Protein AF-A0A7S1PCG7-F1 (afdb_monomer_lite)

Radius of gyration: 25.97 Å; chains: 1; bounding box: 59×87×77 Å

Structure (mmCIF, N/CA/C/O backbone):
data_AF-A0A7S1PCG7-F1
#
_entry.id   AF-A0A7S1PCG7-F1
#
loop_
_atom_site.group_PDB
_atom_site.id
_atom_site.type_symbol
_atom_site.label_atom_id
_atom_site.label_alt_id
_atom_site.label_comp_id
_atom_site.label_asym_id
_atom_site.label_entity_id
_atom_site.label_seq_id
_atom_site.pdbx_PDB_ins_code
_atom_site.Cartn_x
_atom_site.Cartn_y
_atom_site.Cartn_z
_atom_site.occupancy
_atom_site.B_iso_or_equiv
_atom_site.auth_seq_id
_atom_site.auth_comp_id
_atom_site.auth_asym_id
_atom_site.auth_atom_id
_atom_site.pdbx_PDB_model_num
ATOM 1 N N . GLY A 1 1 ? 20.367 69.954 9.798 1.00 48.38 1 GLY A N 1
ATOM 2 C CA . GLY A 1 1 ? 19.515 68.833 10.227 1.00 48.38 1 GLY A CA 1
ATOM 3 C C . GLY A 1 1 ? 20.345 67.577 10.184 1.00 48.38 1 GLY A C 1
ATOM 4 O O . GLY A 1 1 ? 20.705 67.157 9.095 1.00 48.38 1 GLY A O 1
ATOM 5 N N . ALA A 1 2 ? 20.741 67.072 11.348 1.00 42.16 2 ALA A N 1
ATOM 6 C CA . ALA A 1 2 ? 21.507 65.837 11.485 1.00 42.16 2 ALA A CA 1
ATOM 7 C C . ALA A 1 2 ? 20.560 64.622 11.433 1.00 42.16 2 ALA A C 1
ATOM 9 O O . ALA A 1 2 ? 19.442 64.736 11.939 1.00 42.16 2 ALA A O 1
ATOM 10 N N . PRO A 1 3 ? 20.962 63.481 10.846 1.00 55.56 3 PRO A N 1
ATOM 11 C CA . PRO A 1 3 ? 20.170 62.263 10.904 1.00 55.56 3 PRO A CA 1
ATOM 12 C C . PRO A 1 3 ? 20.424 61.507 12.215 1.00 55.56 3 PRO A C 1
ATOM 14 O O . PRO A 1 3 ? 21.559 61.263 12.621 1.00 55.56 3 PRO A O 1
ATOM 17 N N . ASP A 1 4 ? 19.315 61.159 12.854 1.00 51.41 4 ASP A N 1
ATOM 18 C CA . ASP A 1 4 ? 19.187 60.493 14.145 1.00 51.41 4 ASP A CA 1
ATOM 19 C C . ASP A 1 4 ? 19.644 59.023 14.052 1.00 51.41 4 ASP A C 1
ATOM 21 O O . ASP A 1 4 ? 19.026 58.198 13.370 1.00 51.41 4 ASP A O 1
ATOM 25 N N . ALA A 1 5 ? 20.742 58.684 14.728 1.00 50.84 5 ALA A N 1
ATOM 26 C CA . ALA A 1 5 ? 21.257 57.323 14.822 1.00 50.84 5 ALA A CA 1
ATOM 27 C C . ALA A 1 5 ? 20.592 56.596 16.002 1.00 50.84 5 ALA A C 1
ATOM 29 O O . ALA A 1 5 ? 20.937 56.816 17.163 1.00 50.84 5 ALA A O 1
ATOM 30 N N . ARG A 1 6 ? 19.638 55.701 15.715 1.00 55.50 6 ARG A N 1
ATOM 31 C CA . ARG A 1 6 ? 19.080 54.787 16.725 1.00 55.50 6 ARG A CA 1
ATOM 32 C C . ARG A 1 6 ? 20.023 53.598 16.958 1.00 55.50 6 ARG A C 1
ATOM 34 O O . ARG A 1 6 ? 20.453 52.983 15.982 1.00 55.50 6 ARG A O 1
ATOM 41 N N . PRO A 1 7 ? 20.299 53.211 18.216 1.00 52.28 7 PRO A N 1
ATOM 42 C CA . PRO A 1 7 ? 21.139 52.059 18.513 1.00 52.28 7 PRO A CA 1
ATOM 43 C C . PRO A 1 7 ? 20.403 50.737 18.250 1.00 52.28 7 PRO A C 1
ATOM 45 O O . PRO A 1 7 ? 19.220 50.573 18.560 1.00 52.28 7 PRO A O 1
ATOM 48 N N . ALA A 1 8 ? 21.140 49.784 17.679 1.00 45.31 8 ALA A N 1
ATOM 49 C CA . ALA A 1 8 ? 20.694 48.426 17.404 1.00 45.31 8 ALA A CA 1
ATOM 50 C C . ALA A 1 8 ? 20.343 47.675 18.702 1.00 45.31 8 ALA A C 1
ATOM 52 O O . ALA A 1 8 ? 21.137 47.616 19.641 1.00 45.31 8 ALA A O 1
ATOM 53 N N . ARG A 1 9 ? 19.147 47.073 18.744 1.00 45.97 9 ARG A N 1
ATOM 54 C CA . ARG A 1 9 ? 18.745 46.135 19.801 1.00 45.97 9 ARG A CA 1
ATOM 55 C C . ARG A 1 9 ? 19.480 44.799 19.623 1.00 45.97 9 ARG A C 1
ATOM 57 O O . ARG A 1 9 ? 19.492 44.281 18.505 1.00 45.97 9 ARG A O 1
ATOM 64 N N . PRO A 1 10 ? 20.018 44.193 20.694 1.00 40.94 10 PRO A N 1
ATOM 65 C CA . PRO A 1 10 ? 20.586 42.856 20.619 1.00 40.94 10 PRO A CA 1
ATOM 66 C C . PRO A 1 10 ? 19.482 41.813 20.397 1.00 40.94 10 PRO A C 1
ATOM 68 O O . PRO A 1 10 ? 18.490 41.748 21.125 1.00 40.94 10 PRO A O 1
ATOM 71 N N . SER A 1 11 ? 19.676 41.000 19.359 1.00 41.16 11 SER A N 1
ATOM 72 C CA . SER A 1 11 ? 18.870 39.830 19.018 1.00 41.16 11 SER A CA 1
ATOM 73 C C . SER A 1 11 ? 19.100 38.729 20.055 1.00 41.16 11 SER A C 1
ATOM 75 O O . SER A 1 11 ? 20.072 37.980 19.970 1.00 41.16 11 SER A O 1
ATOM 77 N N . ALA A 1 12 ? 18.208 38.628 21.038 1.00 40.41 12 ALA A N 1
ATOM 78 C CA . ALA A 1 12 ? 18.164 37.494 21.951 1.00 40.41 12 ALA A CA 1
ATOM 79 C C . ALA A 1 12 ? 17.618 36.262 21.209 1.00 40.41 12 ALA A C 1
ATOM 81 O O . ALA A 1 12 ? 16.437 36.197 20.864 1.00 40.41 12 ALA A O 1
ATOM 82 N N . ALA A 1 13 ? 18.497 35.296 20.945 1.00 40.28 13 ALA A N 1
ATOM 83 C CA . ALA A 1 13 ? 18.116 33.962 20.500 1.00 40.28 13 ALA A CA 1
ATOM 84 C C . ALA A 1 13 ? 17.269 33.266 21.587 1.00 40.28 13 ALA A C 1
ATOM 86 O O . ALA A 1 13 ? 17.596 33.382 22.772 1.00 40.28 13 ALA A O 1
ATOM 87 N N . PRO A 1 14 ? 16.196 32.540 21.230 1.00 41.72 14 PRO A N 1
ATOM 88 C CA . PRO A 1 14 ? 15.429 31.785 22.209 1.00 41.72 14 PRO A CA 1
ATOM 89 C C . PRO A 1 14 ? 16.225 30.552 22.672 1.00 41.72 14 PRO A C 1
ATOM 91 O O . PRO A 1 14 ? 16.914 29.926 21.859 1.00 41.72 14 PRO A O 1
ATOM 94 N N . PRO A 1 15 ? 16.131 30.163 23.954 1.00 35.88 15 PRO A N 1
ATOM 95 C CA . PRO A 1 15 ? 16.774 28.957 24.444 1.00 35.88 15 PRO A CA 1
ATOM 96 C C . PRO A 1 15 ? 16.100 27.722 23.838 1.00 35.88 15 PRO A C 1
ATOM 98 O O . PRO A 1 15 ? 14.922 27.438 24.063 1.00 35.88 15 PRO A O 1
ATOM 101 N N . SER A 1 16 ? 16.890 26.986 23.062 1.00 37.69 16 SER A N 1
ATOM 102 C CA . SER A 1 16 ? 16.600 25.631 22.617 1.00 37.69 16 SER A CA 1
ATOM 103 C C . SER A 1 16 ? 16.406 24.682 23.805 1.00 37.69 16 SER A C 1
ATOM 105 O O . SER A 1 16 ? 17.204 24.645 24.738 1.00 37.69 16 SER A O 1
ATOM 107 N N . SER A 1 17 ? 15.377 23.841 23.678 1.00 38.31 17 SER A N 1
ATOM 108 C CA . SER A 1 17 ? 15.299 22.471 24.208 1.00 38.31 17 SER A CA 1
ATOM 109 C C . SER A 1 17 ? 15.430 22.260 25.726 1.00 38.31 17 SER A C 1
ATOM 111 O O . SER A 1 17 ? 16.445 21.763 26.202 1.00 38.31 17 SER A O 1
ATOM 113 N N . GLN A 1 18 ? 14.333 22.468 26.463 1.00 35.72 18 GLN A N 1
ATOM 114 C CA . GLN A 1 18 ? 14.058 21.770 27.732 1.00 35.72 18 GLN A CA 1
ATOM 115 C C . GLN A 1 18 ? 12.560 21.451 27.907 1.00 35.72 18 GLN A C 1
ATOM 117 O O . GLN A 1 18 ? 11.958 21.774 28.917 1.00 35.72 18 GLN A O 1
ATOM 122 N N . ILE A 1 19 ? 11.929 20.789 26.933 1.00 38.00 19 ILE A N 1
ATOM 123 C CA . ILE A 1 19 ? 10.675 20.048 27.164 1.00 38.00 19 ILE A CA 1
ATOM 124 C C . ILE A 1 19 ? 10.686 18.829 26.241 1.00 38.00 19 ILE A C 1
ATOM 126 O O . ILE A 1 19 ? 10.180 18.910 25.135 1.00 38.00 19 ILE A O 1
ATOM 130 N N . MET A 1 20 ? 11.332 17.737 26.661 1.00 34.25 20 MET A N 1
ATOM 131 C CA . MET A 1 20 ? 11.065 16.341 26.252 1.00 34.25 20 MET A CA 1
ATOM 132 C C . MET A 1 20 ? 11.958 15.416 27.091 1.00 34.25 20 MET A C 1
ATOM 134 O O . MET A 1 20 ? 12.886 14.776 26.610 1.00 34.25 20 MET A O 1
ATOM 138 N N . ALA A 1 21 ? 11.684 15.372 28.392 1.00 37.38 21 ALA A N 1
ATOM 139 C CA . ALA A 1 21 ? 12.199 14.341 29.282 1.00 37.38 21 ALA A CA 1
ATOM 140 C C . ALA A 1 21 ? 11.010 13.732 30.023 1.00 37.38 21 ALA A C 1
ATOM 142 O O . ALA A 1 21 ? 10.711 14.112 31.148 1.00 37.38 21 ALA A O 1
ATOM 143 N N . LYS A 1 22 ? 10.287 12.825 29.360 1.00 38.66 22 LYS A N 1
ATOM 144 C CA . LYS A 1 22 ? 9.466 11.794 30.010 1.00 38.66 22 LYS A CA 1
ATOM 145 C C . LYS A 1 22 ? 9.220 10.660 29.010 1.00 38.66 22 LYS A C 1
ATOM 147 O O . LYS A 1 22 ? 8.821 10.903 27.880 1.00 38.66 22 LYS A O 1
ATOM 152 N N . ARG A 1 23 ? 9.490 9.435 29.473 1.00 45.22 23 ARG A N 1
ATOM 153 C CA . ARG A 1 23 ? 9.452 8.136 28.769 1.00 45.22 23 ARG A CA 1
ATOM 154 C C . ARG A 1 23 ? 10.573 7.868 27.753 1.00 45.22 23 ARG A C 1
ATOM 156 O O . ARG A 1 23 ? 10.339 7.557 26.594 1.00 45.22 23 ARG A O 1
ATOM 163 N N . LYS A 1 24 ? 11.804 7.819 28.268 1.00 38.25 24 LYS A N 1
ATOM 164 C CA . LYS A 1 24 ? 12.821 6.861 27.809 1.00 38.25 24 LYS A CA 1
ATOM 165 C C . LYS A 1 24 ? 12.708 5.630 28.729 1.00 38.25 24 LYS A C 1
ATOM 167 O O . LYS A 1 24 ? 13.344 5.597 29.776 1.00 38.25 24 LYS A O 1
ATOM 172 N N . LYS A 1 25 ? 11.816 4.673 28.426 1.00 43.28 25 LYS A N 1
ATOM 173 C CA . LYS A 1 25 ? 11.885 3.335 29.049 1.00 43.28 25 LYS A CA 1
ATOM 174 C C . LYS A 1 25 ? 13.044 2.627 28.353 1.00 43.28 25 LYS A C 1
ATOM 176 O O . LYS A 1 25 ? 12.948 2.298 27.176 1.00 43.28 25 LYS A O 1
ATOM 181 N N . GLY A 1 26 ? 14.175 2.542 29.046 1.00 33.16 26 GLY A N 1
ATOM 182 C CA . GLY A 1 26 ? 15.359 1.855 28.554 1.00 33.16 26 GLY A CA 1
ATOM 183 C C . GLY A 1 26 ? 15.097 0.360 28.403 1.00 33.16 26 GLY A C 1
ATOM 184 O O . GLY A 1 26 ? 14.521 -0.260 29.294 1.00 33.16 26 GLY A O 1
ATOM 185 N N . LEU A 1 27 ? 15.577 -0.209 27.295 1.00 39.69 27 LEU A N 1
ATOM 186 C CA . LEU A 1 27 ? 16.037 -1.592 27.277 1.00 39.69 27 LEU A CA 1
ATOM 187 C C . LEU A 1 27 ? 17.287 -1.652 28.166 1.00 39.69 27 LEU A C 1
ATOM 189 O O . LEU A 1 27 ? 18.401 -1.403 27.715 1.00 39.69 27 LEU A O 1
ATOM 193 N N . ALA A 1 28 ? 17.089 -1.910 29.450 1.00 38.34 28 ALA A N 1
ATOM 194 C CA . ALA A 1 28 ? 18.132 -2.360 30.356 1.00 38.34 28 ALA A CA 1
ATOM 195 C C . ALA A 1 28 ? 17.591 -3.603 31.058 1.00 38.34 28 ALA A C 1
ATOM 197 O O . ALA A 1 28 ? 16.434 -3.609 31.483 1.00 38.34 28 ALA A O 1
ATOM 198 N N . ALA A 1 29 ? 18.415 -4.651 31.111 1.00 45.84 29 ALA A N 1
ATOM 199 C CA . ALA A 1 29 ? 18.109 -5.943 31.711 1.00 45.84 29 ALA A CA 1
ATOM 200 C C . ALA A 1 29 ? 17.430 -5.759 33.078 1.00 45.84 29 ALA A C 1
ATOM 202 O O . ALA A 1 29 ? 18.039 -5.281 34.036 1.00 45.84 29 ALA A O 1
ATOM 203 N N . SER A 1 30 ? 16.137 -6.079 33.128 1.00 39.25 30 SER A N 1
ATOM 204 C CA . SER A 1 30 ? 15.308 -5.911 34.311 1.00 39.25 30 SER A CA 1
ATOM 205 C C . SER A 1 30 ? 15.349 -7.198 35.123 1.00 39.25 30 SER A C 1
ATOM 207 O O . SER A 1 30 ? 14.946 -8.262 34.661 1.00 39.25 30 SER A O 1
ATOM 209 N N . SER A 1 31 ? 15.881 -7.070 36.335 1.00 41.12 31 SER A N 1
ATOM 210 C CA . SER A 1 31 ? 15.629 -7.964 37.459 1.00 41.12 31 SER A CA 1
ATOM 211 C C . SER A 1 31 ? 14.134 -8.308 37.543 1.00 41.12 31 SER A C 1
ATOM 213 O O . SER A 1 31 ? 13.293 -7.413 37.452 1.00 41.12 31 SER A O 1
ATOM 215 N N . LEU A 1 32 ? 13.832 -9.602 37.705 1.00 41.66 32 LEU A N 1
ATOM 216 C CA . LEU A 1 32 ? 12.510 -10.226 37.846 1.00 41.66 32 LEU A CA 1
ATOM 217 C C . LEU A 1 32 ? 11.731 -9.687 39.064 1.00 41.66 32 LEU A C 1
ATOM 219 O O . LEU A 1 32 ? 11.498 -10.389 40.043 1.00 41.66 32 LEU A O 1
ATOM 223 N N . ALA A 1 33 ? 11.287 -8.437 39.009 1.00 42.44 33 ALA A N 1
ATOM 224 C CA . ALA A 1 33 ? 10.111 -8.007 39.743 1.00 42.44 33 ALA A CA 1
ATOM 225 C C . ALA A 1 33 ? 8.913 -8.357 38.862 1.00 42.44 33 ALA A C 1
ATOM 227 O O . ALA A 1 33 ? 8.673 -7.695 37.854 1.00 42.44 33 ALA A O 1
ATOM 228 N N . ALA A 1 34 ? 8.206 -9.435 39.205 1.00 48.62 34 ALA A N 1
ATOM 229 C CA . ALA A 1 34 ? 6.959 -9.811 38.554 1.00 48.62 34 ALA A CA 1
ATOM 230 C C . ALA A 1 34 ? 5.979 -8.634 38.664 1.00 48.62 34 ALA A C 1
ATOM 232 O O . ALA A 1 34 ? 5.367 -8.409 39.707 1.00 48.62 34 ALA A O 1
ATOM 233 N N . THR A 1 35 ? 5.885 -7.831 37.607 1.00 51.31 35 THR A N 1
ATOM 234 C CA . THR A 1 35 ? 4.876 -6.786 37.473 1.00 51.31 35 THR A CA 1
ATOM 235 C C . THR A 1 35 ? 3.523 -7.474 37.513 1.00 51.31 35 THR A C 1
ATOM 237 O O . THR A 1 35 ? 3.149 -8.133 36.545 1.00 51.31 35 THR A O 1
ATOM 240 N N . GLN A 1 36 ? 2.831 -7.372 38.652 1.00 60.06 36 GLN A N 1
ATOM 241 C CA . GLN A 1 36 ? 1.450 -7.821 38.793 1.00 60.06 36 GLN A CA 1
ATOM 242 C C . GLN A 1 36 ? 0.638 -7.168 37.679 1.00 60.06 36 GLN A C 1
ATOM 244 O O . GLN A 1 36 ? 0.539 -5.940 37.623 1.00 60.06 36 GLN A O 1
ATOM 249 N N . GLN A 1 37 ? 0.120 -7.984 36.764 1.00 58.97 37 GLN A N 1
ATOM 250 C CA . GLN A 1 37 ? -0.771 -7.489 35.731 1.00 58.97 37 GLN A CA 1
ATOM 251 C C . GLN A 1 37 ? -2.048 -6.940 36.389 1.00 58.97 37 GLN A C 1
ATOM 253 O O . GLN A 1 37 ? -2.493 -7.484 37.405 1.00 58.97 37 GLN A O 1
ATOM 258 N N . PRO A 1 38 ? -2.641 -5.865 35.844 1.00 61.94 38 PRO A N 1
ATOM 259 C CA . PRO A 1 38 ? -3.959 -5.408 36.263 1.00 61.94 38 PRO A CA 1
ATOM 260 C C . PRO A 1 38 ? -4.969 -6.550 36.096 1.00 61.94 38 PRO A C 1
ATOM 262 O O . PRO A 1 38 ? -5.055 -7.143 35.023 1.00 61.94 38 PRO A O 1
ATOM 265 N N . ARG A 1 39 ? -5.712 -6.862 37.163 1.00 70.62 39 ARG A N 1
ATOM 266 C CA . ARG A 1 39 ? -6.710 -7.944 37.197 1.00 70.62 39 ARG A CA 1
ATOM 267 C C . ARG A 1 39 ? -8.126 -7.367 37.193 1.00 70.62 39 ARG A C 1
ATOM 269 O O . ARG A 1 39 ? -8.498 -6.590 38.076 1.00 70.62 39 ARG A O 1
ATOM 276 N N . LEU A 1 40 ? -8.925 -7.767 36.215 1.00 68.00 40 LEU A N 1
ATOM 277 C CA . LEU A 1 40 ? -10.333 -7.461 35.985 1.00 68.00 40 LEU A CA 1
ATOM 278 C C . LEU A 1 40 ? -11.250 -7.971 37.110 1.00 68.00 40 LEU A C 1
ATOM 280 O O . LEU A 1 40 ? -12.269 -7.343 37.380 1.00 68.00 40 LEU A O 1
ATOM 284 N N . PHE A 1 41 ? -10.905 -9.077 37.780 1.00 79.12 41 PHE A N 1
ATOM 285 C CA . PHE A 1 41 ? -11.716 -9.633 38.880 1.00 79.12 41 PHE A CA 1
ATOM 286 C C . PHE A 1 41 ? -10.908 -10.032 40.122 1.00 79.12 41 PHE A C 1
ATOM 288 O O . PHE A 1 41 ? -11.442 -10.649 41.042 1.00 79.12 41 PHE A O 1
ATOM 295 N N . GLY A 1 42 ? -9.616 -9.692 40.163 1.00 78.12 42 GLY A N 1
ATOM 296 C CA . GLY A 1 42 ? -8.718 -10.128 41.239 1.00 78.12 42 GLY A CA 1
ATOM 297 C C . GLY A 1 42 ? -8.454 -11.639 41.237 1.00 78.12 42 GLY A C 1
ATOM 298 O O . GLY A 1 42 ? -7.954 -12.175 42.224 1.00 78.12 42 GLY A O 1
ATOM 299 N N . LEU A 1 43 ? -8.781 -12.324 40.139 1.00 81.25 43 LEU A N 1
ATOM 300 C CA . LEU A 1 43 ? -8.521 -13.748 39.953 1.00 81.25 43 LEU A CA 1
ATOM 301 C C . LEU A 1 43 ? -7.060 -13.981 39.537 1.00 81.25 43 LEU A C 1
ATOM 303 O O . LEU A 1 43 ? -6.380 -13.034 39.140 1.00 81.25 43 LEU A O 1
ATOM 307 N N . PRO A 1 44 ? -6.532 -15.213 39.641 1.00 81.94 44 PRO A N 1
ATOM 308 C CA . PRO A 1 44 ? -5.249 -15.551 39.029 1.00 81.94 44 PRO A CA 1
ATOM 309 C C . PRO A 1 44 ? -5.234 -15.190 37.534 1.00 81.94 44 PRO A C 1
ATOM 311 O O . PRO A 1 44 ? -6.238 -15.401 36.855 1.00 81.94 44 PRO A O 1
ATOM 314 N N . ASP A 1 45 ? -4.106 -14.671 37.031 1.00 75.44 45 ASP A N 1
ATOM 315 C CA . ASP A 1 45 ? -3.969 -14.180 35.644 1.00 75.44 45 ASP A CA 1
ATOM 316 C C . ASP A 1 45 ? -4.423 -15.223 34.610 1.00 75.44 45 ASP A C 1
ATOM 318 O O . ASP A 1 45 ? -5.076 -14.875 33.631 1.00 75.44 45 ASP A O 1
ATOM 322 N N . GLU A 1 46 ? -4.109 -16.496 34.858 1.00 78.69 46 GLU A N 1
ATOM 323 C CA . GLU A 1 46 ? -4.493 -17.648 34.032 1.00 78.69 46 GLU A CA 1
ATOM 324 C C . GLU A 1 46 ? -6.018 -17.796 33.949 1.00 78.69 46 GLU A C 1
ATOM 326 O O . GLU A 1 46 ? -6.585 -17.898 32.868 1.00 78.69 46 GLU A O 1
ATOM 331 N N . VAL A 1 47 ? -6.721 -17.710 35.082 1.00 82.31 47 VAL A N 1
ATOM 332 C CA . VAL A 1 47 ? -8.190 -17.815 35.118 1.00 82.31 47 VAL A CA 1
ATOM 333 C C . VAL A 1 47 ? -8.824 -16.632 34.396 1.00 82.31 47 VAL A C 1
ATOM 335 O O . VAL A 1 47 ? -9.800 -16.777 33.659 1.00 82.31 47 VAL A O 1
ATOM 338 N N . GLU A 1 48 ? -8.278 -15.441 34.600 1.00 79.88 48 GLU A N 1
ATOM 339 C CA . GLU A 1 48 ? -8.840 -14.243 34.007 1.00 79.88 48 GLU A CA 1
ATOM 340 C C . GLU A 1 48 ? -8.638 -14.199 32.487 1.00 79.88 48 GLU A C 1
ATOM 342 O O . GLU A 1 48 ? -9.602 -13.970 31.752 1.00 79.88 48 GLU A O 1
ATOM 347 N N . ARG A 1 49 ? -7.424 -14.487 32.003 1.00 75.44 49 ARG A N 1
ATOM 348 C CA . ARG A 1 49 ? -7.143 -14.549 30.564 1.00 75.44 49 ARG A CA 1
ATOM 349 C C . ARG A 1 49 ? -7.838 -15.724 29.889 1.00 75.44 49 ARG A C 1
ATOM 351 O O . ARG A 1 49 ? -8.512 -15.513 28.884 1.00 75.44 49 ARG A O 1
ATOM 358 N N . ASP A 1 50 ? -7.722 -16.926 30.445 1.00 79.31 50 ASP A N 1
ATOM 359 C CA . ASP A 1 50 ? -8.113 -18.140 29.725 1.00 79.31 50 ASP A CA 1
ATOM 360 C C . ASP A 1 50 ? -9.604 -18.456 29.885 1.00 79.31 50 ASP A C 1
ATOM 362 O O . ASP A 1 50 ? -10.209 -19.049 28.991 1.00 79.31 50 ASP A O 1
ATOM 366 N N . SER A 1 51 ? -10.229 -18.035 30.992 1.00 84.81 51 SER A N 1
ATOM 367 C CA . SER A 1 51 ? -11.654 -18.299 31.247 1.00 84.81 51 SER A CA 1
ATOM 368 C C . SER A 1 51 ? -12.527 -17.062 31.085 1.00 84.81 51 SER A C 1
ATOM 370 O O . SER A 1 51 ? -13.586 -17.130 30.474 1.00 84.81 51 SER A O 1
ATOM 372 N N . ILE A 1 52 ? -12.139 -15.913 31.637 1.00 82.88 52 ILE A N 1
ATOM 373 C CA . ILE A 1 52 ? -13.044 -14.756 31.648 1.00 82.88 52 ILE A CA 1
ATOM 374 C C . ILE A 1 52 ? -13.022 -14.004 30.325 1.00 82.88 52 ILE A C 1
ATOM 376 O O . ILE A 1 52 ? -14.090 -13.709 29.789 1.00 82.88 52 ILE A O 1
ATOM 380 N N . LEU A 1 53 ? -11.844 -13.689 29.781 1.00 81.56 53 LEU A N 1
ATOM 381 C CA . LEU A 1 53 ? -11.774 -12.967 28.507 1.00 81.56 53 LEU A CA 1
ATOM 382 C C . LEU A 1 53 ? -12.367 -13.791 27.357 1.00 81.56 53 LEU A C 1
ATOM 384 O O . LEU A 1 53 ? -13.002 -13.223 26.472 1.00 81.56 53 LEU A O 1
ATOM 388 N N . THR A 1 54 ? -12.254 -15.118 27.408 1.00 84.44 54 THR A N 1
ATOM 389 C CA . THR A 1 54 ? -12.898 -16.021 26.442 1.00 84.44 54 THR A CA 1
ATOM 390 C C . THR A 1 54 ? -14.426 -16.005 26.568 1.00 84.44 54 THR A C 1
ATOM 392 O O . THR A 1 54 ? -15.124 -15.979 25.553 1.00 84.44 54 THR A O 1
ATOM 395 N N . LEU A 1 55 ? -14.972 -15.905 27.788 1.00 88.69 55 LEU A N 1
ATOM 396 C CA . LEU A 1 55 ? -16.415 -15.739 28.026 1.00 88.69 55 LEU A CA 1
ATOM 397 C C . LEU A 1 55 ? -16.968 -14.385 27.556 1.00 88.69 55 LEU A C 1
ATOM 399 O O . LEU A 1 55 ? -18.169 -14.270 27.308 1.00 88.69 55 LEU A O 1
ATOM 403 N N . LEU A 1 56 ? -16.122 -13.359 27.399 1.00 88.19 56 LEU A N 1
ATOM 404 C CA . LEU A 1 56 ? -16.532 -12.075 26.818 1.00 88.19 56 LEU A CA 1
ATOM 405 C C . LEU A 1 56 ? -16.823 -12.173 25.308 1.00 88.19 56 LEU A C 1
ATOM 407 O O . LEU A 1 56 ? -17.398 -11.238 24.744 1.00 88.19 56 LEU A O 1
ATOM 411 N N . GLY A 1 57 ? -16.511 -13.305 24.675 1.00 88.81 57 GLY A N 1
ATOM 412 C CA . GLY A 1 57 ? -16.851 -13.598 23.288 1.00 88.81 57 GLY A CA 1
ATOM 413 C C . GLY A 1 57 ? -15.884 -12.991 22.262 1.00 88.81 57 GLY A C 1
ATOM 414 O O . GLY A 1 57 ? -14.907 -12.336 22.626 1.00 88.81 57 GLY A O 1
ATOM 415 N N . PRO A 1 58 ? -16.156 -13.196 20.959 1.00 87.12 58 PRO A N 1
ATOM 416 C CA . PRO A 1 58 ? -15.238 -12.821 19.878 1.00 87.12 58 PRO A CA 1
ATOM 417 C C . PRO A 1 58 ? -15.054 -11.304 19.738 1.00 87.12 58 PRO A C 1
ATOM 419 O O . PRO A 1 58 ? -14.021 -10.839 19.264 1.00 87.12 58 PRO A O 1
ATOM 422 N N . ASP A 1 59 ? -16.031 -10.516 20.192 1.00 91.50 59 ASP A N 1
ATOM 423 C CA . ASP A 1 59 ? -15.984 -9.058 20.159 1.00 91.50 59 ASP A CA 1
ATOM 424 C C . ASP A 1 59 ? -15.498 -8.466 21.492 1.00 91.50 59 ASP A C 1
ATOM 426 O O . ASP A 1 59 ? -16.207 -7.695 22.156 1.00 91.50 59 ASP A O 1
ATOM 430 N N . LEU A 1 60 ? -14.267 -8.802 21.881 1.00 93.44 60 LEU A N 1
ATOM 431 C CA . LEU A 1 60 ? -13.682 -8.407 23.165 1.00 93.44 60 LEU A CA 1
ATOM 432 C C . LEU A 1 60 ? -13.838 -6.901 23.454 1.00 93.44 60 LEU A C 1
ATOM 434 O O . LEU A 1 60 ? -14.284 -6.512 24.534 1.00 93.44 60 LEU A O 1
ATOM 438 N N . ALA A 1 61 ? -13.569 -6.040 22.468 1.00 94.69 61 ALA A N 1
ATOM 439 C CA . ALA A 1 61 ? -13.717 -4.590 22.606 1.00 94.69 61 ALA A CA 1
ATOM 440 C C . ALA A 1 61 ? -15.156 -4.149 22.948 1.00 94.69 61 ALA A C 1
ATOM 442 O O . ALA A 1 61 ? -15.359 -3.236 23.754 1.00 94.69 61 ALA A O 1
ATOM 443 N N . ILE A 1 62 ? -16.178 -4.798 22.374 1.00 94.44 62 ILE A N 1
ATOM 444 C CA . ILE A 1 62 ? -17.584 -4.489 22.676 1.00 94.44 62 ILE A CA 1
ATOM 445 C C . ILE A 1 62 ? -17.901 -4.904 24.105 1.00 94.44 62 ILE A C 1
ATOM 447 O O . ILE A 1 62 ? -18.508 -4.129 24.847 1.00 94.44 62 ILE A O 1
ATOM 451 N N . SER A 1 63 ? -17.504 -6.114 24.483 1.00 95.31 63 SER A N 1
ATOM 452 C CA . SER A 1 63 ? -17.802 -6.685 25.791 1.00 95.31 63 SER A CA 1
ATOM 453 C C . SER A 1 63 ? -17.118 -5.913 26.913 1.00 95.31 63 SER A C 1
ATOM 455 O O . SER A 1 63 ? -17.787 -5.519 27.871 1.00 95.31 63 SER A O 1
ATOM 457 N N . LEU A 1 64 ? -15.845 -5.548 26.743 1.00 94.94 64 LEU A N 1
ATOM 458 C CA . LEU A 1 64 ? -15.142 -4.638 27.650 1.00 94.94 64 LEU A CA 1
ATOM 459 C C . LEU A 1 64 ? -15.805 -3.255 27.686 1.00 94.94 64 LEU A C 1
ATOM 461 O O . LEU A 1 64 ? -16.012 -2.684 28.757 1.00 94.94 64 LEU A O 1
ATOM 465 N N . GLY A 1 65 ? -16.232 -2.725 26.537 1.00 95.19 65 GLY A N 1
ATOM 466 C CA . GLY A 1 65 ? -16.965 -1.461 26.466 1.00 95.19 65 GLY A CA 1
ATOM 467 C C . GLY A 1 65 ? -18.346 -1.494 27.135 1.00 95.19 65 GLY A C 1
ATOM 468 O O . GLY A 1 65 ? -18.827 -0.457 27.604 1.00 95.19 65 GLY A O 1
ATOM 469 N N . ARG A 1 66 ? -19.011 -2.655 27.183 1.00 95.06 66 ARG A N 1
ATOM 470 C CA . ARG A 1 66 ? -20.255 -2.876 27.939 1.00 95.06 66 ARG A CA 1
ATOM 471 C C . ARG A 1 66 ? -19.952 -2.965 29.430 1.00 95.06 66 ARG A C 1
ATOM 473 O O . ARG A 1 66 ? -20.524 -2.187 30.187 1.00 95.06 66 ARG A O 1
ATOM 480 N N . LEU A 1 67 ? -19.000 -3.807 29.831 1.00 93.56 67 LEU A N 1
ATOM 481 C CA . LEU A 1 67 ? -18.571 -3.970 31.224 1.00 93.56 67 LEU A CA 1
ATOM 482 C C . LEU A 1 67 ? -18.140 -2.638 31.856 1.00 93.56 67 LEU A C 1
ATOM 484 O O . LEU A 1 67 ? -18.570 -2.287 32.952 1.00 93.56 67 LEU A O 1
ATOM 488 N N . ARG A 1 68 ? -17.365 -1.827 31.128 1.00 94.69 68 ARG A N 1
ATOM 489 C CA . ARG A 1 68 ? -16.937 -0.490 31.570 1.00 94.69 68 ARG A CA 1
ATOM 490 C C . ARG A 1 68 ? -18.114 0.458 31.852 1.00 94.69 68 ARG A C 1
ATOM 492 O O . ARG A 1 68 ? -17.980 1.393 32.646 1.00 94.69 68 ARG A O 1
ATOM 499 N N . ARG A 1 69 ? -19.250 0.264 31.171 1.00 95.00 69 ARG A N 1
ATOM 500 C CA . ARG A 1 69 ? -20.449 1.114 31.266 1.00 95.00 69 ARG A CA 1
ATOM 501 C C . ARG A 1 69 ? -21.475 0.626 32.287 1.00 95.00 69 ARG A C 1
ATOM 503 O O . ARG A 1 69 ? -22.258 1.454 32.740 1.00 95.00 69 ARG A O 1
ATOM 510 N N . THR A 1 70 ? -21.482 -0.654 32.656 1.00 94.00 70 THR A N 1
ATOM 511 C CA . THR A 1 70 ? -22.505 -1.218 33.554 1.00 94.00 70 THR A CA 1
ATOM 512 C C . THR A 1 70 ? -22.306 -0.830 35.016 1.00 94.00 70 THR A C 1
ATOM 514 O O . THR A 1 70 ? -23.290 -0.576 35.706 1.00 94.00 70 THR A O 1
ATOM 517 N N . CYS A 1 71 ? -21.067 -0.757 35.514 1.00 90.12 71 CYS A N 1
ATOM 518 C CA . CYS A 1 71 ? -20.810 -0.419 36.917 1.00 90.12 71 CYS A CA 1
ATOM 519 C C . CYS A 1 71 ? -19.461 0.285 37.147 1.00 90.12 71 CYS A C 1
ATOM 521 O O . CYS A 1 71 ? -18.567 0.292 36.298 1.00 90.12 71 CYS A O 1
ATOM 523 N N . SER A 1 72 ? -19.298 0.886 38.331 1.00 89.81 72 SER A N 1
ATOM 524 C CA . SER A 1 72 ? -18.052 1.552 38.738 1.00 89.81 72 SER A CA 1
ATOM 525 C C . SER A 1 72 ? -16.866 0.587 38.819 1.00 89.81 72 SER A C 1
ATOM 527 O O . SER A 1 72 ? -15.755 0.979 38.475 1.00 89.81 72 SER A O 1
ATOM 529 N N . HIS A 1 73 ? -17.102 -0.668 39.214 1.00 85.62 73 HIS A N 1
ATOM 530 C CA . HIS A 1 73 ? -16.086 -1.721 39.223 1.00 85.62 73 HIS A CA 1
ATOM 531 C C . HIS A 1 73 ? -15.616 -2.041 37.805 1.00 85.62 73 HIS A C 1
ATOM 533 O O . HIS A 1 73 ? -14.427 -1.942 37.537 1.00 85.62 73 HIS A O 1
ATOM 539 N N . GLY A 1 74 ? -16.528 -2.288 36.862 1.00 88.44 74 GLY A N 1
ATOM 540 C CA . GLY A 1 74 ? -16.172 -2.488 35.456 1.00 88.44 74 GLY A CA 1
ATOM 541 C C . GLY A 1 74 ? -15.410 -1.297 34.869 1.00 88.44 74 GLY A C 1
ATOM 542 O O . GLY A 1 74 ? -14.465 -1.479 34.109 1.00 88.44 74 GLY A O 1
ATOM 543 N N . ARG A 1 75 ? -15.739 -0.061 35.277 1.00 90.94 75 ARG A N 1
ATOM 544 C CA . ARG A 1 75 ? -14.956 1.127 34.896 1.00 90.94 75 ARG A CA 1
ATOM 545 C C . ARG A 1 75 ? -13.529 1.127 35.448 1.00 90.94 75 ARG A C 1
ATOM 547 O O . ARG A 1 75 ? -12.631 1.592 34.750 1.00 90.94 75 ARG A O 1
ATOM 554 N N . LYS A 1 76 ? -13.347 0.679 36.691 1.00 88.88 76 LYS A N 1
ATOM 555 C CA . LYS A 1 76 ? -12.031 0.565 37.334 1.00 88.88 76 LYS A CA 1
ATOM 556 C C . LYS A 1 76 ? -11.200 -0.564 36.729 1.00 88.88 76 LYS A C 1
ATOM 558 O O . LYS A 1 76 ? -10.004 -0.396 36.610 1.00 88.88 76 LYS A O 1
ATOM 563 N N . HIS A 1 77 ? -11.838 -1.668 36.358 1.00 87.38 77 HIS A N 1
ATOM 564 C CA . HIS A 1 77 ? -11.173 -2.876 35.878 1.00 87.38 77 HIS A CA 1
ATOM 565 C C . HIS A 1 77 ? -10.851 -2.845 34.382 1.00 87.38 77 HIS A C 1
ATOM 567 O O . HIS A 1 77 ? -9.819 -3.351 33.964 1.00 87.38 77 HIS A O 1
ATOM 573 N N . VAL A 1 78 ? -11.697 -2.215 33.564 1.00 92.50 78 VAL A N 1
ATOM 574 C CA . VAL A 1 78 ? -11.369 -1.914 32.163 1.00 92.50 78 VAL A CA 1
ATOM 575 C C . VAL A 1 78 ? -10.594 -0.600 32.122 1.00 92.50 78 VAL A C 1
ATOM 577 O O . VAL A 1 78 ? -11.116 0.414 31.651 1.00 92.50 78 VAL A O 1
ATOM 580 N N . ASP A 1 79 ? -9.408 -0.583 32.721 1.00 91.19 79 ASP A N 1
ATOM 581 C CA . ASP A 1 79 ? -8.525 0.581 32.783 1.00 91.19 79 ASP A CA 1
ATOM 582 C C . ASP A 1 79 ? -7.619 0.703 31.547 1.00 91.19 79 ASP A C 1
ATOM 584 O O . ASP A 1 79 ? -7.764 -0.029 30.569 1.00 91.19 79 ASP A O 1
ATOM 588 N N . ALA A 1 80 ? -6.744 1.712 31.555 1.00 92.12 80 ALA A N 1
ATOM 589 C CA . ALA A 1 80 ? -5.821 1.958 30.453 1.00 92.12 80 ALA A CA 1
ATOM 590 C C . ALA A 1 80 ? -4.799 0.823 30.308 1.00 92.12 80 ALA A C 1
ATOM 592 O O . ALA A 1 80 ? -4.509 0.431 29.186 1.00 92.12 80 ALA A O 1
ATOM 593 N N . ASP A 1 81 ? -4.311 0.257 31.413 1.00 91.56 81 ASP A N 1
ATOM 594 C CA . ASP A 1 81 ? -3.261 -0.761 31.386 1.00 91.56 81 ASP A CA 1
ATOM 595 C C . ASP A 1 81 ? -3.778 -2.075 30.775 1.00 91.56 81 ASP A C 1
ATOM 597 O O . ASP A 1 81 ? -3.094 -2.689 29.953 1.00 91.56 81 ASP A O 1
ATOM 601 N N . LEU A 1 82 ? -5.014 -2.484 31.100 1.00 92.00 82 LEU A N 1
ATOM 602 C CA . LEU A 1 82 ? -5.653 -3.632 30.452 1.00 92.00 82 LEU A CA 1
ATOM 603 C C . LEU A 1 82 ? -5.851 -3.388 28.951 1.00 92.00 82 LEU A C 1
ATOM 605 O O . LEU A 1 82 ? -5.585 -4.276 28.142 1.00 92.00 82 LEU A O 1
ATOM 609 N N . LEU A 1 83 ? -6.339 -2.205 28.566 1.00 95.62 83 LEU A N 1
ATOM 610 C CA . LEU A 1 83 ? -6.568 -1.884 27.156 1.00 95.62 83 LEU A CA 1
ATOM 611 C C . LEU A 1 83 ? -5.255 -1.826 26.371 1.00 95.62 83 LEU A C 1
ATOM 613 O O . LEU A 1 83 ? -5.211 -2.358 25.264 1.00 95.62 83 LEU A O 1
ATOM 617 N N . GLU A 1 84 ? -4.201 -1.239 26.943 1.00 95.88 84 GLU A N 1
ATOM 618 C CA . GLU A 1 84 ? -2.861 -1.210 26.353 1.00 95.88 84 GLU A CA 1
ATOM 619 C C . GLU A 1 84 ? -2.346 -2.636 26.111 1.00 95.88 84 GLU A C 1
ATOM 621 O O . GLU A 1 84 ? -1.983 -2.979 24.987 1.00 95.88 84 GLU A O 1
ATOM 626 N N . LEU A 1 85 ? -2.430 -3.512 27.120 1.00 94.44 85 LEU A N 1
ATOM 627 C CA . LEU A 1 85 ? -2.017 -4.913 26.995 1.00 94.44 85 LEU A CA 1
ATOM 628 C C . LEU A 1 85 ? -2.758 -5.645 25.864 1.00 94.44 85 LEU A C 1
ATOM 630 O O . LEU A 1 85 ? -2.144 -6.369 25.082 1.00 94.44 85 LEU A O 1
ATOM 634 N N . GLN A 1 86 ? -4.076 -5.465 25.762 1.00 95.25 86 GLN A N 1
ATOM 635 C CA . GLN A 1 86 ? -4.874 -6.132 24.729 1.00 95.25 86 GLN A CA 1
ATOM 636 C C . GLN A 1 86 ? -4.594 -5.573 23.326 1.00 95.25 86 GLN A C 1
ATOM 638 O O . GLN A 1 86 ? -4.541 -6.334 22.360 1.00 95.25 86 GLN A O 1
ATOM 643 N N . ILE A 1 87 ? -4.384 -4.259 23.198 1.00 97.38 87 ILE A N 1
ATOM 644 C CA . ILE A 1 87 ? -3.986 -3.647 21.925 1.00 97.38 87 ILE A CA 1
ATOM 645 C C . ILE A 1 87 ? -2.607 -4.170 21.509 1.00 97.38 87 ILE A C 1
ATOM 647 O O . ILE A 1 87 ? -2.445 -4.577 20.361 1.00 97.38 87 ILE A O 1
ATOM 651 N N . ASP A 1 88 ? -1.640 -4.212 22.428 1.00 97.44 88 ASP A N 1
ATOM 652 C CA . ASP A 1 88 ? -0.282 -4.697 22.164 1.00 97.44 88 ASP A CA 1
ATOM 653 C C . ASP A 1 88 ? -0.281 -6.160 21.704 1.00 97.44 88 ASP A C 1
ATOM 655 O O . ASP A 1 88 ? 0.394 -6.487 20.726 1.00 97.44 88 ASP A O 1
ATOM 659 N N . ASN A 1 89 ? -1.090 -7.017 22.337 1.00 95.75 89 ASN A N 1
ATOM 660 C CA . ASN A 1 89 ? -1.273 -8.405 21.909 1.00 95.75 89 ASN A CA 1
ATOM 661 C C . ASN A 1 89 ? -1.797 -8.477 20.470 1.00 95.75 89 ASN A C 1
ATOM 663 O O . ASN A 1 89 ? -1.197 -9.145 19.637 1.00 95.75 89 ASN A O 1
ATOM 667 N N . HIS A 1 90 ? -2.843 -7.720 20.124 1.00 96.56 90 HIS A N 1
ATOM 668 C CA . HIS A 1 90 ? -3.356 -7.717 18.752 1.00 96.56 90 HIS A CA 1
ATOM 669 C C . HIS A 1 90 ? -2.366 -7.150 17.728 1.00 96.56 90 HIS A C 1
ATOM 671 O O . HIS A 1 90 ? -2.319 -7.630 16.596 1.00 96.56 90 HIS A O 1
ATOM 677 N N . LEU A 1 91 ? -1.573 -6.138 18.091 1.00 96.75 91 LEU A N 1
ATOM 678 C CA . LEU A 1 91 ? -0.510 -5.631 17.221 1.00 96.75 91 LEU A CA 1
ATOM 679 C C . LEU A 1 91 ? 0.579 -6.692 17.003 1.00 96.75 91 LEU A C 1
ATOM 681 O O . LEU A 1 91 ? 1.083 -6.812 15.886 1.00 96.75 91 LEU A O 1
ATOM 685 N N . ALA A 1 92 ? 0.926 -7.459 18.040 1.00 96.38 92 ALA A N 1
ATOM 686 C CA . ALA A 1 92 ? 1.891 -8.551 17.961 1.00 96.38 92 ALA A CA 1
ATOM 687 C C . ALA A 1 92 ? 1.362 -9.738 17.142 1.00 96.38 92 ALA A C 1
ATOM 689 O O . ALA A 1 92 ? 2.064 -10.198 16.243 1.00 96.38 92 ALA A O 1
ATOM 690 N N . ASP A 1 93 ? 0.120 -10.165 17.376 1.00 95.50 93 ASP A N 1
ATOM 691 C CA . ASP A 1 93 ? -0.549 -11.251 16.645 1.00 95.50 93 ASP A CA 1
ATOM 692 C C . ASP A 1 93 ? -0.669 -10.941 15.150 1.00 95.50 93 ASP A C 1
ATOM 694 O O . ASP A 1 93 ? -0.540 -11.820 14.300 1.00 95.50 93 ASP A O 1
ATOM 698 N N . LYS A 1 94 ? -0.891 -9.665 14.811 1.00 95.00 94 LYS A N 1
ATOM 699 C CA . LYS A 1 94 ? -0.916 -9.180 13.425 1.00 95.00 94 LYS A CA 1
ATOM 700 C C . LYS A 1 94 ? 0.478 -8.909 12.855 1.00 95.00 94 LYS A C 1
ATOM 702 O O . LYS A 1 94 ? 0.578 -8.552 11.686 1.00 95.00 94 LYS A O 1
ATOM 707 N N . GLY A 1 95 ? 1.542 -9.030 13.650 1.00 94.50 95 GLY A N 1
ATOM 708 C CA . GLY A 1 95 ? 2.917 -8.773 13.222 1.00 94.50 95 GLY A CA 1
ATOM 709 C C . GLY A 1 95 ? 3.204 -7.312 12.858 1.00 94.50 95 GLY A C 1
ATOM 710 O O . GLY A 1 95 ? 4.106 -7.052 12.068 1.00 94.50 95 GLY A O 1
ATOM 711 N N . ILE A 1 96 ? 2.449 -6.350 13.398 1.00 95.81 96 ILE A N 1
ATOM 712 C CA . ILE A 1 96 ? 2.550 -4.918 13.055 1.00 95.81 96 ILE A CA 1
ATOM 713 C C . ILE A 1 96 ? 3.007 -4.023 14.215 1.00 95.81 96 ILE A C 1
ATOM 715 O O . ILE A 1 96 ? 3.066 -2.804 14.066 1.00 95.81 96 ILE A O 1
ATOM 719 N N . GLN A 1 97 ? 3.397 -4.595 15.352 1.00 96.12 97 GLN A N 1
ATOM 720 C CA . GLN A 1 97 ? 3.914 -3.879 16.527 1.00 96.12 97 GLN A CA 1
ATOM 721 C C . GLN A 1 97 ? 5.187 -3.058 16.248 1.00 96.12 97 GLN A C 1
ATOM 723 O O . GLN A 1 97 ? 5.473 -2.077 16.930 1.00 96.12 97 GLN A O 1
ATOM 728 N N . HIS A 1 98 ? 5.959 -3.435 15.226 1.00 94.88 98 HIS A N 1
ATOM 729 C CA . HIS A 1 98 ? 7.143 -2.692 14.784 1.00 94.88 98 HIS A CA 1
ATOM 730 C C . HIS A 1 98 ? 6.807 -1.548 13.809 1.00 94.88 98 HIS A C 1
ATOM 732 O O . HIS A 1 98 ? 7.655 -0.702 13.523 1.00 94.88 98 HIS A O 1
ATOM 738 N N . LEU A 1 99 ? 5.570 -1.510 13.306 1.00 94.69 99 LEU A N 1
ATOM 739 C CA . LEU A 1 99 ? 5.076 -0.516 12.353 1.00 94.69 99 LEU A CA 1
ATOM 740 C C . LEU A 1 99 ? 4.161 0.494 13.018 1.00 94.69 99 LEU A C 1
ATOM 742 O O . LEU A 1 99 ? 4.184 1.656 12.632 1.00 94.69 99 LEU A O 1
ATOM 746 N N . ILE A 1 100 ? 3.367 0.065 13.997 1.00 96.50 100 ILE A N 1
ATOM 747 C CA . ILE A 1 100 ? 2.340 0.865 14.652 1.00 96.50 100 ILE A CA 1
ATOM 748 C C . ILE A 1 100 ? 2.585 0.879 16.158 1.00 96.50 100 ILE A C 1
ATOM 750 O O . ILE A 1 100 ? 2.679 -0.153 16.810 1.00 96.50 100 ILE A O 1
ATOM 754 N N . ALA A 1 101 ? 2.630 2.087 16.702 1.00 97.25 101 ALA A N 1
ATOM 755 C CA . ALA A 1 101 ? 2.531 2.398 18.114 1.00 97.25 101 ALA A CA 1
ATOM 756 C C . ALA A 1 101 ? 1.354 3.357 18.300 1.00 97.25 101 ALA A C 1
ATOM 758 O O . ALA A 1 101 ? 0.823 3.914 17.339 1.00 97.25 101 ALA A O 1
ATOM 759 N N . TYR A 1 102 ? 0.949 3.599 19.539 1.00 97.56 102 TYR A N 1
ATOM 760 C CA . TYR A 1 102 ? -0.164 4.496 19.827 1.00 97.56 102 TYR A CA 1
ATOM 761 C C . TYR A 1 102 ? 0.113 5.349 21.067 1.00 97.56 102 TYR A C 1
ATOM 763 O O . TYR A 1 102 ? 0.944 5.027 21.915 1.00 97.56 102 TYR A O 1
ATOM 771 N N . ASP A 1 103 ? -0.527 6.513 21.106 1.00 96.19 103 ASP A N 1
ATOM 772 C CA . ASP A 1 103 ? -0.565 7.427 22.248 1.00 96.19 103 ASP A CA 1
ATOM 773 C C . ASP A 1 103 ? -1.915 8.151 22.233 1.00 96.19 103 ASP A C 1
ATOM 775 O O . ASP A 1 103 ? -2.109 9.203 21.611 1.00 96.19 103 ASP A O 1
ATOM 779 N N . ILE A 1 104 ? -2.904 7.486 22.828 1.00 95.88 104 ILE A N 1
ATOM 780 C CA . ILE A 1 104 ? -4.307 7.897 22.786 1.00 95.88 104 ILE A CA 1
ATOM 781 C C . ILE A 1 104 ? -4.716 8.483 24.137 1.00 95.88 104 ILE A C 1
ATOM 783 O O . ILE A 1 104 ? -5.348 9.543 24.164 1.00 95.88 104 ILE A O 1
ATOM 787 N N . GLY A 1 105 ? -4.362 7.837 25.252 1.00 92.69 105 GLY A N 1
ATOM 788 C CA . GLY A 1 105 ? -4.642 8.317 26.606 1.00 92.69 105 GLY A CA 1
ATOM 789 C C . GLY A 1 105 ? -6.132 8.576 26.834 1.00 92.69 105 GLY A C 1
ATOM 790 O O . GLY A 1 105 ? -6.511 9.620 27.376 1.00 92.69 105 GLY A O 1
ATOM 791 N N . ASN A 1 106 ? -6.989 7.711 26.292 1.00 95.69 106 ASN A N 1
ATOM 792 C CA . ASN A 1 106 ? -8.439 7.789 26.417 1.00 95.69 106 ASN A CA 1
ATOM 793 C C . ASN A 1 106 ? -9.044 6.397 26.221 1.00 95.69 106 ASN A C 1
ATOM 795 O O . ASN A 1 106 ? -9.165 5.937 25.088 1.00 95.69 106 ASN A O 1
ATOM 799 N N . ALA A 1 107 ? -9.544 5.808 27.308 1.00 95.62 107 ALA A N 1
ATOM 800 C CA . ALA A 1 107 ? -10.126 4.465 27.313 1.00 95.62 107 ALA A CA 1
ATOM 801 C C . ALA A 1 107 ? -11.225 4.240 26.257 1.00 95.62 107 ALA A C 1
ATOM 803 O O . ALA A 1 107 ? -11.370 3.142 25.734 1.00 95.62 107 ALA A O 1
ATOM 804 N N . GLY A 1 108 ? -12.019 5.264 25.920 1.00 96.12 108 GLY A N 1
ATOM 805 C CA . GLY A 1 108 ? -13.054 5.138 24.888 1.00 96.12 108 GLY A CA 1
ATOM 806 C C . GLY A 1 108 ? -12.474 4.998 23.478 1.00 96.12 108 GLY A C 1
ATOM 807 O O . GLY A 1 108 ? -12.991 4.233 22.667 1.00 96.12 108 GLY A O 1
ATOM 808 N N . LEU A 1 109 ? -11.390 5.718 23.187 1.00 97.31 109 LEU A N 1
ATOM 809 C CA . LEU A 1 109 ? -10.663 5.604 21.925 1.00 97.31 109 LEU A CA 1
ATOM 810 C C . LEU A 1 109 ? -9.740 4.379 21.900 1.00 97.31 109 LEU A C 1
ATOM 812 O O . LEU A 1 109 ? -9.603 3.770 20.849 1.00 97.31 109 LEU A O 1
ATOM 816 N N . GLU A 1 110 ? -9.168 3.969 23.029 1.00 97.75 110 GLU A N 1
ATOM 817 C CA . GLU A 1 110 ? -8.417 2.710 23.150 1.00 97.75 110 GLU A CA 1
ATOM 818 C C . GLU A 1 110 ? -9.322 1.501 22.896 1.00 97.75 110 GLU A C 1
ATOM 820 O O . GLU A 1 110 ? -8.990 0.670 22.062 1.00 97.75 110 GLU A O 1
ATOM 825 N N . LEU A 1 111 ? -10.526 1.459 23.480 1.00 97.69 111 LEU A N 1
ATOM 826 C CA . LEU A 1 111 ? -11.539 0.446 23.145 1.00 97.69 111 LEU A CA 1
ATOM 827 C C . LEU A 1 111 ? -11.877 0.432 21.649 1.00 97.69 111 LEU A C 1
ATOM 829 O O . LEU A 1 111 ? -12.126 -0.620 21.067 1.00 97.69 111 LEU A O 1
ATOM 833 N N . ARG A 1 112 ? -11.892 1.603 21.006 1.00 98.00 112 ARG A N 1
ATOM 834 C CA . ARG A 1 112 ? -12.131 1.699 19.565 1.00 98.00 112 ARG A CA 1
ATOM 835 C C . ARG A 1 112 ? -10.937 1.200 18.754 1.00 98.00 112 ARG A C 1
ATOM 837 O O . ARG A 1 112 ? -11.158 0.508 17.769 1.00 98.00 112 ARG A O 1
ATOM 844 N N . LEU A 1 113 ? -9.702 1.497 19.158 1.00 98.12 113 LEU A N 1
ATOM 845 C CA . LEU A 1 113 ? -8.510 0.932 18.522 1.00 98.12 113 LEU A CA 1
ATOM 846 C C . LEU A 1 113 ? -8.469 -0.593 18.689 1.00 98.12 113 LEU A C 1
ATOM 848 O O . LEU A 1 113 ? -8.221 -1.297 17.714 1.00 98.12 113 LEU A O 1
ATOM 852 N N . LEU A 1 114 ? -8.810 -1.090 19.881 1.00 97.62 114 LEU A N 1
ATOM 853 C CA . LEU A 1 114 ? -8.924 -2.515 20.187 1.00 97.62 114 LEU A CA 1
ATOM 854 C C . LEU A 1 114 ? -9.935 -3.228 19.280 1.00 97.62 114 LEU A C 1
ATOM 856 O O . LEU A 1 114 ? -9.757 -4.393 18.957 1.00 97.62 114 LEU A O 1
ATOM 860 N N . TYR A 1 115 ? -10.979 -2.525 18.835 1.00 98.00 115 TYR A N 1
ATOM 861 C CA . TYR A 1 115 ? -11.902 -3.026 17.817 1.00 98.00 115 TYR A CA 1
ATOM 862 C C . TYR A 1 115 ? -11.303 -2.964 16.401 1.00 98.00 115 TYR A C 1
ATOM 864 O O . TYR A 1 115 ? -11.376 -3.932 15.652 1.00 98.00 115 TYR A O 1
ATOM 872 N N . ILE A 1 116 ? -10.696 -1.832 16.031 1.00 98.06 116 ILE A N 1
ATOM 873 C CA . ILE A 1 116 ? -10.203 -1.566 14.670 1.00 98.06 116 ILE A CA 1
ATOM 874 C C . ILE A 1 116 ? -9.107 -2.548 14.235 1.00 98.06 116 ILE A C 1
ATOM 876 O O . ILE A 1 116 ? -9.137 -2.995 13.093 1.00 98.06 116 ILE A O 1
ATOM 880 N N . ILE A 1 117 ? -8.136 -2.878 15.095 1.00 97.44 117 ILE A N 1
ATOM 881 C CA . ILE A 1 117 ? -6.995 -3.729 14.706 1.00 97.44 117 ILE A CA 1
ATOM 882 C C . ILE A 1 117 ? -7.443 -5.134 14.255 1.00 97.44 117 ILE A C 1
ATOM 884 O O . ILE A 1 117 ? -7.166 -5.500 13.112 1.00 97.44 117 ILE A O 1
ATOM 888 N N . PRO A 1 118 ? -8.170 -5.932 15.055 1.00 96.62 118 PRO A N 1
ATOM 889 C CA . PRO A 1 118 ? -8.612 -7.254 14.612 1.00 96.62 118 PRO A CA 1
ATOM 890 C C . PRO A 1 118 ? -9.582 -7.200 13.419 1.00 96.62 118 PRO A C 1
ATOM 892 O O . PRO A 1 118 ? -9.465 -8.026 12.515 1.00 96.62 118 PRO A O 1
ATOM 895 N N . GLN A 1 119 ? -10.473 -6.202 13.369 1.00 97.25 119 GLN A N 1
ATOM 896 C CA . GLN A 1 119 ? -11.508 -6.061 12.327 1.00 97.25 119 GLN A CA 1
ATOM 897 C C . GLN A 1 119 ? -11.019 -5.378 11.037 1.00 97.25 119 GLN A C 1
ATOM 899 O O . GLN A 1 119 ? -11.741 -5.301 10.038 1.00 97.25 119 GLN A O 1
ATOM 904 N N . GLY A 1 120 ? -9.789 -4.866 11.056 1.00 95.75 120 GLY A N 1
ATOM 905 C CA . GLY A 1 120 ? -9.137 -4.233 9.918 1.00 95.75 120 GLY A CA 1
ATOM 906 C C . GLY A 1 120 ? -8.535 -5.217 8.918 1.00 95.75 120 GLY A C 1
ATOM 907 O O . GLY A 1 120 ? -8.078 -4.760 7.888 1.00 95.75 120 GLY A O 1
ATOM 908 N N . GLY A 1 121 ? -8.519 -6.527 9.194 1.00 95.56 121 GLY A N 1
ATOM 909 C CA . GLY A 1 121 ? -8.039 -7.559 8.261 1.00 95.56 121 GLY A CA 1
ATOM 910 C C . GLY A 1 121 ? -6.524 -7.823 8.280 1.00 95.56 121 GLY A C 1
ATOM 911 O O . GLY A 1 121 ? -5.928 -7.899 9.363 1.00 95.56 121 GLY A O 1
ATOM 912 N N . ASP A 1 122 ? -5.917 -8.036 7.112 1.00 95.19 122 ASP A N 1
ATOM 913 C CA . ASP A 1 122 ? -4.495 -8.310 6.874 1.00 95.19 122 ASP A CA 1
ATOM 914 C C . ASP A 1 122 ? -3.650 -7.027 6.833 1.00 95.19 122 ASP A C 1
ATOM 916 O O . ASP A 1 122 ? -3.277 -6.482 5.789 1.00 95.19 122 ASP A O 1
ATOM 920 N N . TRP A 1 123 ? -3.309 -6.540 8.023 1.00 94.50 123 TRP A N 1
ATOM 921 C CA . TRP A 1 123 ? -2.441 -5.377 8.176 1.00 94.50 123 TRP A CA 1
ATOM 922 C C . TRP A 1 123 ? -1.009 -5.611 7.687 1.00 94.50 123 TRP A C 1
ATOM 924 O O . TRP A 1 123 ? -0.384 -4.674 7.186 1.00 94.50 123 TRP A O 1
ATOM 934 N N . ALA A 1 124 ? -0.476 -6.823 7.861 1.00 91.25 124 ALA A N 1
ATOM 935 C CA . ALA A 1 124 ? 0.911 -7.132 7.530 1.00 91.25 124 ALA A CA 1
ATOM 936 C C . ALA A 1 124 ? 1.119 -7.120 6.016 1.00 91.25 124 ALA A C 1
ATOM 938 O O . ALA A 1 124 ? 2.060 -6.491 5.533 1.00 91.25 124 ALA A O 1
ATOM 939 N N . GLY A 1 125 ? 0.208 -7.738 5.262 1.00 89.00 125 GLY A N 1
ATOM 940 C CA . GLY A 1 125 ? 0.245 -7.671 3.812 1.00 89.00 125 GLY A CA 1
ATOM 941 C C . GLY A 1 125 ? 0.003 -6.253 3.306 1.00 89.00 125 GLY A C 1
ATOM 942 O O . GLY A 1 125 ? 0.673 -5.812 2.369 1.00 89.00 125 GLY A O 1
ATOM 943 N N . TRP A 1 126 ? -0.957 -5.520 3.880 1.00 89.44 126 TRP A N 1
ATOM 944 C CA . TRP A 1 126 ? -1.469 -4.283 3.277 1.00 89.44 126 TRP A CA 1
ATOM 945 C C . TRP A 1 126 ? -0.829 -2.992 3.775 1.00 89.44 126 TRP A C 1
ATOM 947 O O . TRP A 1 126 ? -0.318 -2.207 2.972 1.00 89.44 126 TRP A O 1
ATOM 957 N N . ALA A 1 127 ? -0.825 -2.758 5.084 1.00 88.94 127 ALA A N 1
ATOM 958 C CA . ALA A 1 127 ? -0.357 -1.498 5.648 1.00 88.94 127 ALA A CA 1
ATOM 959 C C . ALA A 1 127 ? 1.172 -1.419 5.705 1.00 88.94 127 ALA A C 1
ATOM 961 O O . ALA A 1 127 ? 1.728 -0.332 5.524 1.00 88.94 127 ALA A O 1
ATOM 962 N N . ALA A 1 128 ? 1.857 -2.547 5.932 1.00 91.94 128 ALA A N 1
ATOM 963 C CA . ALA A 1 128 ? 3.310 -2.558 6.095 1.00 91.94 128 ALA A CA 1
ATOM 964 C C . ALA A 1 128 ? 4.061 -1.999 4.876 1.00 91.94 128 ALA A C 1
ATOM 966 O O . ALA A 1 128 ? 4.848 -1.064 5.063 1.00 91.94 128 ALA A O 1
ATOM 967 N N . PRO A 1 129 ? 3.774 -2.444 3.634 1.00 95.31 129 PRO A N 1
ATOM 968 C CA . PRO A 1 129 ? 4.431 -1.890 2.454 1.00 95.31 129 PRO A CA 1
ATOM 969 C C . PRO A 1 129 ? 4.203 -0.386 2.293 1.00 95.31 129 PRO A C 1
ATOM 971 O O . PRO A 1 129 ? 5.144 0.367 2.043 1.00 95.31 129 PRO A O 1
ATOM 974 N N . LEU A 1 130 ? 2.965 0.078 2.496 1.00 95.94 130 LEU A N 1
ATOM 975 C CA . LEU A 1 130 ? 2.599 1.487 2.326 1.00 95.94 130 LEU A CA 1
ATOM 976 C C . LEU A 1 130 ? 3.311 2.393 3.334 1.00 95.94 130 LEU A C 1
ATOM 978 O O . LEU A 1 130 ? 3.794 3.466 2.968 1.00 95.94 130 LEU A O 1
ATOM 982 N N . ILE A 1 131 ? 3.400 1.961 4.593 1.00 95.88 131 ILE A N 1
ATOM 983 C CA . ILE A 1 131 ? 4.095 2.696 5.654 1.00 95.88 131 ILE A CA 1
ATOM 984 C C . ILE A 1 131 ? 5.601 2.780 5.353 1.00 95.88 131 ILE A C 1
ATOM 986 O O . ILE A 1 131 ? 6.189 3.859 5.482 1.00 95.88 131 ILE A O 1
ATOM 990 N N . CYS A 1 132 ? 6.221 1.683 4.904 1.00 95.62 132 CYS A N 1
ATOM 991 C CA . CYS A 1 132 ? 7.634 1.657 4.517 1.00 95.62 132 CYS A CA 1
ATOM 992 C C . CYS A 1 132 ? 7.917 2.588 3.325 1.00 95.62 132 CYS A C 1
ATOM 994 O O . CYS A 1 132 ? 8.791 3.455 3.415 1.00 95.62 132 CYS A O 1
ATOM 996 N N . ILE A 1 133 ? 7.111 2.516 2.260 1.00 95.44 133 ILE A N 1
ATOM 997 C CA . ILE A 1 133 ? 7.226 3.413 1.098 1.00 95.44 133 ILE A CA 1
ATOM 998 C C . ILE A 1 133 ? 7.073 4.879 1.536 1.00 95.44 133 ILE A C 1
ATOM 1000 O O . ILE A 1 133 ? 7.888 5.735 1.178 1.00 95.44 133 ILE A O 1
ATOM 1004 N N . ALA A 1 134 ? 6.062 5.187 2.356 1.00 94.69 134 ALA A N 1
ATOM 1005 C CA . ALA A 1 134 ? 5.821 6.540 2.854 1.00 94.69 134 ALA A CA 1
ATOM 1006 C C . ALA A 1 134 ? 7.005 7.091 3.666 1.00 94.69 134 ALA A C 1
ATOM 1008 O O . ALA A 1 134 ? 7.374 8.260 3.493 1.00 94.69 134 ALA A O 1
ATOM 1009 N N . LYS A 1 135 ? 7.641 6.252 4.495 1.00 94.56 135 LYS A N 1
ATOM 1010 C CA . LYS A 1 135 ? 8.857 6.604 5.242 1.00 94.56 135 LYS A CA 1
ATOM 1011 C C . LYS A 1 135 ? 9.974 7.057 4.306 1.00 94.56 135 LYS A C 1
ATOM 1013 O O . LYS A 1 135 ? 10.508 8.156 4.464 1.00 94.56 135 LYS A O 1
ATOM 1018 N N . HIS A 1 136 ? 10.307 6.248 3.302 1.00 93.81 136 HIS A N 1
ATOM 1019 C CA . HIS A 1 136 ? 11.391 6.569 2.367 1.00 93.81 136 HIS A CA 1
ATOM 1020 C C . HIS A 1 136 ? 11.096 7.814 1.529 1.00 93.81 136 HIS A C 1
ATOM 1022 O O . HIS A 1 136 ? 11.993 8.612 1.251 1.00 93.81 136 HIS A O 1
ATOM 1028 N N . ARG A 1 137 ? 9.820 8.067 1.223 1.00 91.31 137 ARG A N 1
ATOM 1029 C CA . ARG A 1 137 ? 9.379 9.284 0.529 1.00 91.31 137 ARG A CA 1
ATOM 1030 C C . ARG A 1 137 ? 9.385 10.544 1.386 1.00 91.31 137 ARG A C 1
ATOM 1032 O O . ARG A 1 137 ? 9.082 11.626 0.881 1.00 91.31 137 ARG A O 1
ATOM 1039 N N . GLY A 1 138 ? 9.771 10.447 2.658 1.00 86.25 138 GLY A N 1
ATOM 1040 C CA . GLY A 1 138 ? 9.820 11.591 3.558 1.00 86.25 138 GLY A CA 1
ATOM 1041 C C . GLY A 1 138 ? 8.445 12.211 3.779 1.00 86.25 138 GLY A C 1
ATOM 1042 O O . GLY A 1 138 ? 8.332 13.441 3.845 1.00 86.25 138 GLY A O 1
ATOM 1043 N N . ARG A 1 139 ? 7.410 11.363 3.838 1.00 87.12 139 ARG A N 1
ATOM 1044 C CA . ARG A 1 139 ? 6.067 11.730 4.298 1.00 87.12 139 ARG A CA 1
ATOM 1045 C C . ARG A 1 139 ? 6.102 12.029 5.803 1.00 87.12 139 ARG A C 1
ATOM 1047 O O . ARG A 1 139 ? 7.169 12.187 6.397 1.00 87.12 139 ARG A O 1
ATOM 1054 N N . GLU A 1 140 ? 4.942 12.157 6.437 1.00 85.19 140 GLU A N 1
ATOM 1055 C CA . GLU A 1 140 ? 4.876 12.384 7.888 1.00 85.19 140 GLU A CA 1
ATOM 1056 C C . GLU A 1 140 ? 5.495 11.233 8.710 1.00 85.19 140 GLU A C 1
ATOM 1058 O O . GLU A 1 140 ? 5.922 11.453 9.845 1.00 85.19 140 GLU A O 1
ATOM 1063 N N . VAL A 1 141 ? 5.673 10.052 8.105 1.00 86.50 141 VAL A N 1
ATOM 1064 C CA . VAL A 1 141 ? 6.465 8.943 8.655 1.00 86.50 141 VAL A CA 1
ATOM 1065 C C . VAL A 1 141 ? 7.961 9.278 8.659 1.00 86.50 141 VAL A C 1
ATOM 1067 O O . VAL A 1 141 ? 8.669 9.073 7.675 1.00 86.50 141 VAL A O 1
ATOM 1070 N N . ARG A 1 142 ? 8.466 9.785 9.786 1.00 84.31 142 ARG A N 1
ATOM 1071 C CA . ARG A 1 142 ? 9.916 9.957 10.003 1.00 84.31 142 ARG A CA 1
ATOM 1072 C C . ARG A 1 142 ? 10.564 8.693 10.551 1.00 84.31 142 ARG A C 1
ATOM 1074 O O . ARG A 1 142 ? 11.614 8.282 10.069 1.00 84.31 142 ARG A O 1
ATOM 1081 N N . ASP A 1 143 ? 9.888 8.073 11.510 1.00 88.62 143 ASP A N 1
ATOM 1082 C CA . ASP A 1 143 ? 10.372 6.929 12.265 1.00 88.62 143 ASP A CA 1
ATOM 1083 C C . ASP A 1 143 ? 9.299 5.842 12.311 1.00 88.62 143 ASP A C 1
ATOM 1085 O O . ASP A 1 143 ? 8.104 6.126 12.199 1.00 88.62 143 ASP A O 1
ATOM 1089 N N . LEU A 1 144 ? 9.751 4.597 12.465 1.00 93.50 144 LEU A N 1
ATOM 1090 C CA . LEU A 1 144 ? 8.888 3.460 12.758 1.00 93.50 144 LEU A CA 1
ATOM 1091 C C . LEU A 1 144 ? 9.143 2.990 14.191 1.00 93.50 144 LEU A C 1
ATOM 1093 O O . LEU A 1 144 ? 10.303 2.992 14.617 1.00 93.50 144 LEU A O 1
ATOM 1097 N N . PRO A 1 145 ? 8.094 2.586 14.921 1.00 96.00 145 PRO A N 1
ATOM 1098 C CA . PRO A 1 145 ? 6.687 2.560 14.497 1.00 96.00 145 PRO A CA 1
ATOM 1099 C C . PRO A 1 145 ? 6.041 3.961 14.364 1.00 96.00 145 PRO A C 1
ATOM 1101 O O . PRO A 1 145 ? 6.397 4.884 15.098 1.00 96.00 145 PRO A O 1
ATOM 1104 N N . ILE A 1 146 ? 5.066 4.126 13.455 1.00 96.31 146 ILE A N 1
ATOM 1105 C CA . ILE A 1 146 ? 4.214 5.326 13.401 1.00 96.31 146 ILE A CA 1
ATOM 1106 C C . ILE A 1 146 ? 3.376 5.417 14.672 1.00 96.31 146 ILE A C 1
ATOM 1108 O O . ILE A 1 146 ? 2.865 4.412 15.160 1.00 96.31 146 ILE A O 1
ATOM 1112 N N . ARG A 1 147 ? 3.207 6.625 15.213 1.00 96.75 147 ARG A N 1
ATOM 1113 C CA . ARG A 1 147 ? 2.444 6.833 16.447 1.00 96.75 147 ARG A CA 1
ATOM 1114 C C . ARG A 1 147 ? 1.021 7.284 16.140 1.00 96.75 147 ARG A C 1
ATOM 1116 O O . ARG A 1 147 ? 0.795 8.449 15.817 1.00 96.75 147 ARG A O 1
ATOM 1123 N N . LEU A 1 148 ? 0.064 6.376 16.296 1.00 97.50 148 LEU A N 1
ATOM 1124 C CA . LEU A 1 148 ? -1.360 6.671 16.193 1.00 97.50 148 LEU A CA 1
ATOM 1125 C C . LEU A 1 148 ? -1.806 7.573 17.340 1.00 97.50 148 LEU A C 1
ATOM 1127 O O . LEU A 1 148 ? -1.570 7.303 18.518 1.00 97.50 148 LEU A O 1
ATOM 1131 N N . SER A 1 149 ? -2.487 8.648 16.972 1.00 96.88 149 SER A N 1
ATOM 1132 C CA . SER A 1 149 ? -3.017 9.653 17.882 1.00 96.88 149 SER A CA 1
ATOM 1133 C C . SER A 1 149 ? -4.530 9.515 18.049 1.00 96.88 149 SER A C 1
ATOM 1135 O O . SER A 1 149 ? -5.220 8.837 17.282 1.00 96.88 149 SER A O 1
ATOM 1137 N N . ARG A 1 150 ? -5.095 10.281 18.992 1.00 97.69 150 ARG A N 1
ATOM 1138 C CA . ARG A 1 150 ? -6.555 10.450 19.128 1.00 97.69 150 ARG A CA 1
ATOM 1139 C C . ARG A 1 150 ? -7.235 10.827 17.815 1.00 97.69 150 ARG A C 1
ATOM 1141 O O . AR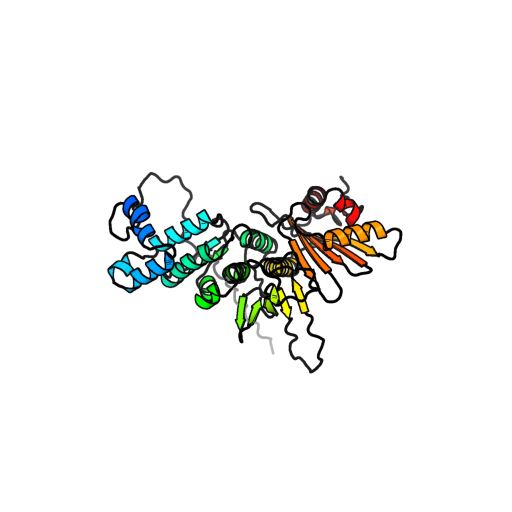G A 1 150 ? -8.366 10.405 17.570 1.00 97.69 150 ARG A O 1
ATOM 1148 N N . ARG A 1 151 ? -6.573 11.646 16.987 1.00 96.88 151 ARG A N 1
ATOM 1149 C CA . ARG A 1 151 ? -7.133 12.070 15.703 1.00 96.88 151 ARG A CA 1
ATOM 1150 C C . ARG A 1 151 ? -7.288 10.870 14.789 1.00 96.88 151 ARG A C 1
ATOM 1152 O O . ARG A 1 151 ? -8.324 10.777 14.135 1.00 96.88 151 ARG A O 1
ATOM 1159 N N . ASP A 1 152 ? -6.296 9.988 14.721 1.00 97.62 152 ASP A N 1
ATOM 1160 C CA . ASP A 1 152 ? -6.250 8.849 13.790 1.00 97.62 152 ASP A CA 1
ATOM 1161 C C . ASP A 1 152 ? -7.403 7.902 14.066 1.00 97.62 152 ASP A C 1
ATOM 1163 O O . ASP A 1 152 ? -8.276 7.740 13.217 1.00 97.62 152 ASP A O 1
ATOM 1167 N N . VAL A 1 153 ? -7.530 7.469 15.319 1.00 97.94 153 VAL A N 1
ATOM 1168 C CA . VAL A 1 153 ? -8.648 6.624 15.753 1.00 97.94 153 VAL A CA 1
ATOM 1169 C C . VAL A 1 153 ? -9.997 7.316 15.569 1.00 97.94 153 VAL A C 1
ATOM 1171 O O . VAL A 1 153 ? -10.955 6.690 15.128 1.00 97.94 153 VAL A O 1
ATOM 1174 N N . SER A 1 154 ? -10.099 8.616 15.864 1.00 96.94 154 SER A N 1
ATOM 1175 C CA . SER A 1 154 ? -11.359 9.351 15.675 1.00 96.94 154 SER A CA 1
ATOM 1176 C C . SER A 1 154 ? -11.744 9.485 14.198 1.00 96.94 154 SER A C 1
ATOM 1178 O O . SER A 1 154 ? -12.927 9.386 13.867 1.00 96.94 154 SER A O 1
ATOM 1180 N N . GLY A 1 155 ? -10.748 9.668 13.327 1.00 96.06 155 GLY A N 1
ATOM 1181 C CA . GLY A 1 155 ? -10.887 9.884 11.887 1.00 96.06 155 GLY A CA 1
ATOM 1182 C C . GLY A 1 155 ? -11.455 8.694 11.123 1.00 96.06 155 GLY A C 1
ATOM 1183 O O . GLY A 1 155 ? -12.082 8.897 10.090 1.00 96.06 155 GLY A O 1
ATOM 1184 N N . VAL A 1 156 ? -11.336 7.485 11.676 1.00 97.31 156 VAL A N 1
ATOM 1185 C CA . VAL A 1 156 ? -11.911 6.259 11.102 1.00 97.31 156 VAL A CA 1
ATOM 1186 C C . VAL A 1 156 ? -13.435 6.357 10.897 1.00 97.31 156 VAL A C 1
ATOM 1188 O O . VAL A 1 156 ? -13.979 5.750 9.979 1.00 97.31 156 VAL A O 1
ATOM 1191 N N . GLY A 1 157 ? -14.128 7.180 11.693 1.00 96.69 157 GLY A N 1
ATOM 1192 C CA . GLY A 1 157 ? -15.591 7.312 11.681 1.00 96.69 157 GLY A CA 1
ATOM 1193 C C . GLY A 1 157 ? -16.332 6.290 12.555 1.00 96.69 157 GLY A C 1
ATOM 1194 O O . GLY A 1 157 ? -15.724 5.509 13.284 1.00 96.69 157 GLY A O 1
ATOM 1195 N N . SER A 1 158 ? -17.665 6.335 12.564 1.00 96.94 158 SER A N 1
ATOM 1196 C CA . SER A 1 158 ? -18.466 5.450 13.423 1.00 96.94 158 SER A CA 1
ATOM 1197 C C . SER A 1 158 ? -18.179 3.969 13.151 1.00 96.94 158 SER A C 1
ATOM 1199 O O . SER A 1 158 ? -17.693 3.606 12.083 1.00 96.94 158 SER A O 1
ATOM 1201 N N . ARG A 1 159 ? -18.516 3.098 14.109 1.00 96.69 159 ARG A N 1
ATOM 1202 C CA . ARG A 1 159 ? -18.398 1.650 13.908 1.00 96.69 159 ARG A CA 1
ATOM 1203 C C . ARG A 1 159 ? -19.186 1.179 12.681 1.00 96.69 159 ARG A C 1
ATOM 1205 O O . ARG A 1 159 ? -18.622 0.478 11.866 1.00 96.69 159 ARG A O 1
ATOM 1212 N N . ALA A 1 160 ? -20.435 1.625 12.523 1.00 97.31 160 ALA A N 1
ATOM 1213 C CA . ALA A 1 160 ? -21.246 1.278 11.355 1.00 97.31 160 ALA A CA 1
ATOM 1214 C C . ALA A 1 160 ? -20.539 1.648 10.039 1.00 97.31 160 ALA A C 1
ATOM 1216 O O . ALA A 1 160 ? -20.411 0.812 9.158 1.00 97.31 160 ALA A O 1
ATOM 1217 N N . LEU A 1 161 ? -19.972 2.859 9.953 1.00 97.12 161 LEU A N 1
ATOM 1218 C CA . LEU A 1 161 ? -19.207 3.281 8.779 1.00 97.12 161 LEU A CA 1
ATOM 1219 C C . LEU A 1 161 ? -17.943 2.434 8.558 1.00 97.12 161 LEU A C 1
ATOM 1221 O O . LEU A 1 161 ? -17.581 2.154 7.421 1.00 97.12 161 LEU A O 1
ATOM 1225 N N . PHE A 1 162 ? -17.241 2.061 9.627 1.00 98.00 162 PHE A N 1
ATOM 1226 C CA . PHE A 1 162 ? -16.070 1.192 9.534 1.00 98.00 162 PHE A CA 1
ATOM 1227 C C . PHE A 1 162 ? -16.450 -0.207 9.033 1.00 98.00 162 PHE A C 1
ATOM 1229 O O . PHE A 1 162 ? -15.825 -0.709 8.102 1.00 98.00 162 PHE A O 1
ATOM 1236 N N . ASP A 1 163 ? -17.507 -0.793 9.592 1.00 97.69 163 ASP A N 1
ATOM 1237 C CA . ASP A 1 163 ? -17.993 -2.131 9.252 1.00 97.69 163 ASP A CA 1
ATOM 1238 C C . ASP A 1 163 ? -18.555 -2.180 7.816 1.00 97.69 163 ASP A C 1
ATOM 1240 O O . ASP A 1 163 ? -18.375 -3.174 7.121 1.00 97.69 163 ASP A O 1
ATOM 1244 N N . GLU A 1 164 ? -19.144 -1.089 7.318 1.00 97.25 164 GLU A N 1
ATOM 1245 C CA . GLU A 1 164 ? -19.597 -0.957 5.922 1.00 97.25 164 GLU A CA 1
ATOM 1246 C C . GLU A 1 164 ? -18.454 -0.885 4.895 1.00 97.25 164 GLU A C 1
ATOM 1248 O O . GLU A 1 164 ? -18.677 -1.103 3.705 1.00 97.25 164 GLU A O 1
ATOM 1253 N N . ARG A 1 165 ? -17.234 -0.527 5.311 1.00 97.75 165 ARG A N 1
ATOM 1254 C CA . ARG A 1 165 ? -16.091 -0.401 4.397 1.00 97.75 165 ARG A CA 1
ATOM 1255 C C . ARG A 1 165 ? -15.452 -1.755 4.113 1.00 97.75 165 ARG A C 1
ATOM 1257 O O . ARG A 1 165 ? -15.386 -2.609 4.993 1.00 97.75 165 ARG A O 1
ATOM 1264 N N . CYS A 1 166 ? -14.895 -1.896 2.913 1.00 97.44 166 CYS A N 1
ATOM 1265 C CA . CYS A 1 166 ? -13.964 -2.975 2.595 1.00 97.44 166 CYS A CA 1
ATOM 1266 C C . CYS A 1 166 ? -12.676 -2.856 3.425 1.00 97.44 166 CYS A C 1
ATOM 1268 O O . CYS A 1 166 ? -12.344 -1.795 3.970 1.00 97.44 166 CYS A O 1
ATOM 1270 N N . GLU A 1 167 ? -11.946 -3.960 3.515 1.00 97.75 167 GLU A N 1
ATOM 1271 C CA . GLU A 1 167 ? -10.765 -4.108 4.360 1.00 97.75 167 GLU A CA 1
ATOM 1272 C C . GLU A 1 167 ? -9.690 -3.047 4.077 1.00 97.75 167 GLU A C 1
ATOM 1274 O O . GLU A 1 167 ? -9.249 -2.342 4.989 1.00 97.75 167 GLU A O 1
ATOM 1279 N N . ALA A 1 168 ? -9.356 -2.839 2.802 1.00 96.88 168 ALA A N 1
ATOM 1280 C CA . ALA A 1 168 ? -8.378 -1.838 2.387 1.00 96.88 168 ALA A CA 1
ATOM 1281 C C . ALA A 1 168 ? -8.753 -0.417 2.854 1.00 96.88 168 ALA A C 1
ATOM 1283 O O . ALA A 1 168 ? -7.909 0.334 3.348 1.00 96.88 168 ALA A O 1
ATOM 1284 N N . LEU A 1 169 ? -10.036 -0.033 2.771 1.00 97.50 169 LEU A N 1
ATOM 1285 C CA . LEU A 1 169 ? -10.491 1.268 3.273 1.00 97.50 169 LEU A CA 1
ATOM 1286 C C . LEU A 1 169 ? -10.448 1.361 4.798 1.00 97.50 169 LEU A C 1
ATOM 1288 O O . LEU A 1 169 ? -10.139 2.433 5.327 1.00 97.50 169 LEU A O 1
ATOM 1292 N N . ARG A 1 170 ? -10.768 0.278 5.514 1.00 98.06 170 ARG A N 1
ATOM 1293 C CA . ARG A 1 170 ? -10.667 0.231 6.980 1.00 98.06 170 ARG A CA 1
ATOM 1294 C C . ARG A 1 170 ? -9.238 0.533 7.415 1.00 98.06 170 ARG A C 1
ATOM 1296 O O . ARG A 1 170 ? -9.029 1.439 8.226 1.00 98.06 170 ARG A O 1
ATOM 1303 N N . GLN A 1 171 ? -8.267 -0.143 6.811 1.00 97.56 171 GLN A N 1
ATOM 1304 C CA . GLN A 1 171 ? -6.849 0.043 7.110 1.00 97.56 171 GLN A CA 1
ATOM 1305 C C . GLN A 1 171 ? -6.371 1.441 6.715 1.00 97.56 171 GLN A C 1
ATOM 1307 O O . GLN A 1 171 ? -5.803 2.158 7.547 1.00 97.56 171 GLN A O 1
ATOM 1312 N N . LEU A 1 172 ? -6.684 1.884 5.489 1.00 97.25 172 LEU A N 1
ATOM 1313 C CA . LEU A 1 172 ? -6.319 3.217 5.010 1.00 97.25 172 LEU A CA 1
ATOM 1314 C C . LEU A 1 172 ? -6.896 4.312 5.909 1.00 97.25 172 LEU A C 1
ATOM 1316 O O . LEU A 1 172 ? -6.202 5.276 6.218 1.00 97.25 172 LEU A O 1
ATOM 1320 N N . SER A 1 173 ? -8.136 4.166 6.380 1.00 97.38 173 SER A N 1
ATOM 1321 C CA . SER A 1 173 ? -8.782 5.170 7.231 1.00 97.38 173 SER A CA 1
ATOM 1322 C C . SER A 1 173 ? -8.052 5.410 8.555 1.00 97.38 173 SER A C 1
ATOM 1324 O O . SER A 1 173 ? -8.099 6.527 9.073 1.00 97.38 173 SER A O 1
ATOM 1326 N N . LEU A 1 174 ? -7.327 4.407 9.068 1.00 97.75 174 LEU A N 1
ATOM 1327 C CA . LEU A 1 174 ? -6.519 4.543 10.278 1.00 97.75 174 LEU A CA 1
ATOM 1328 C C . LEU A 1 174 ? -5.162 5.202 9.994 1.00 97.75 174 LEU A C 1
ATOM 1330 O O . LEU A 1 174 ? -4.744 6.083 10.744 1.00 97.75 174 LEU A O 1
ATOM 1334 N N . ILE A 1 175 ? -4.475 4.792 8.921 1.00 96.81 175 ILE A N 1
ATOM 1335 C CA . ILE A 1 175 ? -3.079 5.198 8.669 1.00 96.81 175 ILE A CA 1
ATOM 1336 C C . ILE A 1 175 ? -2.932 6.393 7.722 1.00 96.81 175 ILE A C 1
ATOM 1338 O O . ILE A 1 175 ? -1.856 6.984 7.659 1.00 96.81 175 ILE A O 1
ATOM 1342 N N . CYS A 1 176 ? -3.986 6.781 6.998 1.00 95.06 176 CYS A N 1
ATOM 1343 C CA . CYS A 1 176 ? -3.921 7.755 5.903 1.00 95.06 176 CYS A CA 1
ATOM 1344 C C . CYS A 1 176 ? -3.245 9.078 6.266 1.00 95.06 176 CYS A C 1
ATOM 1346 O O . CYS A 1 176 ? -2.525 9.640 5.444 1.00 95.06 176 CYS A O 1
ATOM 1348 N N . ARG A 1 177 ? -3.425 9.569 7.497 1.00 93.62 177 ARG A N 1
ATOM 1349 C CA . ARG A 1 177 ? -2.796 10.823 7.926 1.00 93.62 177 ARG A CA 1
ATOM 1350 C C . ARG A 1 177 ? -1.279 10.740 7.965 1.00 93.62 177 ARG A C 1
ATOM 1352 O O . ARG A 1 177 ? -0.622 11.696 7.585 1.00 93.62 177 ARG A O 1
ATOM 1359 N N . HIS A 1 178 ? -0.736 9.589 8.341 1.00 94.19 178 HIS A N 1
ATOM 1360 C CA . HIS A 1 178 ? 0.707 9.357 8.368 1.00 94.19 178 HIS A CA 1
ATOM 1361 C C . HIS A 1 178 ? 1.290 9.221 6.954 1.00 94.19 178 HIS A C 1
ATOM 1363 O O . HIS A 1 178 ? 2.467 9.495 6.738 1.00 94.19 178 HIS A O 1
ATOM 1369 N N . LEU A 1 179 ? 0.455 8.866 5.971 1.00 94.00 179 LEU A N 1
ATOM 1370 C CA . LEU A 1 179 ? 0.831 8.789 4.555 1.00 94.00 179 LEU A CA 1
ATOM 1371 C C . LEU A 1 179 ? 0.842 10.162 3.859 1.00 94.00 179 LEU A C 1
ATOM 1373 O O . LEU A 1 179 ? 1.375 10.293 2.754 1.00 94.00 179 LEU A O 1
ATOM 1377 N N . ASN A 1 180 ? 0.278 11.192 4.495 1.00 91.00 180 ASN A N 1
ATOM 1378 C CA . ASN A 1 180 ? 0.228 12.536 3.937 1.00 91.00 180 ASN A CA 1
ATOM 1379 C C . ASN A 1 180 ? 1.608 13.192 3.880 1.00 91.00 180 ASN A C 1
ATOM 1381 O O . ASN A 1 180 ? 2.535 12.885 4.634 1.00 91.00 180 ASN A O 1
ATOM 1385 N N . ARG A 1 181 ? 1.720 14.182 2.993 1.00 83.94 181 ARG A N 1
ATOM 1386 C CA . ARG A 1 181 ? 2.759 15.204 3.074 1.00 83.94 181 ARG A CA 1
ATOM 1387 C C . ARG A 1 181 ? 2.121 16.573 3.002 1.00 83.94 181 ARG A C 1
ATOM 1389 O O . ARG A 1 181 ? 1.255 16.839 2.171 1.00 83.94 181 ARG A O 1
ATOM 1396 N N . ARG A 1 182 ? 2.590 17.474 3.860 1.00 79.88 182 ARG A N 1
ATOM 1397 C CA . ARG A 1 182 ? 2.146 18.865 3.848 1.00 79.88 182 ARG A CA 1
ATOM 1398 C C . ARG A 1 182 ? 2.349 19.471 2.454 1.00 79.88 182 ARG A C 1
ATOM 1400 O O . ARG A 1 182 ? 3.480 19.579 1.992 1.00 79.88 182 ARG A O 1
ATOM 1407 N N . GLY A 1 183 ? 1.248 19.884 1.828 1.00 75.44 183 GLY A N 1
ATOM 1408 C CA . GLY A 1 183 ? 1.240 20.525 0.509 1.00 75.44 183 GLY A CA 1
ATOM 1409 C C . GLY A 1 183 ? 1.224 19.570 -0.690 1.00 75.44 183 GLY A C 1
ATOM 1410 O O . GLY A 1 183 ? 1.122 20.047 -1.813 1.00 75.44 183 GLY A O 1
ATOM 1411 N N . GLU A 1 184 ? 1.276 18.252 -0.486 1.00 75.62 184 GLU A N 1
ATOM 1412 C CA . GLU A 1 184 ? 1.350 17.272 -1.575 1.00 75.62 184 GLU A CA 1
ATOM 1413 C C . GLU A 1 184 ? 0.421 16.082 -1.312 1.00 75.62 184 GLU A C 1
ATOM 1415 O O . GLU A 1 184 ? 0.736 15.235 -0.478 1.00 75.62 184 GLU A O 1
ATOM 1420 N N . GLY A 1 185 ? -0.675 15.996 -2.076 1.00 73.50 185 GLY A N 1
ATOM 1421 C CA . GLY A 1 185 ? -1.550 14.820 -2.144 1.00 73.50 185 GLY A CA 1
ATOM 1422 C C . GLY A 1 185 ? -2.131 14.394 -0.794 1.00 73.50 185 GLY A C 1
ATOM 1423 O O . GLY A 1 185 ? -1.534 13.594 -0.082 1.00 73.50 185 GLY A O 1
ATOM 1424 N N . ASP A 1 186 ? -3.319 14.897 -0.460 1.00 87.69 186 ASP A N 1
ATOM 1425 C CA . ASP A 1 186 ? -4.062 14.421 0.709 1.00 87.69 186 ASP A CA 1
ATOM 1426 C C . ASP A 1 186 ? -4.553 12.981 0.461 1.00 87.69 186 ASP A C 1
ATOM 1428 O O . ASP A 1 186 ? -5.214 12.700 -0.538 1.00 87.69 186 ASP A O 1
ATOM 1432 N N . MET A 1 187 ? -4.187 12.075 1.358 1.00 92.12 187 MET A N 1
ATOM 1433 C CA . MET A 1 187 ? -4.590 10.671 1.425 1.00 92.12 187 MET A CA 1
ATOM 1434 C C . MET A 1 187 ? -5.721 10.451 2.431 1.00 92.12 187 MET A C 1
ATOM 1436 O O . MET A 1 187 ? -6.172 9.319 2.589 1.00 92.12 187 MET A O 1
ATOM 1440 N N . THR A 1 188 ? -6.175 11.495 3.134 1.00 94.12 188 THR A N 1
ATOM 1441 C CA . THR A 1 188 ? -7.187 11.372 4.189 1.00 94.12 188 THR A CA 1
ATOM 1442 C C . THR A 1 188 ? -8.458 10.731 3.647 1.00 94.12 188 THR A C 1
ATOM 1444 O O . THR A 1 188 ? -9.086 11.266 2.733 1.00 94.12 188 THR A O 1
ATOM 1447 N N . VAL A 1 189 ? -8.866 9.618 4.253 1.00 96.25 189 VAL A N 1
ATOM 1448 C CA . VAL A 1 189 ? -10.127 8.952 3.922 1.00 96.25 189 VAL A CA 1
ATOM 1449 C C . VAL A 1 189 ? -11.267 9.630 4.669 1.00 96.25 189 VAL A C 1
ATOM 1451 O O . VAL A 1 189 ? -11.226 9.761 5.894 1.00 96.25 189 VAL A O 1
ATOM 1454 N N . LYS A 1 190 ? -12.311 10.043 3.953 1.00 95.75 190 LYS A N 1
ATOM 1455 C CA . LYS A 1 190 ? -13.537 10.588 4.554 1.00 95.75 190 LYS A CA 1
ATOM 1456 C C . LYS A 1 190 ? -14.758 10.217 3.724 1.00 95.75 190 LYS A C 1
ATOM 1458 O O . LYS A 1 190 ? -14.668 10.151 2.505 1.00 95.75 190 LYS A O 1
ATOM 1463 N N . ARG A 1 191 ? -15.910 10.071 4.382 1.00 95.75 191 ARG A N 1
ATOM 1464 C CA . ARG A 1 191 ? -17.204 9.989 3.699 1.00 95.75 191 ARG A CA 1
ATOM 1465 C C . ARG A 1 191 ? -17.859 11.370 3.690 1.00 95.75 191 ARG A C 1
ATOM 1467 O O . ARG A 1 191 ? -17.991 11.989 4.745 1.00 95.75 191 ARG A O 1
ATOM 1474 N N . ALA A 1 192 ? -18.250 11.860 2.518 1.00 93.88 192 ALA A N 1
ATOM 1475 C CA . ALA A 1 192 ? -18.944 13.135 2.345 1.00 93.88 192 ALA A CA 1
ATOM 1476 C C . ALA A 1 192 ? -20.072 12.970 1.321 1.00 93.88 192 ALA A C 1
ATOM 1478 O O . ALA A 1 192 ? -19.868 12.389 0.259 1.00 93.88 192 ALA A O 1
ATOM 1479 N N . TYR A 1 193 ? -21.275 13.448 1.655 1.00 92.69 193 TYR A N 1
ATOM 1480 C CA . TYR A 1 193 ? -22.464 13.323 0.795 1.00 92.69 193 TYR A CA 1
ATOM 1481 C C . TYR A 1 193 ? -22.710 11.883 0.301 1.00 92.69 193 TYR A C 1
ATOM 1483 O O . TYR A 1 193 ? -23.023 11.662 -0.863 1.00 92.69 193 TYR A O 1
ATOM 1491 N N . GLY A 1 194 ? -22.489 10.894 1.175 1.00 92.94 194 GLY A N 1
ATOM 1492 C CA . GLY A 1 194 ? -22.649 9.471 0.854 1.00 92.94 194 GLY A CA 1
ATOM 1493 C C . GLY A 1 194 ? -21.519 8.841 0.029 1.00 92.94 194 GLY A C 1
ATOM 1494 O O . GLY A 1 194 ? -21.548 7.637 -0.179 1.00 92.94 194 GLY A O 1
ATOM 1495 N N . ASN A 1 195 ? -20.510 9.604 -0.397 1.00 94.50 195 ASN A N 1
ATOM 1496 C CA . ASN A 1 195 ? -19.394 9.100 -1.200 1.00 94.50 195 ASN A CA 1
ATOM 1497 C C . ASN A 1 195 ? -18.116 8.987 -0.366 1.00 94.50 195 ASN A C 1
ATOM 1499 O O . ASN A 1 195 ? -17.882 9.809 0.525 1.00 94.50 195 ASN A O 1
ATOM 1503 N N . GLU A 1 196 ? -17.275 7.998 -0.663 1.00 96.94 196 GLU A N 1
ATOM 1504 C CA . GLU A 1 196 ? -15.921 7.927 -0.114 1.00 96.94 196 GLU A CA 1
ATOM 1505 C C . GLU A 1 196 ? -14.999 8.887 -0.869 1.00 96.94 196 GLU A C 1
ATOM 1507 O O . GLU A 1 196 ? -15.126 9.109 -2.074 1.00 96.94 196 GLU A O 1
ATOM 1512 N N . HIS A 1 197 ? -14.061 9.479 -0.144 1.00 95.62 197 HIS A N 1
ATOM 1513 C CA . HIS A 1 197 ? -13.051 10.369 -0.689 1.00 95.62 197 HIS A CA 1
ATOM 1514 C C . HIS A 1 197 ? -11.680 9.997 -0.144 1.00 95.62 197 HIS A C 1
ATOM 1516 O O . HIS A 1 197 ? -11.544 9.733 1.051 1.00 95.62 197 HIS A O 1
ATOM 1522 N N . VAL A 1 198 ? -10.667 10.068 -1.007 1.00 94.75 198 VAL A N 1
ATOM 1523 C CA . VAL A 1 198 ? -9.247 10.017 -0.637 1.00 94.75 198 VAL A CA 1
ATOM 1524 C C . VAL A 1 198 ? -8.655 11.390 -0.944 1.00 94.75 198 VAL A C 1
ATOM 1526 O O . VAL A 1 198 ? -8.424 11.770 -2.095 1.00 94.75 198 VAL A O 1
ATOM 1529 N N . GLY A 1 199 ? -8.500 12.184 0.112 1.00 92.00 199 GLY A N 1
ATOM 1530 C CA . GLY A 1 199 ? -8.171 13.599 0.038 1.00 92.00 199 GLY A CA 1
ATOM 1531 C C . GLY A 1 199 ? -9.287 14.435 -0.577 1.00 92.00 199 GLY A C 1
ATOM 1532 O O . GLY A 1 199 ? -10.340 14.654 0.030 1.00 92.00 199 GLY A O 1
ATOM 1533 N N . ARG A 1 200 ? -9.027 14.956 -1.780 1.00 90.75 200 ARG A N 1
ATOM 1534 C CA . ARG A 1 200 ? -9.988 15.759 -2.559 1.00 90.75 200 ARG A CA 1
ATOM 1535 C C . ARG A 1 200 ? -10.736 14.941 -3.604 1.00 90.75 200 ARG A C 1
ATOM 1537 O O . ARG A 1 200 ? -11.740 15.410 -4.129 1.00 90.75 200 ARG A O 1
ATOM 1544 N N . ASP A 1 201 ? -10.257 13.741 -3.885 1.00 91.44 201 ASP A N 1
ATOM 1545 C CA . ASP A 1 201 ? -10.762 12.917 -4.966 1.00 91.44 201 ASP A CA 1
ATOM 1546 C C . ASP A 1 201 ? -11.927 12.068 -4.470 1.00 91.44 201 ASP A C 1
ATOM 1548 O O . ASP A 1 201 ? -11.838 11.459 -3.401 1.00 91.44 201 ASP A O 1
ATOM 1552 N N . LYS A 1 202 ? -13.029 12.055 -5.227 1.00 94.88 202 LYS A N 1
ATOM 1553 C CA . LYS A 1 202 ? -14.127 11.115 -4.992 1.00 94.88 202 LYS A CA 1
ATOM 1554 C C . LYS A 1 202 ? -13.661 9.735 -5.442 1.00 94.88 202 LYS A C 1
ATOM 1556 O O . LYS A 1 202 ? -13.127 9.609 -6.541 1.00 94.88 202 LYS A O 1
ATOM 1561 N N . VAL A 1 203 ? -13.881 8.732 -4.600 1.00 96.62 203 VAL A N 1
ATOM 1562 C CA . VAL A 1 203 ? -13.559 7.335 -4.887 1.00 96.62 203 VAL A CA 1
ATOM 1563 C C . VAL A 1 203 ? -14.857 6.550 -5.001 1.00 96.62 203 VAL A C 1
ATOM 1565 O O . VAL A 1 203 ? -15.612 6.437 -4.035 1.00 96.62 203 VAL A O 1
ATOM 1568 N N . THR A 1 204 ? -15.106 6.007 -6.185 1.00 96.88 204 THR A N 1
ATOM 1569 C CA . THR A 1 204 ? -16.157 5.019 -6.421 1.00 96.88 204 THR A CA 1
ATOM 1570 C C . THR A 1 204 ? -15.544 3.641 -6.221 1.00 96.88 204 THR A C 1
ATOM 1572 O O . THR A 1 204 ? -14.543 3.310 -6.848 1.00 96.88 204 THR A O 1
ATOM 1575 N N . ILE A 1 205 ? -16.109 2.848 -5.315 1.00 97.31 205 ILE A N 1
ATOM 1576 C CA . ILE A 1 205 ? -15.674 1.471 -5.073 1.00 97.31 205 ILE A CA 1
ATOM 1577 C C . ILE A 1 205 ? -16.623 0.556 -5.827 1.00 97.31 205 ILE A C 1
ATOM 1579 O O . ILE A 1 205 ? -17.834 0.633 -5.615 1.00 97.31 205 ILE A O 1
ATOM 1583 N N . HIS A 1 206 ? -16.082 -0.282 -6.704 1.00 97.31 206 HIS A N 1
ATOM 1584 C CA . HIS A 1 206 ? -16.898 -1.215 -7.460 1.00 97.31 206 HIS A CA 1
ATOM 1585 C C . HIS A 1 206 ? -17.149 -2.489 -6.660 1.00 97.31 206 HIS A C 1
ATOM 1587 O O . HIS A 1 206 ? -16.285 -2.963 -5.921 1.00 97.31 206 HIS A O 1
ATOM 1593 N N . THR A 1 207 ? -18.344 -3.041 -6.828 1.00 97.00 207 THR A N 1
ATOM 1594 C CA . THR A 1 207 ? -18.626 -4.438 -6.509 1.00 97.00 207 THR A CA 1
ATOM 1595 C C . THR A 1 207 ? -18.400 -5.261 -7.770 1.00 97.00 207 THR A C 1
ATOM 1597 O O . THR A 1 207 ? -18.281 -4.706 -8.866 1.00 97.00 207 THR A O 1
ATOM 1600 N N . GLU A 1 208 ? -18.363 -6.584 -7.642 1.00 96.19 208 GLU A N 1
ATOM 1601 C CA . GLU A 1 208 ? -18.230 -7.452 -8.809 1.00 96.19 208 GLU A CA 1
ATOM 1602 C C . GLU A 1 208 ? -19.363 -7.212 -9.827 1.00 96.19 208 GLU A C 1
ATOM 1604 O O . GLU A 1 208 ? -19.125 -7.194 -11.037 1.00 96.19 208 GLU A O 1
ATOM 1609 N N . GLU A 1 209 ? -20.583 -6.937 -9.347 1.00 96.75 209 GLU A N 1
ATOM 1610 C CA . GLU A 1 209 ? -21.739 -6.665 -10.204 1.00 96.75 209 GLU A CA 1
ATOM 1611 C C . GLU A 1 209 ? -21.713 -5.268 -10.833 1.00 96.75 209 GLU A C 1
ATOM 1613 O O . GLU A 1 209 ? -22.211 -5.102 -11.945 1.00 96.75 209 GLU A O 1
ATOM 1618 N N . SER A 1 210 ? -21.153 -4.260 -10.152 1.00 96.25 210 SER A N 1
ATOM 1619 C CA . SER A 1 210 ? -21.158 -2.875 -10.645 1.00 96.25 210 SER A CA 1
ATOM 1620 C C . SER A 1 210 ? -20.028 -2.551 -11.623 1.00 96.25 210 SER A C 1
ATOM 1622 O O . SER A 1 210 ? -20.009 -1.460 -12.195 1.00 96.25 210 SER A O 1
ATOM 1624 N N . MET A 1 211 ? -19.076 -3.465 -11.823 1.00 95.31 211 MET A N 1
ATOM 1625 C CA . MET A 1 211 ? -18.072 -3.320 -12.873 1.00 95.31 211 MET A CA 1
ATOM 1626 C C . MET A 1 211 ? -18.677 -3.574 -14.253 1.00 95.31 211 MET A C 1
ATOM 1628 O O . MET A 1 211 ? -19.532 -4.438 -14.436 1.00 95.31 211 MET A O 1
ATOM 1632 N N . GLU A 1 212 ? -18.162 -2.877 -15.259 1.00 93.69 212 GLU A N 1
ATOM 1633 C CA . GLU A 1 212 ? -18.482 -3.143 -16.661 1.00 93.69 212 GLU A CA 1
ATOM 1634 C C . GLU A 1 212 ? -17.867 -4.478 -17.125 1.00 93.69 212 GLU A C 1
ATOM 1636 O O . GLU A 1 212 ? -16.829 -4.914 -16.617 1.00 93.69 212 GLU A O 1
ATOM 1641 N N . GLU A 1 213 ? -18.491 -5.148 -18.097 1.00 93.00 213 GLU A N 1
ATOM 1642 C CA . GLU A 1 213 ? -18.012 -6.436 -18.636 1.00 93.00 213 GLU A CA 1
ATOM 1643 C C . GLU A 1 213 ? -16.617 -6.314 -19.282 1.00 93.00 213 GLU A C 1
ATOM 1645 O O . GLU A 1 213 ? -15.793 -7.217 -19.167 1.00 93.00 213 GLU A O 1
ATOM 1650 N N . GLY A 1 214 ? -16.305 -5.153 -19.871 1.00 91.06 214 GLY A N 1
ATOM 1651 C CA . GLY A 1 214 ? -15.005 -4.851 -20.481 1.00 91.06 214 GLY A CA 1
ATOM 1652 C C . GLY A 1 214 ? -13.943 -4.290 -19.528 1.00 91.06 214 GLY A C 1
ATOM 1653 O O . GLY A 1 214 ? -12.869 -3.884 -19.988 1.00 91.06 214 GLY A O 1
ATOM 1654 N N . ASN A 1 215 ? -14.213 -4.211 -18.218 1.00 91.12 215 ASN A N 1
ATOM 1655 C CA . ASN A 1 215 ? -13.236 -3.678 -17.271 1.00 91.12 215 ASN A CA 1
ATOM 1656 C C . ASN A 1 215 ? -12.026 -4.635 -17.164 1.00 91.12 215 ASN A C 1
ATOM 1658 O O . ASN A 1 215 ? -12.199 -5.805 -16.816 1.00 91.12 215 ASN A O 1
ATOM 1662 N N . PRO A 1 216 ? -10.786 -4.167 -17.409 1.00 91.12 216 PRO A N 1
ATOM 1663 C CA . PRO A 1 216 ? -9.605 -5.036 -17.461 1.00 91.12 216 PRO A CA 1
ATOM 1664 C C . PRO A 1 216 ? -9.235 -5.649 -16.105 1.00 91.12 216 PRO A C 1
ATOM 1666 O O . PRO A 1 216 ? -8.460 -6.601 -16.057 1.00 91.12 216 PRO A O 1
ATOM 1669 N N . PHE A 1 217 ? -9.763 -5.108 -15.006 1.00 94.44 217 PHE A N 1
ATOM 1670 C CA . PHE A 1 217 ? -9.500 -5.586 -13.653 1.00 94.44 217 PHE A CA 1
ATOM 1671 C C . PHE A 1 217 ? -10.560 -6.575 -13.161 1.00 94.44 217 PHE A C 1
ATOM 1673 O O . PHE A 1 217 ? -10.394 -7.156 -12.093 1.00 94.44 217 PHE A O 1
ATOM 1680 N N . ARG A 1 218 ? -11.616 -6.829 -13.950 1.00 94.62 218 ARG A N 1
ATOM 1681 C CA . ARG A 1 218 ? -12.732 -7.692 -13.546 1.00 94.62 218 ARG A CA 1
ATOM 1682 C C . ARG A 1 218 ? -12.303 -9.109 -13.181 1.00 94.62 218 ARG A C 1
ATOM 1684 O O . ARG A 1 218 ? -12.754 -9.638 -12.175 1.00 94.62 218 ARG A O 1
ATOM 1691 N N . ALA A 1 219 ? -11.411 -9.703 -13.970 1.00 93.62 219 ALA A N 1
ATOM 1692 C CA . ALA A 1 219 ? -10.951 -11.076 -13.756 1.00 93.62 219 ALA A CA 1
ATOM 1693 C C . ALA A 1 219 ? -10.105 -11.261 -12.480 1.00 93.62 219 ALA A C 1
ATOM 1695 O O . ALA A 1 219 ? -9.912 -12.391 -12.044 1.00 93.62 219 ALA A O 1
ATOM 1696 N N . ALA A 1 220 ? -9.586 -10.172 -11.905 1.00 93.06 220 ALA A N 1
ATOM 1697 C CA . ALA A 1 220 ? -8.745 -10.175 -10.709 1.00 93.06 220 ALA A CA 1
ATOM 1698 C C . ALA A 1 220 ? -9.419 -9.446 -9.533 1.00 93.06 220 ALA A C 1
ATOM 1700 O O . ALA A 1 220 ? -8.734 -8.905 -8.667 1.00 93.06 220 ALA A O 1
ATOM 1701 N N . PHE A 1 221 ? -10.754 -9.380 -9.533 1.00 95.69 221 PHE A N 1
ATOM 1702 C CA . PHE A 1 221 ? -11.511 -8.700 -8.490 1.00 95.69 221 PHE A CA 1
ATOM 1703 C C . PHE A 1 221 ? -11.292 -9.351 -7.116 1.00 95.69 221 PHE A C 1
ATOM 1705 O O . PHE A 1 221 ? -11.383 -10.568 -6.970 1.00 95.69 221 PHE A O 1
ATOM 1712 N N . ASP A 1 222 ? -11.049 -8.517 -6.106 1.00 96.12 222 ASP A N 1
ATOM 1713 C CA . ASP A 1 222 ? -10.923 -8.905 -4.703 1.00 96.12 222 ASP A CA 1
ATOM 1714 C C . ASP A 1 222 ? -11.871 -8.043 -3.861 1.00 96.12 222 ASP A C 1
ATOM 1716 O O . ASP A 1 222 ? -11.746 -6.822 -3.826 1.00 96.12 222 ASP A O 1
ATOM 1720 N N . ALA A 1 223 ? -12.820 -8.659 -3.156 1.00 97.00 223 ALA A N 1
ATOM 1721 C CA . ALA A 1 223 ? -13.776 -7.930 -2.324 1.00 97.00 223 ALA A CA 1
ATOM 1722 C C . ALA A 1 223 ? -13.125 -7.227 -1.110 1.00 97.00 223 ALA A C 1
ATOM 1724 O O . ALA A 1 223 ? -13.676 -6.240 -0.608 1.00 97.00 223 ALA A O 1
ATOM 1725 N N . SER A 1 224 ? -11.964 -7.699 -0.636 1.00 96.94 224 SER A N 1
ATOM 1726 C CA . SER A 1 224 ? -11.215 -7.062 0.458 1.00 96.94 224 SER A CA 1
ATOM 1727 C C . SER A 1 224 ? -10.438 -5.824 -0.009 1.00 96.94 224 SER A C 1
ATOM 1729 O O . SER A 1 224 ? -10.325 -4.847 0.741 1.00 96.94 224 SER A O 1
ATOM 1731 N N . ASP A 1 225 ? -9.963 -5.820 -1.255 1.00 96.94 225 ASP A N 1
ATOM 1732 C CA . ASP A 1 225 ? -9.253 -4.709 -1.903 1.00 96.94 225 ASP A CA 1
ATOM 1733 C C . ASP A 1 225 ? -9.848 -4.426 -3.300 1.00 96.94 225 ASP A C 1
ATOM 1735 O O . ASP A 1 225 ? -9.197 -4.650 -4.321 1.00 96.94 225 ASP A O 1
ATOM 1739 N N . PRO A 1 226 ? -11.104 -3.945 -3.367 1.00 97.38 226 PRO A N 1
ATOM 1740 C CA . PRO A 1 226 ? -11.857 -3.863 -4.614 1.00 97.38 226 PRO A CA 1
ATOM 1741 C C . PRO A 1 226 ? -11.286 -2.838 -5.589 1.00 97.38 226 PRO A C 1
ATOM 1743 O O . PRO A 1 226 ? -10.688 -1.827 -5.197 1.00 97.38 226 PRO A O 1
ATOM 1746 N N . VAL A 1 227 ? -11.568 -3.073 -6.873 1.00 97.38 227 VAL A N 1
ATOM 1747 C CA . VAL A 1 227 ? -11.361 -2.114 -7.964 1.00 97.38 227 VAL A CA 1
ATOM 1748 C C . VAL A 1 227 ? -12.034 -0.793 -7.598 1.00 97.38 227 VAL A C 1
ATOM 1750 O O . VAL A 1 227 ? -13.178 -0.760 -7.130 1.00 97.38 227 VAL A O 1
ATOM 1753 N N . CYS A 1 228 ? -11.331 0.314 -7.816 1.00 97.56 228 CYS A N 1
ATOM 1754 C CA . CYS A 1 228 ? -11.869 1.634 -7.528 1.00 97.56 228 CYS A CA 1
ATOM 1755 C C . CYS A 1 228 ? -11.603 2.619 -8.659 1.00 97.56 228 CYS A C 1
ATOM 1757 O O . CYS A 1 228 ? -10.643 2.498 -9.416 1.00 97.56 228 CYS A O 1
ATOM 1759 N N . GLU A 1 229 ? -12.470 3.611 -8.762 1.00 96.06 229 GLU A N 1
ATOM 1760 C CA . GLU A 1 229 ? -12.373 4.679 -9.739 1.00 96.06 229 GLU A CA 1
ATOM 1761 C C . GLU A 1 229 ? -12.258 6.012 -9.011 1.00 96.06 229 GLU A C 1
ATOM 1763 O O . GLU A 1 229 ? -13.021 6.310 -8.087 1.00 96.06 229 GLU A O 1
ATOM 1768 N N . ILE A 1 230 ? -11.298 6.832 -9.431 1.00 93.75 230 ILE A N 1
ATOM 1769 C CA . ILE A 1 230 ? -11.226 8.219 -9.002 1.00 93.75 230 ILE A CA 1
ATOM 1770 C C . ILE A 1 230 ? -11.904 9.107 -10.025 1.00 93.75 230 ILE A C 1
ATOM 1772 O O . ILE A 1 230 ? -11.454 9.220 -11.165 1.00 93.75 230 ILE A O 1
ATOM 1776 N N . THR A 1 231 ? -12.893 9.855 -9.548 1.00 91.25 231 THR A N 1
ATOM 1777 C CA . THR A 1 231 ? -13.351 11.065 -10.216 1.00 91.25 231 THR A CA 1
ATOM 1778 C C . THR A 1 231 ? -12.634 12.245 -9.576 1.00 91.25 231 THR A C 1
ATOM 1780 O O . THR A 1 231 ? -12.935 12.648 -8.444 1.00 91.25 231 THR A O 1
ATOM 1783 N N . ARG A 1 232 ? -11.651 12.806 -10.286 1.00 85.06 232 ARG A N 1
ATOM 1784 C CA . ARG A 1 232 ? -10.993 14.027 -9.817 1.00 85.06 232 ARG A CA 1
ATOM 1785 C C . ARG A 1 232 ? -12.008 15.153 -9.874 1.00 85.06 232 ARG A C 1
ATOM 1787 O O . ARG A 1 232 ? -12.540 15.454 -10.941 1.00 85.06 232 ARG A O 1
ATOM 1794 N N . GLY A 1 233 ? -12.266 15.767 -8.721 1.00 68.00 233 GLY A N 1
ATOM 1795 C CA . GLY A 1 233 ? -13.064 16.978 -8.651 1.00 68.00 233 GLY A CA 1
ATOM 1796 C C . GLY A 1 233 ? -12.336 18.063 -9.426 1.00 68.00 233 GLY A C 1
ATOM 1797 O O . GLY A 1 233 ? -11.437 18.713 -8.890 1.00 68.00 233 GLY A O 1
ATOM 1798 N N . LEU A 1 234 ? -12.690 18.242 -10.699 1.00 60.31 234 LEU A N 1
ATOM 1799 C CA . LEU A 1 234 ? -12.425 19.497 -11.368 1.00 60.31 234 LEU A CA 1
ATOM 1800 C C . LEU A 1 234 ? -13.145 20.523 -10.510 1.00 60.31 234 LEU A C 1
ATOM 1802 O O . LEU A 1 234 ? -14.364 20.494 -10.367 1.00 60.31 234 LEU A O 1
ATOM 1806 N N . HIS A 1 235 ? -12.363 21.372 -9.855 1.00 54.34 235 HIS A N 1
ATOM 1807 C CA . HIS A 1 235 ? -12.874 22.638 -9.377 1.00 54.34 235 HIS A CA 1
ATOM 1808 C C . HIS A 1 235 ? -13.770 23.189 -10.497 1.00 54.34 235 HIS A C 1
ATOM 1810 O O . HIS A 1 235 ? -13.291 23.293 -11.627 1.00 54.34 235 HIS A O 1
ATOM 1816 N N . GLU A 1 236 ? -15.040 23.486 -10.199 1.00 51.00 236 GLU A N 1
ATOM 1817 C CA . GLU A 1 236 ? -16.006 24.187 -11.066 1.00 51.00 236 GLU A CA 1
ATOM 1818 C C . GLU A 1 236 ? -15.515 25.614 -11.397 1.00 51.00 236 GLU A C 1
ATOM 1820 O O . GLU A 1 236 ? -16.218 26.611 -11.266 1.00 51.00 236 GLU A O 1
ATOM 1825 N N . TYR A 1 237 ? -14.254 25.762 -11.781 1.00 49.91 237 TYR A N 1
ATOM 1826 C CA . TYR A 1 237 ? -13.695 27.002 -12.255 1.00 49.91 237 TYR A CA 1
ATOM 1827 C C . TYR A 1 237 ? -14.096 27.140 -13.726 1.00 49.91 237 TYR A C 1
ATOM 1829 O O . TYR A 1 237 ? -13.505 26.548 -14.623 1.00 49.91 237 TYR A O 1
ATOM 1837 N N . ALA A 1 238 ? -15.122 27.967 -13.932 1.00 52.94 238 ALA A N 1
ATOM 1838 C CA . ALA A 1 238 ? -15.432 28.668 -15.176 1.00 52.94 238 ALA A CA 1
ATOM 1839 C C . ALA A 1 238 ? -16.095 27.886 -16.329 1.00 52.94 238 ALA A C 1
ATOM 1841 O O . ALA A 1 238 ? -15.872 28.223 -17.486 1.00 52.94 238 ALA A O 1
ATOM 1842 N N . GLY A 1 239 ? -16.973 26.917 -16.053 1.00 57.59 239 GLY A N 1
ATOM 1843 C CA . GLY A 1 239 ? -17.972 26.476 -17.046 1.00 57.59 239 GLY A CA 1
ATOM 1844 C C . GLY A 1 239 ? -17.446 25.669 -18.241 1.00 57.59 239 GLY A C 1
ATOM 1845 O O . GLY A 1 239 ? -18.218 25.343 -19.140 1.00 57.59 239 GLY A O 1
ATOM 1846 N N . TRP A 1 240 ? -16.167 25.290 -18.247 1.00 51.53 240 TRP A N 1
ATOM 1847 C CA . TRP A 1 240 ? -15.640 24.310 -19.191 1.00 51.53 240 TRP A CA 1
ATOM 1848 C C . TRP A 1 240 ? -15.815 22.925 -18.583 1.00 51.53 240 TRP A C 1
ATOM 1850 O O . TRP A 1 240 ? -15.096 22.541 -17.660 1.00 51.53 240 TRP A O 1
ATOM 1860 N N . SER A 1 241 ? -16.779 22.171 -19.107 1.00 50.06 241 SER A N 1
ATOM 1861 C CA . SER A 1 241 ? -16.893 20.736 -18.854 1.00 50.06 241 SER A CA 1
ATOM 1862 C C . SER A 1 241 ? -15.728 20.030 -19.559 1.00 50.06 241 SER A C 1
ATOM 1864 O O . SER A 1 241 ? -15.871 19.451 -20.634 1.00 50.06 241 SER A O 1
ATOM 1866 N N . LEU A 1 242 ? -14.516 20.138 -19.002 1.00 57.06 242 LEU A N 1
ATOM 1867 C CA . LEU A 1 242 ? -13.495 19.147 -19.308 1.00 57.06 242 LEU A CA 1
ATOM 1868 C C . LEU A 1 242 ? -14.038 17.832 -18.761 1.00 57.06 242 LEU A C 1
ATOM 1870 O O . LEU A 1 242 ? -14.303 17.730 -17.568 1.00 57.06 242 LEU A O 1
ATOM 1874 N N . HIS A 1 243 ? -14.242 16.864 -19.652 1.00 59.75 243 HIS A N 1
ATOM 1875 C CA . HIS A 1 243 ? -14.645 15.503 -19.326 1.00 59.75 243 HIS A CA 1
ATOM 1876 C C . HIS A 1 243 ? -13.894 15.063 -18.069 1.00 59.75 243 HIS A C 1
ATOM 1878 O O . HIS A 1 243 ? -12.657 15.039 -18.072 1.00 59.75 243 HIS A O 1
ATOM 1884 N N . ALA A 1 244 ? -14.634 14.828 -16.980 1.00 65.38 244 ALA A N 1
ATOM 1885 C CA . ALA A 1 244 ? -14.054 14.392 -15.722 1.00 65.38 244 ALA A CA 1
ATOM 1886 C C . ALA A 1 244 ? -13.147 13.200 -16.036 1.00 65.38 244 ALA A C 1
ATOM 1888 O O . ALA A 1 244 ? -13.597 12.201 -16.593 1.00 65.38 244 ALA A O 1
ATOM 1889 N N . ARG A 1 245 ? -11.842 13.347 -15.788 1.00 74.94 245 ARG A N 1
ATOM 1890 C CA . ARG A 1 245 ? -10.905 12.258 -16.052 1.00 74.94 245 ARG A CA 1
ATOM 1891 C C . ARG A 1 245 ? -11.120 11.216 -14.970 1.00 74.94 245 ARG A C 1
ATOM 1893 O O . ARG A 1 245 ? -10.728 11.434 -13.823 1.00 74.94 245 ARG A O 1
ATOM 1900 N N . CYS A 1 246 ? -11.767 10.132 -15.363 1.00 85.12 246 CYS A N 1
ATOM 1901 C CA . CYS A 1 246 ? -11.914 8.941 -14.557 1.00 85.12 246 CYS A CA 1
ATOM 1902 C C . CYS A 1 246 ? -10.643 8.101 -14.680 1.00 85.12 246 CYS A C 1
ATOM 1904 O O . CYS A 1 246 ? -10.137 7.860 -15.780 1.00 85.12 246 CYS A O 1
ATOM 1906 N N . GLU A 1 247 ? -10.089 7.714 -13.539 1.00 92.50 247 GLU A N 1
ATOM 1907 C CA . GLU A 1 247 ? -8.920 6.844 -13.461 1.00 92.50 247 GLU A CA 1
ATOM 1908 C C . GLU A 1 247 ? -9.338 5.589 -12.701 1.00 92.50 247 GLU A C 1
ATOM 1910 O O . GLU A 1 247 ? -9.703 5.680 -11.527 1.00 92.50 247 GLU A O 1
ATOM 1915 N N . CYS A 1 248 ? -9.298 4.436 -13.365 1.00 95.00 248 CYS A N 1
ATOM 1916 C CA . CYS A 1 248 ? -9.603 3.152 -12.747 1.00 95.00 248 CYS A CA 1
ATOM 1917 C C . CYS A 1 248 ? -8.321 2.546 -12.185 1.00 95.00 248 CYS A C 1
ATOM 1919 O O . CYS A 1 248 ? -7.301 2.479 -12.868 1.00 95.00 248 CYS A O 1
ATOM 1921 N N . TYR A 1 249 ? -8.382 2.063 -10.958 1.00 96.19 249 TYR A N 1
ATOM 1922 C CA . TYR A 1 249 ? -7.291 1.422 -10.245 1.00 96.19 249 TYR A CA 1
ATOM 1923 C C . TYR A 1 249 ? -7.681 -0.032 -10.009 1.00 96.19 249 TYR A C 1
ATOM 1925 O O . TYR A 1 249 ? -8.810 -0.309 -9.605 1.00 96.19 249 TYR A O 1
ATOM 1933 N N . ALA A 1 250 ? -6.740 -0.954 -10.217 1.00 95.62 250 ALA A N 1
ATOM 1934 C CA . ALA A 1 250 ? -6.969 -2.379 -9.982 1.00 95.62 250 ALA A CA 1
ATOM 1935 C C . ALA A 1 250 ? -7.405 -2.678 -8.538 1.00 95.62 250 ALA A C 1
ATOM 1937 O O . ALA A 1 250 ? -8.078 -3.673 -8.304 1.00 95.62 250 ALA A O 1
ATOM 1938 N N . SER A 1 251 ? -7.035 -1.812 -7.587 1.00 96.38 251 SER A N 1
ATOM 1939 C CA . SER A 1 251 ? -7.467 -1.894 -6.195 1.00 96.38 251 SER A CA 1
ATOM 1940 C C . SER A 1 251 ? -7.287 -0.573 -5.424 1.00 96.38 251 SER A C 1
ATOM 1942 O O . SER A 1 251 ? -6.635 0.366 -5.901 1.00 96.38 251 SER A O 1
ATOM 1944 N N . LEU A 1 252 ? -7.799 -0.483 -4.192 1.00 96.44 252 LEU A N 1
ATOM 1945 C CA . LEU A 1 252 ? -7.535 0.652 -3.294 1.00 96.44 252 LEU A CA 1
ATOM 1946 C C . LEU A 1 252 ? -6.076 0.700 -2.829 1.00 96.44 252 LEU A C 1
ATOM 1948 O O . LEU A 1 252 ? -5.512 1.792 -2.695 1.00 96.44 252 LEU A O 1
ATOM 1952 N N . ARG A 1 253 ? -5.429 -0.456 -2.625 1.00 95.00 253 ARG A N 1
ATOM 1953 C CA . ARG A 1 253 ? -3.977 -0.507 -2.379 1.00 95.00 253 ARG A CA 1
ATOM 1954 C C . ARG A 1 253 ? -3.218 0.120 -3.536 1.00 95.00 253 ARG A C 1
ATOM 1956 O O . ARG A 1 253 ? -2.325 0.937 -3.328 1.00 95.00 253 ARG A O 1
ATOM 1963 N N . THR A 1 254 ? -3.592 -0.251 -4.753 1.00 94.75 254 THR A N 1
ATOM 1964 C CA . THR A 1 254 ? -2.989 0.257 -5.981 1.00 94.75 254 THR A CA 1
ATOM 1965 C C . THR A 1 254 ? -3.088 1.778 -6.060 1.00 94.75 254 THR A C 1
ATOM 1967 O O . THR A 1 254 ? -2.091 2.451 -6.330 1.00 94.75 254 THR A O 1
ATOM 1970 N N . LEU A 1 255 ? -4.257 2.331 -5.73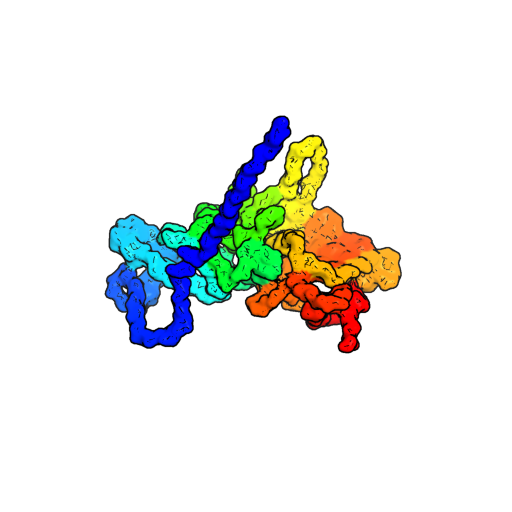1 1.00 95.56 255 LEU A N 1
ATOM 1971 C CA . LEU A 1 255 ? -4.438 3.770 -5.599 1.00 95.56 255 LEU A CA 1
ATOM 1972 C C . LEU A 1 255 ? -3.470 4.385 -4.572 1.00 95.56 255 LEU A C 1
ATOM 1974 O O . LEU A 1 255 ? -2.839 5.413 -4.842 1.00 95.56 255 LEU A O 1
ATOM 1978 N N . ALA A 1 256 ? -3.333 3.767 -3.397 1.00 95.44 256 ALA A N 1
ATOM 1979 C CA . ALA A 1 256 ? -2.447 4.257 -2.348 1.00 95.44 256 ALA A CA 1
ATOM 1980 C C . ALA A 1 256 ? -0.968 4.231 -2.764 1.00 95.44 256 ALA A C 1
ATOM 1982 O O . ALA A 1 256 ? -0.284 5.246 -2.613 1.00 95.44 256 ALA A O 1
ATOM 1983 N N . VAL A 1 257 ? -0.491 3.124 -3.348 1.00 95.25 257 VAL A N 1
ATOM 1984 C CA . VAL A 1 257 ? 0.871 3.006 -3.904 1.00 95.25 257 VAL A CA 1
ATOM 1985 C C . VAL A 1 257 ? 1.106 4.097 -4.943 1.00 95.25 257 VAL A C 1
ATOM 1987 O O . VAL A 1 257 ? 2.097 4.823 -4.869 1.00 95.25 257 VAL A O 1
ATOM 1990 N N . GLN A 1 258 ? 0.163 4.285 -5.867 1.00 93.38 258 GLN A N 1
ATOM 1991 C CA . GLN A 1 258 ? 0.298 5.271 -6.928 1.00 93.38 258 GLN A CA 1
ATOM 1992 C C . GLN A 1 258 ? 0.396 6.699 -6.376 1.00 93.38 258 GLN A C 1
ATOM 1994 O O . GLN A 1 258 ? 1.317 7.440 -6.727 1.00 93.38 258 GLN A O 1
ATOM 1999 N N . LYS A 1 259 ? -0.478 7.088 -5.442 1.00 92.25 259 LYS A N 1
ATOM 2000 C CA . LYS A 1 259 ? -0.404 8.413 -4.803 1.00 92.25 259 LYS A CA 1
ATOM 2001 C C . LYS A 1 259 ? 0.876 8.611 -3.983 1.00 92.25 259 LYS A C 1
ATOM 2003 O O . LYS A 1 259 ? 1.422 9.721 -3.970 1.00 92.25 259 LYS A O 1
ATOM 2008 N N . LEU A 1 260 ? 1.381 7.563 -3.330 1.00 93.00 260 LEU A N 1
ATOM 2009 C CA . LEU A 1 260 ? 2.650 7.614 -2.602 1.00 93.00 260 LEU A CA 1
ATOM 2010 C C . LEU A 1 260 ? 3.839 7.821 -3.548 1.00 93.00 260 LEU A C 1
ATOM 2012 O O . LEU A 1 260 ? 4.680 8.676 -3.256 1.00 93.00 260 LEU A O 1
ATOM 2016 N N . CYS A 1 261 ? 3.872 7.107 -4.677 1.00 92.44 261 CYS A N 1
ATOM 2017 C CA . CYS A 1 261 ? 4.983 7.122 -5.626 1.00 92.44 261 CYS A CA 1
ATOM 2018 C C . CYS A 1 261 ? 4.988 8.333 -6.576 1.00 92.44 261 CYS A C 1
ATOM 2020 O O . CYS A 1 261 ? 6.068 8.801 -6.932 1.00 92.44 261 CYS A O 1
ATOM 2022 N N . PHE A 1 262 ? 3.831 8.886 -6.953 1.00 87.44 262 PHE A N 1
ATOM 2023 C CA . PHE A 1 262 ? 3.759 10.098 -7.787 1.00 87.44 262 PHE A CA 1
ATOM 2024 C C . PHE A 1 262 ? 3.810 11.401 -6.982 1.00 87.44 262 PHE A C 1
ATOM 2026 O O . PHE A 1 262 ? 4.186 12.450 -7.505 1.00 87.44 262 PHE A O 1
ATOM 2033 N N . GLY A 1 263 ? 3.421 11.365 -5.707 1.00 72.44 263 GLY A N 1
ATOM 2034 C CA . GLY A 1 263 ? 3.471 12.538 -4.849 1.00 72.44 263 GLY A CA 1
ATOM 2035 C C . GLY A 1 263 ? 4.881 12.782 -4.309 1.00 72.44 263 GLY A C 1
ATOM 2036 O O . GLY A 1 263 ? 5.330 12.121 -3.376 1.00 72.44 263 GLY A O 1
ATOM 2037 N N . GLY A 1 264 ? 5.558 13.790 -4.844 1.00 67.31 264 GLY A N 1
ATOM 2038 C CA . GLY A 1 264 ? 6.505 14.567 -4.056 1.00 67.31 264 GLY A CA 1
ATOM 2039 C C . GLY A 1 264 ? 7.941 14.656 -4.537 1.00 67.31 264 GLY A C 1
ATOM 2040 O O . GLY A 1 264 ? 8.532 13.713 -5.046 1.00 67.31 264 GLY A O 1
ATOM 2041 N N . GLY A 1 265 ? 8.536 15.829 -4.307 1.00 72.69 265 GLY A N 1
ATOM 2042 C CA . GLY A 1 265 ? 9.829 16.219 -4.887 1.00 72.69 265 GLY A CA 1
ATOM 2043 C C . GLY A 1 265 ? 11.084 15.558 -4.298 1.00 72.69 265 GLY A C 1
ATOM 2044 O O . GLY A 1 265 ? 12.127 16.200 -4.273 1.00 72.69 265 GLY A O 1
ATOM 2045 N N . ARG A 1 266 ? 11.000 14.339 -3.746 1.00 82.06 266 ARG A N 1
ATOM 2046 C CA . ARG A 1 266 ? 12.151 13.642 -3.128 1.00 82.06 266 ARG A CA 1
ATOM 2047 C C . ARG A 1 266 ? 12.655 12.424 -3.895 1.00 82.06 266 ARG A C 1
ATOM 2049 O O . ARG A 1 266 ? 13.631 11.826 -3.458 1.00 82.06 266 ARG A O 1
ATOM 2056 N N . THR A 1 267 ? 12.041 12.074 -5.019 1.00 92.31 267 THR A N 1
ATOM 2057 C CA . THR A 1 267 ? 12.586 11.041 -5.901 1.00 92.31 267 THR A CA 1
ATOM 2058 C C . THR A 1 267 ? 13.437 11.618 -7.007 1.00 92.31 267 THR A C 1
ATOM 2060 O O . THR A 1 267 ? 13.067 12.598 -7.651 1.00 92.31 267 THR A O 1
ATOM 2063 N N . ALA A 1 268 ? 14.561 10.960 -7.257 1.00 95.62 268 ALA A N 1
ATOM 2064 C CA . ALA A 1 268 ? 15.375 11.178 -8.435 1.00 95.62 268 ALA A CA 1
ATOM 2065 C C . ALA A 1 268 ? 15.023 10.137 -9.500 1.00 95.62 268 ALA A C 1
ATOM 2067 O O . ALA A 1 268 ? 14.796 8.971 -9.183 1.00 95.62 268 ALA A O 1
ATOM 2068 N N . LYS A 1 269 ? 14.993 10.565 -10.762 1.00 96.75 269 LYS A N 1
ATOM 2069 C CA . LYS A 1 269 ? 14.929 9.662 -11.913 1.00 96.75 269 LYS A CA 1
ATOM 2070 C C . LYS A 1 269 ? 16.334 9.121 -12.184 1.00 96.75 269 LYS A C 1
ATOM 2072 O O . LYS A 1 269 ? 17.272 9.913 -12.289 1.00 96.75 269 LYS A O 1
ATOM 2077 N N . VAL A 1 270 ? 16.466 7.801 -12.258 1.00 97.50 270 VAL A N 1
ATOM 2078 C CA . VAL A 1 270 ? 17.730 7.081 -12.477 1.00 97.50 270 VAL A CA 1
ATOM 2079 C C . VAL A 1 270 ? 17.937 6.804 -13.961 1.00 97.50 270 VAL A C 1
ATOM 2081 O O . VAL A 1 270 ? 18.989 7.137 -14.496 1.00 97.50 270 VAL A O 1
ATOM 2084 N N . ALA A 1 271 ? 16.916 6.250 -14.616 1.00 97.88 271 ALA A N 1
ATOM 2085 C CA . ALA A 1 271 ? 16.920 5.891 -16.030 1.00 97.88 271 ALA A CA 1
A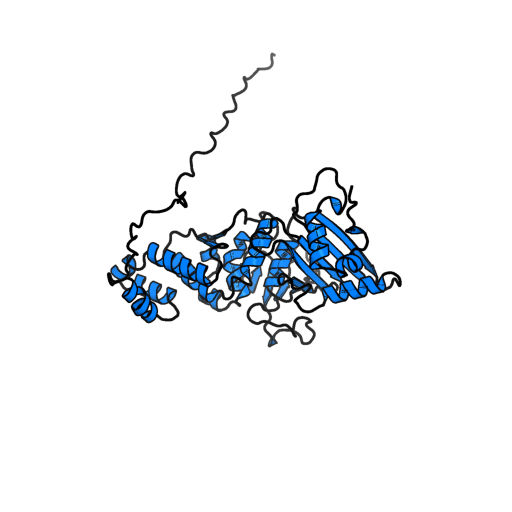TOM 2086 C C . ALA A 1 271 ? 15.517 6.068 -16.622 1.00 97.88 271 ALA A C 1
ATOM 2088 O O . ALA A 1 271 ? 14.518 6.032 -15.895 1.00 97.88 271 ALA A O 1
ATOM 2089 N N . GLU A 1 272 ? 15.444 6.269 -17.934 1.00 97.81 272 GLU A N 1
ATOM 2090 C CA . GLU A 1 272 ? 14.187 6.413 -18.663 1.00 97.81 272 GLU A CA 1
ATOM 2091 C C . GLU A 1 272 ? 14.323 5.852 -20.069 1.00 97.81 272 GLU A C 1
ATOM 2093 O O . GLU A 1 272 ? 15.199 6.251 -20.830 1.00 97.81 272 GLU A O 1
ATOM 2098 N N . ALA A 1 273 ? 13.420 4.957 -20.434 1.00 97.75 273 ALA A N 1
ATOM 2099 C CA . ALA A 1 273 ? 13.373 4.370 -21.753 1.00 97.75 273 ALA A CA 1
ATOM 2100 C C . ALA A 1 273 ? 12.015 4.615 -22.400 1.00 97.75 273 ALA A C 1
ATOM 2102 O O . ALA A 1 273 ? 10.978 4.673 -21.735 1.00 97.75 273 ALA A O 1
ATOM 2103 N N . PHE A 1 274 ? 12.055 4.747 -23.716 1.00 98.00 274 PHE A N 1
ATOM 2104 C CA . PHE A 1 274 ? 10.900 4.876 -24.583 1.00 98.00 274 PHE A CA 1
ATOM 2105 C C . PHE A 1 274 ? 11.026 3.836 -25.696 1.00 98.00 274 PHE A C 1
ATOM 2107 O O . PHE A 1 274 ? 12.140 3.498 -26.103 1.00 98.00 274 PHE A O 1
ATOM 2114 N N . ALA A 1 275 ? 9.895 3.310 -26.148 1.00 97.75 275 ALA A N 1
ATOM 2115 C CA . ALA A 1 275 ? 9.814 2.399 -27.275 1.00 97.75 275 ALA A CA 1
ATOM 2116 C C . ALA A 1 275 ? 8.523 2.653 -28.056 1.00 97.75 275 ALA A C 1
ATOM 2118 O O . ALA A 1 275 ? 7.451 2.811 -27.461 1.00 97.75 275 ALA A O 1
ATOM 2119 N N . SER A 1 276 ? 8.625 2.674 -29.382 1.00 97.81 276 SER A N 1
ATOM 2120 C CA . SER A 1 276 ? 7.482 2.754 -30.291 1.00 97.81 276 SER A CA 1
ATOM 2121 C C . SER A 1 276 ? 7.155 1.391 -30.899 1.00 97.81 276 SER A C 1
ATOM 2123 O O . SER A 1 276 ? 8.054 0.674 -31.338 1.00 97.81 276 SER A O 1
ATOM 2125 N N . ALA A 1 277 ? 5.865 1.066 -30.988 1.00 97.19 277 ALA A N 1
ATOM 2126 C CA . ALA A 1 277 ? 5.375 -0.107 -31.712 1.00 97.19 277 ALA A CA 1
ATOM 2127 C C . ALA A 1 277 ? 5.661 -0.013 -33.222 1.00 97.19 277 ALA A C 1
ATOM 2129 O O . ALA A 1 277 ? 5.858 -1.029 -33.882 1.00 97.19 277 ALA A O 1
ATOM 2130 N N . ASP A 1 278 ? 5.723 1.210 -33.759 1.00 97.19 278 ASP A N 1
ATOM 2131 C CA . ASP A 1 278 ? 5.928 1.468 -35.190 1.00 97.19 278 ASP A CA 1
ATOM 2132 C C . ASP A 1 278 ? 7.407 1.392 -35.606 1.00 97.19 278 ASP A C 1
ATOM 2134 O O . ASP A 1 278 ? 7.732 1.463 -36.792 1.00 97.19 278 ASP A O 1
ATOM 2138 N N . SER A 1 279 ? 8.324 1.275 -34.640 1.00 97.06 279 SER A N 1
ATOM 2139 C CA . SER A 1 279 ? 9.765 1.214 -34.882 1.00 97.06 279 SER A CA 1
ATOM 2140 C C . SER A 1 279 ? 10.244 -0.243 -34.891 1.00 97.06 279 SER A C 1
ATOM 2142 O O . SER A 1 279 ? 10.257 -0.882 -33.836 1.00 97.06 279 SER A O 1
ATOM 2144 N N . PRO A 1 280 ? 10.710 -0.791 -36.033 1.00 95.88 280 PRO A N 1
ATOM 2145 C CA . PRO A 1 280 ? 11.147 -2.188 -36.111 1.00 95.88 280 PRO A CA 1
ATOM 2146 C C . PRO A 1 280 ? 12.288 -2.532 -35.147 1.00 95.88 280 PRO A C 1
ATOM 2148 O O . PRO A 1 280 ? 12.385 -3.661 -34.675 1.00 95.88 280 PRO A O 1
ATOM 2151 N N . THR A 1 281 ? 13.147 -1.558 -34.832 1.00 96.50 281 THR A N 1
ATOM 2152 C CA . THR A 1 281 ? 14.265 -1.735 -33.895 1.00 96.50 281 THR A CA 1
ATOM 2153 C C . THR A 1 281 ? 13.835 -1.679 -32.430 1.00 96.50 281 THR A C 1
ATOM 2155 O O . THR A 1 281 ? 14.580 -2.130 -31.566 1.00 96.50 281 THR A O 1
ATOM 2158 N N . GLU A 1 282 ? 12.654 -1.129 -32.128 1.00 96.69 282 GLU A N 1
ATOM 2159 C CA . GLU A 1 282 ? 12.136 -0.991 -30.760 1.00 96.69 282 GLU A CA 1
ATOM 2160 C C . GLU A 1 282 ? 10.944 -1.908 -30.468 1.00 96.69 282 GLU A C 1
ATOM 2162 O O . GLU A 1 282 ? 10.589 -2.056 -29.301 1.00 96.69 282 GLU A O 1
ATOM 2167 N N . ALA A 1 283 ? 10.366 -2.560 -31.481 1.00 96.56 283 ALA A N 1
ATOM 2168 C CA . ALA A 1 283 ? 9.177 -3.402 -31.353 1.00 96.56 283 ALA A CA 1
ATOM 2169 C C . ALA A 1 283 ? 9.307 -4.450 -30.233 1.00 96.56 283 ALA A C 1
ATOM 2171 O O . ALA A 1 283 ? 8.440 -4.545 -29.370 1.00 96.56 283 ALA A O 1
ATOM 2172 N N . ALA A 1 284 ? 10.441 -5.156 -30.152 1.00 97.06 284 ALA A N 1
ATOM 2173 C CA . ALA A 1 284 ? 10.675 -6.139 -29.090 1.00 97.06 284 ALA A CA 1
ATOM 2174 C C . ALA A 1 284 ? 10.714 -5.507 -27.681 1.00 97.06 284 ALA A C 1
ATOM 2176 O O . ALA A 1 284 ? 10.189 -6.077 -26.721 1.00 97.06 284 ALA A O 1
ATOM 2177 N N . ARG A 1 285 ? 11.308 -4.312 -27.545 1.00 97.62 285 ARG A N 1
ATOM 2178 C CA . ARG A 1 285 ? 11.330 -3.558 -26.281 1.00 97.62 285 ARG A CA 1
ATOM 2179 C C . ARG A 1 285 ? 9.928 -3.063 -25.925 1.00 97.62 285 ARG A C 1
ATOM 2181 O O . ARG A 1 285 ? 9.527 -3.185 -24.768 1.00 97.62 285 ARG A O 1
ATOM 2188 N N . TYR A 1 286 ? 9.188 -2.545 -26.905 1.00 97.81 286 TYR A N 1
ATOM 2189 C CA . TYR A 1 286 ? 7.800 -2.115 -26.758 1.00 97.81 286 TYR A CA 1
ATOM 2190 C C . TYR A 1 286 ? 6.917 -3.264 -26.259 1.00 97.81 286 TYR A C 1
ATOM 2192 O O . TYR A 1 286 ? 6.272 -3.127 -25.216 1.00 97.81 286 TYR A O 1
ATOM 2200 N N . ASP A 1 287 ? 6.953 -4.412 -26.938 1.00 97.81 287 ASP A N 1
ATOM 2201 C CA . ASP A 1 287 ? 6.161 -5.591 -26.586 1.00 97.81 287 ASP A CA 1
ATOM 2202 C C . ASP A 1 287 ? 6.483 -6.067 -25.172 1.00 97.81 287 ASP A C 1
ATOM 2204 O O . ASP A 1 287 ? 5.578 -6.367 -24.387 1.00 97.81 287 ASP A O 1
ATOM 2208 N N . ARG A 1 288 ? 7.770 -6.068 -24.794 1.00 97.75 288 ARG A N 1
ATOM 2209 C CA . ARG A 1 288 ? 8.171 -6.464 -23.444 1.00 97.75 288 ARG A CA 1
ATOM 2210 C C . ARG A 1 288 ? 7.693 -5.479 -22.379 1.00 97.75 288 ARG A C 1
ATOM 2212 O O . ARG A 1 288 ? 7.150 -5.917 -21.366 1.00 97.75 288 ARG A O 1
ATOM 2219 N N . MET A 1 289 ? 7.856 -4.171 -22.590 1.00 97.88 289 MET A N 1
ATOM 2220 C CA . MET A 1 289 ? 7.362 -3.149 -21.657 1.00 97.88 289 MET A CA 1
ATOM 2221 C C . MET A 1 289 ? 5.840 -3.214 -21.509 1.00 97.88 289 MET A C 1
ATOM 2223 O O . MET A 1 289 ? 5.330 -3.133 -20.392 1.00 97.88 289 MET A O 1
ATOM 2227 N N . ARG A 1 290 ? 5.111 -3.407 -22.615 1.00 96.25 290 ARG A N 1
ATOM 2228 C CA . ARG A 1 290 ? 3.655 -3.575 -22.601 1.00 96.25 290 ARG A CA 1
ATOM 2229 C C . ARG A 1 290 ? 3.244 -4.830 -21.844 1.00 96.25 290 ARG A C 1
ATOM 2231 O O . ARG A 1 290 ? 2.366 -4.742 -20.990 1.00 96.25 290 ARG A O 1
ATOM 2238 N N . ALA A 1 291 ? 3.918 -5.955 -22.079 1.00 96.00 291 ALA A N 1
ATOM 2239 C CA . ALA A 1 291 ? 3.677 -7.188 -21.340 1.00 96.00 291 ALA A CA 1
ATOM 2240 C C . ALA A 1 291 ? 3.884 -6.990 -19.830 1.00 96.00 291 ALA A C 1
ATOM 2242 O O . ALA A 1 291 ? 3.005 -7.347 -19.052 1.00 96.00 291 ALA A O 1
ATOM 2243 N N . LEU A 1 292 ? 4.988 -6.359 -19.410 1.00 95.75 292 LEU A N 1
ATOM 2244 C CA . LEU A 1 292 ? 5.257 -6.050 -17.998 1.00 95.75 292 LEU A CA 1
ATOM 2245 C C . LEU A 1 292 ? 4.214 -5.097 -17.399 1.00 95.75 292 LEU A C 1
ATOM 2247 O O . LEU A 1 292 ? 3.805 -5.272 -16.249 1.00 95.75 292 LEU A O 1
ATOM 2251 N N . ALA A 1 293 ? 3.754 -4.113 -18.176 1.00 94.38 293 ALA A N 1
ATOM 2252 C CA . ALA A 1 293 ? 2.706 -3.197 -17.756 1.00 94.38 293 ALA A CA 1
ATOM 2253 C C . ALA A 1 293 ? 1.382 -3.938 -17.514 1.00 94.38 293 ALA A C 1
ATOM 2255 O O . ALA A 1 293 ? 0.755 -3.700 -16.488 1.00 94.38 293 ALA A O 1
ATOM 2256 N N . THR A 1 294 ? 0.982 -4.874 -18.378 1.00 91.31 294 THR A N 1
ATOM 2257 C CA . THR A 1 294 ? -0.332 -5.547 -18.310 1.00 91.31 294 THR A CA 1
ATOM 2258 C C . THR A 1 294 ? -0.339 -6.905 -17.601 1.00 91.31 294 THR A C 1
ATOM 2260 O O . THR A 1 294 ? -1.407 -7.474 -17.392 1.00 91.31 294 THR A O 1
ATOM 2263 N N . GLN A 1 295 ? 0.820 -7.453 -17.234 1.00 91.69 295 GLN A N 1
ATOM 2264 C CA . GLN A 1 295 ? 0.940 -8.767 -16.590 1.00 91.69 295 GLN A CA 1
ATOM 2265 C C . GLN A 1 295 ? 0.160 -8.829 -15.262 1.00 91.69 295 GLN A C 1
ATOM 2267 O O . GLN A 1 295 ? 0.188 -7.890 -14.472 1.00 91.69 295 GLN A O 1
ATOM 2272 N N . GLN A 1 296 ? -0.506 -9.939 -14.946 1.00 87.19 296 GLN A N 1
ATOM 2273 C CA . GLN A 1 296 ? -1.119 -10.096 -13.619 1.00 87.19 296 GLN A CA 1
ATOM 2274 C C . GLN A 1 296 ? -0.031 -10.157 -12.525 1.00 87.19 296 GLN A C 1
ATOM 2276 O O . GLN A 1 296 ? 1.010 -10.778 -12.748 1.00 87.19 296 GLN A O 1
ATOM 2281 N N . PRO A 1 297 ? -0.199 -9.497 -11.363 1.00 86.75 297 PRO A N 1
ATOM 2282 C CA . PRO A 1 297 ? 0.724 -9.663 -10.240 1.00 86.75 297 PRO A CA 1
ATOM 2283 C C . PRO A 1 297 ? 0.915 -11.152 -9.879 1.00 86.75 297 PRO A C 1
ATOM 2285 O O . PRO A 1 297 ? -0.030 -11.929 -9.940 1.00 86.75 297 PRO A O 1
ATOM 2288 N N . LEU A 1 298 ? 2.109 -11.610 -9.496 1.00 88.38 298 LEU A N 1
ATOM 2289 C CA . LEU A 1 298 ? 3.322 -10.843 -9.182 1.00 88.38 298 LEU A CA 1
ATOM 2290 C C . LEU A 1 298 ? 4.224 -10.626 -10.407 1.00 88.38 298 LEU A C 1
ATOM 2292 O O . LEU A 1 298 ? 4.430 -11.529 -11.215 1.00 88.38 298 LEU A O 1
ATOM 2296 N N . VAL A 1 299 ? 4.843 -9.445 -10.493 1.00 92.00 299 VAL A N 1
ATOM 2297 C CA . VAL A 1 299 ? 5.922 -9.162 -11.460 1.00 92.00 299 VAL A CA 1
ATOM 2298 C C . VAL A 1 299 ? 7.242 -9.163 -10.699 1.00 92.00 299 VAL A C 1
ATOM 2300 O O . VAL A 1 299 ? 7.342 -8.520 -9.655 1.00 92.00 299 VAL A O 1
ATOM 2303 N N . TRP A 1 300 ? 8.219 -9.947 -11.166 1.00 95.88 300 TRP A N 1
ATOM 2304 C CA . TRP A 1 300 ? 9.509 -10.171 -10.487 1.00 95.88 300 TRP A CA 1
ATOM 2305 C C . TRP A 1 300 ? 9.379 -10.563 -9.004 1.00 95.88 300 TRP A C 1
ATOM 2307 O O . TRP A 1 300 ? 10.170 -10.152 -8.153 1.00 95.88 300 TRP A O 1
ATOM 2317 N N . ASN A 1 301 ? 8.332 -11.328 -8.671 1.00 93.50 301 ASN A N 1
ATOM 2318 C CA . ASN A 1 301 ? 8.020 -11.720 -7.296 1.00 93.50 301 ASN A CA 1
ATOM 2319 C C . ASN A 1 301 ? 7.930 -10.514 -6.328 1.00 93.50 301 ASN A C 1
ATOM 2321 O O . ASN A 1 301 ? 8.410 -10.576 -5.192 1.00 93.50 301 ASN A O 1
ATOM 2325 N N . ARG A 1 302 ? 7.416 -9.368 -6.802 1.00 93.94 302 ARG A N 1
ATOM 2326 C CA . ARG A 1 302 ? 7.117 -8.173 -5.995 1.00 93.94 302 ARG A CA 1
ATOM 2327 C C . ARG A 1 302 ? 5.609 -8.054 -5.780 1.00 93.94 302 ARG A C 1
ATOM 2329 O O . ARG A 1 302 ? 4.836 -8.147 -6.733 1.00 93.94 302 ARG A O 1
ATOM 2336 N N . HIS A 1 303 ? 5.211 -7.820 -4.530 1.00 87.25 303 HIS A N 1
ATOM 2337 C CA . HIS A 1 303 ? 3.807 -7.678 -4.114 1.00 87.25 303 HIS A CA 1
ATOM 2338 C C . HIS A 1 303 ? 3.315 -6.227 -4.153 1.00 87.25 303 HIS A C 1
ATOM 2340 O O . HIS A 1 303 ? 2.127 -5.972 -4.330 1.00 87.25 303 HIS A O 1
ATOM 2346 N N . SER A 1 304 ? 4.231 -5.269 -4.025 1.00 91.31 304 SER A N 1
ATOM 2347 C CA . SER A 1 304 ? 3.939 -3.838 -4.049 1.00 91.31 304 SER A CA 1
ATOM 2348 C C . SER A 1 304 ? 3.828 -3.340 -5.488 1.00 91.31 304 SER A C 1
ATOM 2350 O O . SER A 1 304 ? 4.744 -2.722 -6.037 1.00 91.31 304 SER A O 1
ATOM 2352 N N . VAL A 1 305 ? 2.696 -3.660 -6.110 1.00 91.62 305 VAL A N 1
ATOM 2353 C CA . VAL A 1 305 ? 2.368 -3.292 -7.486 1.00 91.62 305 VAL A CA 1
ATOM 2354 C C . VAL A 1 305 ? 1.119 -2.420 -7.489 1.00 91.62 305 VAL A C 1
ATOM 2356 O O . VAL A 1 305 ? 0.117 -2.768 -6.871 1.00 91.62 305 VAL A O 1
ATOM 2359 N N . GLY A 1 306 ? 1.174 -1.295 -8.197 1.00 91.06 306 GLY A N 1
ATOM 2360 C CA . GLY A 1 306 ? 0.011 -0.464 -8.485 1.00 91.06 306 GLY A CA 1
ATOM 2361 C C . GLY A 1 306 ? -0.277 -0.470 -9.978 1.00 91.06 306 GLY A C 1
ATOM 2362 O O . GLY A 1 306 ? 0.607 -0.144 -10.759 1.00 91.06 306 GLY A O 1
ATOM 2363 N N . THR A 1 307 ? -1.491 -0.827 -10.380 1.00 94.12 307 THR A N 1
ATOM 2364 C CA . THR A 1 307 ? -1.933 -0.809 -11.780 1.00 94.12 307 THR A CA 1
ATOM 2365 C C . THR A 1 307 ? -3.157 0.082 -11.987 1.00 94.12 307 THR A C 1
ATOM 2367 O O . THR A 1 307 ? -4.222 -0.184 -11.434 1.00 94.12 307 THR A O 1
ATOM 2370 N N . SER A 1 308 ? -3.052 1.112 -12.819 1.00 94.38 308 SER A N 1
ATOM 2371 C CA . SER A 1 308 ? -4.200 1.939 -13.190 1.00 94.38 308 SER A CA 1
ATOM 2372 C C . SER A 1 308 ? -4.367 2.064 -14.691 1.00 94.38 308 SER A C 1
ATOM 2374 O O . SER A 1 308 ? -3.446 1.886 -15.486 1.00 94.38 308 SER A O 1
ATOM 2376 N N . ARG A 1 309 ? -5.596 2.368 -15.083 1.00 91.88 309 ARG A N 1
ATOM 2377 C CA . ARG A 1 309 ? -5.978 2.637 -16.455 1.00 91.88 309 ARG A CA 1
ATOM 2378 C C . ARG A 1 309 ? -6.676 3.983 -16.510 1.00 91.88 309 ARG A C 1
ATOM 2380 O O . ARG A 1 309 ? -7.656 4.222 -15.805 1.00 91.88 309 ARG A O 1
ATOM 2387 N N . LYS A 1 310 ? -6.164 4.850 -17.374 1.00 87.44 310 LYS A N 1
ATOM 2388 C CA . LYS A 1 310 ? -6.859 6.054 -17.838 1.00 87.44 310 LYS A CA 1
ATOM 2389 C C . LYS A 1 310 ? -7.457 5.750 -19.213 1.00 87.44 310 LYS A C 1
ATOM 2391 O O . LYS A 1 310 ? -7.264 4.651 -19.729 1.00 87.44 310 LYS A O 1
ATOM 2396 N N . ALA A 1 311 ? -8.170 6.710 -19.804 1.00 81.44 311 ALA A N 1
ATOM 2397 C CA . ALA A 1 311 ? -8.781 6.538 -21.127 1.00 81.44 311 ALA A CA 1
ATOM 2398 C C . ALA A 1 311 ? -7.803 5.933 -22.159 1.00 81.44 311 ALA A C 1
ATOM 2400 O O . ALA A 1 311 ? -8.139 4.927 -22.779 1.00 81.44 311 ALA A O 1
ATOM 2401 N N . ASP A 1 312 ? -6.576 6.468 -22.238 1.00 82.00 312 ASP A N 1
ATOM 2402 C CA . ASP A 1 312 ? -5.566 6.012 -23.201 1.00 82.00 312 ASP A CA 1
ATOM 2403 C C . ASP A 1 312 ? -4.382 5.252 -22.569 1.00 82.00 312 ASP A C 1
ATOM 2405 O O . ASP A 1 312 ? -4.086 4.149 -23.037 1.00 82.00 312 ASP A O 1
ATOM 2409 N N . PRO A 1 313 ? -3.683 5.764 -21.527 1.00 89.69 313 PRO A N 1
ATOM 2410 C CA . PRO A 1 313 ? -2.545 5.043 -20.972 1.00 89.69 313 PRO A CA 1
ATOM 2411 C C . PRO A 1 313 ? -2.937 4.009 -19.911 1.00 89.69 313 PRO A C 1
ATOM 2413 O O . PRO A 1 313 ? -3.740 4.266 -19.005 1.00 89.69 313 PRO A O 1
ATOM 2416 N N . PHE A 1 314 ? -2.274 2.859 -19.988 1.00 92.44 314 PHE A N 1
ATOM 2417 C CA . PHE A 1 314 ? -2.157 1.890 -18.909 1.00 92.44 314 PHE A CA 1
ATOM 2418 C C . PHE A 1 314 ? -0.884 2.197 -18.114 1.00 92.44 314 PHE A C 1
ATOM 2420 O O . PHE A 1 314 ? 0.219 2.175 -18.668 1.00 92.44 314 PHE A O 1
ATOM 2427 N N . GLU A 1 315 ? -1.038 2.511 -16.831 1.00 95.56 315 GLU A N 1
ATOM 2428 C CA . GLU A 1 315 ? 0.053 2.863 -15.927 1.00 95.56 315 GLU A CA 1
ATOM 2429 C C . GLU A 1 315 ? 0.295 1.727 -14.931 1.00 95.56 315 GLU A C 1
ATOM 2431 O O . GLU A 1 315 ? -0.638 1.184 -14.335 1.00 95.56 315 GLU A O 1
ATOM 2436 N N . ARG A 1 316 ? 1.564 1.382 -14.709 1.00 96.00 316 ARG A N 1
ATOM 2437 C CA . ARG A 1 316 ? 1.956 0.396 -13.702 1.00 96.00 316 ARG A CA 1
ATOM 2438 C C . ARG A 1 316 ? 3.150 0.875 -12.900 1.00 96.00 316 ARG A C 1
ATOM 2440 O O . ARG A 1 316 ? 4.166 1.248 -13.469 1.00 96.00 316 ARG A O 1
ATOM 2447 N N . ILE A 1 317 ? 3.060 0.790 -11.583 1.00 97.12 317 ILE A N 1
ATOM 2448 C CA . ILE A 1 317 ? 4.174 0.968 -10.657 1.00 97.12 317 ILE A CA 1
ATOM 2449 C C . ILE A 1 317 ? 4.544 -0.383 -10.068 1.00 97.12 317 ILE A C 1
ATOM 2451 O O . ILE A 1 317 ? 3.672 -1.112 -9.599 1.00 97.12 317 ILE A O 1
ATOM 2455 N N . ILE A 1 318 ? 5.837 -0.692 -10.043 1.00 97.25 318 ILE A N 1
ATOM 2456 C CA . ILE A 1 318 ? 6.376 -1.855 -9.337 1.00 97.25 318 ILE A CA 1
ATOM 2457 C C . ILE A 1 318 ? 7.469 -1.362 -8.396 1.00 97.25 318 ILE A C 1
ATOM 2459 O O . ILE A 1 318 ? 8.490 -0.841 -8.848 1.00 97.25 318 ILE A O 1
ATOM 2463 N N . VAL A 1 319 ? 7.257 -1.520 -7.091 1.00 97.69 319 VAL A N 1
ATOM 2464 C CA . VAL A 1 319 ? 8.268 -1.194 -6.081 1.00 97.69 319 VAL A CA 1
ATOM 2465 C C . VAL A 1 319 ? 9.283 -2.333 -6.022 1.00 97.69 319 VAL A C 1
ATOM 2467 O O . VAL A 1 319 ? 8.942 -3.483 -5.750 1.00 97.69 319 VAL A O 1
ATOM 2470 N N . LEU A 1 320 ? 10.538 -2.009 -6.325 1.00 97.88 320 LEU A N 1
ATOM 2471 C CA . LEU A 1 320 ? 11.660 -2.948 -6.355 1.00 97.88 320 LEU A CA 1
ATOM 2472 C C . LEU A 1 320 ? 12.315 -3.069 -4.973 1.00 97.88 320 LEU A C 1
ATOM 2474 O O . LEU A 1 320 ? 12.783 -4.144 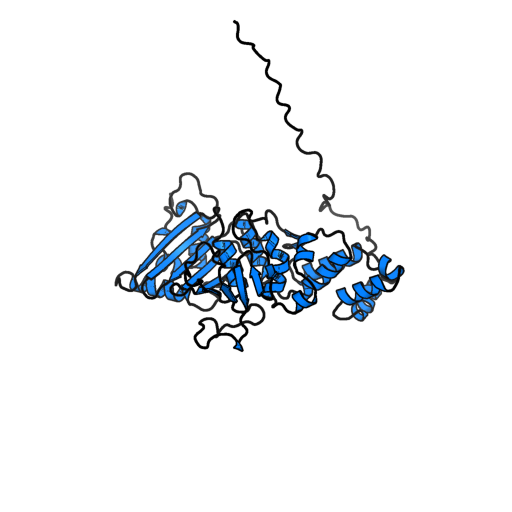-4.597 1.00 97.88 320 LEU A O 1
ATOM 2478 N N . HIS A 1 321 ? 12.342 -1.960 -4.227 1.00 97.94 321 HIS A N 1
ATOM 2479 C CA . HIS A 1 321 ? 12.940 -1.837 -2.898 1.00 97.94 321 HIS A CA 1
ATOM 2480 C C . HIS A 1 321 ? 12.250 -0.718 -2.102 1.00 97.94 321 HIS A C 1
ATOM 2482 O O . HIS A 1 321 ? 11.670 0.190 -2.690 1.00 97.94 321 HIS A O 1
ATOM 2488 N N . GLY A 1 322 ? 12.328 -0.755 -0.771 1.00 96.12 322 GLY A N 1
ATOM 2489 C CA . GLY A 1 322 ? 11.692 0.219 0.136 1.00 96.12 322 GLY A CA 1
ATOM 2490 C C . GLY A 1 322 ? 10.322 -0.159 0.706 1.00 96.12 322 GLY A C 1
ATOM 2491 O O . GLY A 1 322 ? 9.754 0.616 1.468 1.00 96.12 322 GLY A O 1
ATOM 2492 N N . ASP A 1 323 ? 9.787 -1.336 0.389 1.00 95.75 323 ASP A N 1
ATOM 2493 C CA . ASP A 1 323 ? 8.495 -1.818 0.898 1.00 95.75 323 ASP A CA 1
ATOM 2494 C C . ASP A 1 323 ? 8.603 -2.812 2.072 1.00 95.75 323 ASP A C 1
ATOM 2496 O O . ASP A 1 323 ? 7.591 -3.281 2.585 1.00 95.75 323 ASP A O 1
ATOM 2500 N N . GLN A 1 324 ? 9.818 -3.107 2.538 1.00 94.19 324 GLN A N 1
ATOM 2501 C CA . GLN A 1 324 ? 10.085 -4.027 3.644 1.00 94.19 324 GLN A CA 1
ATOM 2502 C C . GLN A 1 324 ? 10.842 -3.325 4.770 1.00 94.19 324 GLN A C 1
ATOM 2504 O O . GLN A 1 324 ? 11.559 -2.342 4.558 1.00 94.19 324 GLN A O 1
ATOM 2509 N N . ALA A 1 325 ? 10.710 -3.862 5.982 1.00 89.75 325 ALA A N 1
ATOM 2510 C CA . ALA A 1 325 ? 11.491 -3.409 7.121 1.00 89.75 325 ALA A CA 1
ATOM 2511 C C . ALA A 1 325 ? 12.996 -3.611 6.859 1.00 89.75 325 ALA A C 1
ATOM 2513 O O . ALA A 1 325 ? 13.422 -4.645 6.355 1.00 89.75 325 ALA A O 1
ATOM 2514 N N . GLY A 1 326 ? 13.809 -2.614 7.212 1.00 91.75 326 GLY A N 1
ATOM 2515 C CA . GLY A 1 326 ? 15.266 -2.661 7.045 1.00 91.75 326 GLY A CA 1
ATOM 2516 C C . GLY A 1 326 ? 15.781 -2.145 5.700 1.00 91.75 326 GLY A C 1
ATOM 2517 O O . GLY A 1 326 ? 16.962 -1.811 5.610 1.00 91.75 326 GLY A O 1
ATOM 2518 N N . HIS A 1 327 ? 14.918 -1.981 4.692 1.00 95.94 327 HIS A N 1
ATOM 2519 C CA . HIS A 1 327 ? 15.278 -1.223 3.495 1.00 95.94 327 HIS A CA 1
ATOM 2520 C C . HIS A 1 327 ? 15.692 0.208 3.878 1.00 95.94 327 HIS A C 1
ATOM 2522 O O . HIS A 1 327 ? 15.177 0.796 4.836 1.00 95.94 327 HIS A O 1
ATOM 2528 N N . THR A 1 328 ? 16.680 0.759 3.172 1.00 96.62 328 THR A N 1
ATOM 2529 C CA . THR A 1 328 ? 17.294 2.062 3.499 1.00 96.62 328 THR A CA 1
ATOM 2530 C C . THR A 1 328 ? 16.855 3.176 2.550 1.00 96.62 328 THR A C 1
ATOM 2532 O O . THR A 1 328 ? 16.895 4.353 2.915 1.00 96.62 328 THR A O 1
ATOM 2535 N N . PHE A 1 329 ? 16.355 2.814 1.372 1.00 96.94 329 PHE A N 1
ATOM 2536 C CA . PHE A 1 329 ? 15.764 3.702 0.378 1.00 96.94 329 PHE A CA 1
ATOM 2537 C C . PHE A 1 329 ? 14.572 3.012 -0.291 1.00 96.94 329 PHE A C 1
ATOM 2539 O O . PHE A 1 329 ? 14.326 1.829 -0.074 1.00 96.94 329 PHE A O 1
ATOM 2546 N N . GLU A 1 330 ? 13.829 3.754 -1.102 1.00 97.44 330 GLU A N 1
ATOM 2547 C CA . GLU A 1 330 ? 12.802 3.205 -1.977 1.00 97.44 330 GLU A CA 1
ATOM 2548 C C . GLU A 1 330 ? 13.223 3.353 -3.432 1.00 97.44 330 GLU A C 1
ATOM 2550 O O . GLU A 1 330 ? 13.806 4.367 -3.815 1.00 97.44 330 GLU A O 1
ATOM 2555 N N . ALA A 1 331 ? 12.934 2.325 -4.223 1.00 98.00 331 ALA A N 1
ATOM 2556 C CA . ALA A 1 331 ? 13.106 2.327 -5.662 1.00 98.00 331 ALA A CA 1
ATOM 2557 C C . ALA A 1 331 ? 11.909 1.650 -6.317 1.00 98.00 331 ALA A C 1
ATOM 2559 O O . ALA A 1 331 ? 11.477 0.579 -5.887 1.00 98.00 331 ALA A O 1
ATOM 2560 N N . HIS A 1 332 ? 11.403 2.257 -7.381 1.00 98.12 332 HIS A N 1
ATOM 2561 C CA . HIS A 1 332 ? 10.300 1.714 -8.161 1.00 98.12 332 HIS A CA 1
ATOM 2562 C C . HIS A 1 332 ? 10.488 2.031 -9.636 1.00 98.12 332 HIS A C 1
ATOM 2564 O O . HIS A 1 332 ? 11.135 3.014 -10.008 1.00 98.12 332 HIS A O 1
ATOM 2570 N N . ILE A 1 333 ? 9.870 1.205 -10.467 1.00 97.88 333 ILE A N 1
ATOM 2571 C CA . ILE A 1 333 ? 9.711 1.466 -11.890 1.00 97.88 333 ILE A CA 1
ATOM 2572 C C . ILE A 1 333 ? 8.273 1.883 -12.173 1.00 97.88 333 ILE A C 1
ATOM 2574 O O . ILE A 1 333 ? 7.331 1.327 -11.604 1.00 97.88 333 ILE A O 1
ATOM 2578 N N . LEU A 1 334 ? 8.120 2.869 -13.047 1.00 97.50 334 LEU A N 1
ATOM 2579 C CA . LEU A 1 334 ? 6.853 3.291 -13.616 1.00 97.50 334 LEU A CA 1
ATOM 2580 C C . LEU A 1 334 ? 6.832 2.908 -15.093 1.00 97.50 334 LEU A C 1
ATOM 2582 O O 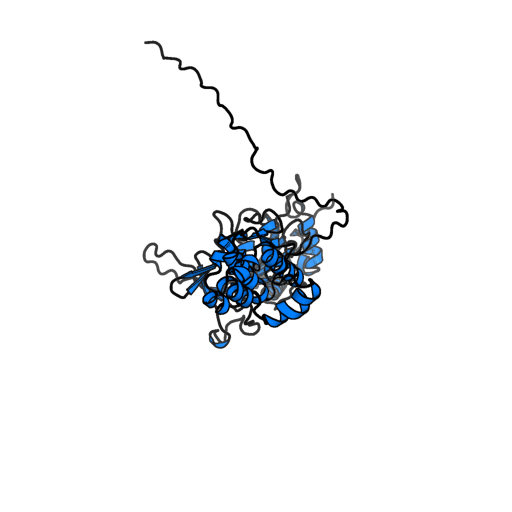. LEU A 1 334 ? 7.666 3.389 -15.856 1.00 97.50 334 LEU A O 1
ATOM 2586 N N . PHE A 1 335 ? 5.851 2.109 -15.489 1.00 97.44 335 PHE A N 1
ATOM 2587 C CA . PHE A 1 335 ? 5.475 1.900 -16.877 1.00 97.44 335 PHE A CA 1
ATOM 2588 C C . PHE A 1 335 ? 4.267 2.764 -17.225 1.00 97.44 335 PHE A C 1
ATOM 2590 O O . PHE A 1 335 ? 3.313 2.845 -16.451 1.00 97.44 335 PHE A O 1
ATOM 2597 N N . SER A 1 336 ? 4.293 3.372 -18.405 1.00 96.88 336 SER A N 1
ATOM 2598 C CA . SER A 1 336 ? 3.149 4.037 -19.025 1.00 96.88 336 SER A CA 1
ATOM 2599 C C . SER A 1 336 ? 3.071 3.576 -20.469 1.00 96.88 336 SER A C 1
ATOM 2601 O O . SER A 1 336 ? 4.032 3.733 -21.222 1.00 96.88 336 SER A O 1
ATOM 2603 N N . THR A 1 337 ? 1.965 2.945 -20.848 1.00 96.75 337 THR A N 1
ATOM 2604 C CA . THR A 1 337 ? 1.830 2.319 -22.168 1.00 96.75 337 THR A CA 1
ATOM 2605 C C . THR A 1 337 ? 0.542 2.748 -22.845 1.00 96.75 337 THR A C 1
ATOM 2607 O O . THR A 1 337 ? -0.507 2.823 -22.214 1.00 96.75 337 THR A O 1
ATOM 2610 N N . THR A 1 338 ? 0.634 3.027 -24.137 1.00 95.94 338 THR A N 1
ATOM 2611 C CA . THR A 1 338 ? -0.477 3.299 -25.049 1.00 95.94 338 THR A CA 1
ATOM 2612 C C . THR A 1 338 ? -0.475 2.236 -26.159 1.00 95.94 338 THR A C 1
ATOM 2614 O O . THR A 1 338 ? 0.450 1.414 -26.231 1.00 95.94 338 THR A O 1
ATOM 2617 N N . PRO A 1 339 ? -1.471 2.224 -27.063 1.00 95.31 339 PRO A N 1
ATOM 2618 C CA . PRO A 1 339 ? -1.471 1.295 -28.188 1.00 95.31 339 PRO A CA 1
ATOM 2619 C C . PRO A 1 339 ? -0.248 1.383 -29.110 1.00 95.31 339 PRO A C 1
ATOM 2621 O O . PRO A 1 339 ? 0.037 0.389 -29.766 1.00 95.31 339 PRO A O 1
ATOM 2624 N N . SER A 1 340 ? 0.466 2.516 -29.150 1.00 96.75 340 SER A N 1
ATOM 2625 C CA . SER A 1 340 ? 1.612 2.728 -30.048 1.00 96.75 340 SER A CA 1
ATOM 2626 C C . SER A 1 340 ? 2.931 3.033 -29.338 1.00 96.75 340 SER A C 1
ATOM 2628 O O . SER A 1 340 ? 3.986 2.963 -29.961 1.00 96.75 340 SER A O 1
ATOM 2630 N N . THR A 1 341 ? 2.917 3.365 -28.045 1.00 97.75 341 THR A N 1
ATOM 2631 C CA . THR A 1 341 ? 4.130 3.765 -27.313 1.00 97.75 341 THR A CA 1
ATOM 2632 C C . THR A 1 341 ? 4.201 3.151 -25.923 1.00 97.75 341 THR A C 1
ATOM 2634 O O . THR A 1 341 ? 3.181 2.934 -25.269 1.00 97.75 341 THR A O 1
ATOM 2637 N N . ALA A 1 342 ? 5.411 2.855 -25.462 1.00 98.06 342 ALA A N 1
ATOM 2638 C CA . ALA A 1 342 ? 5.682 2.393 -24.111 1.00 98.06 342 ALA A CA 1
ATOM 2639 C C . ALA A 1 342 ? 6.827 3.211 -23.515 1.00 98.06 342 ALA A C 1
ATOM 2641 O O . ALA A 1 342 ? 7.846 3.448 -24.161 1.00 98.06 342 ALA A O 1
ATOM 2642 N N . GLN A 1 343 ? 6.651 3.646 -22.274 1.00 98.00 343 GLN A N 1
ATOM 2643 C CA . GLN A 1 343 ? 7.647 4.371 -21.502 1.00 98.00 343 GLN A CA 1
ATOM 2644 C C . GLN A 1 343 ? 7.896 3.633 -20.192 1.00 98.00 343 GLN A C 1
ATOM 2646 O O . GLN A 1 343 ? 6.953 3.179 -19.541 1.00 98.00 343 GLN A O 1
ATOM 2651 N N . ALA A 1 344 ? 9.161 3.556 -19.792 1.00 98.19 344 ALA A N 1
ATOM 2652 C CA . ALA A 1 344 ? 9.589 3.033 -18.506 1.00 98.19 344 ALA A CA 1
ATOM 2653 C C . ALA A 1 344 ? 10.516 4.040 -17.824 1.00 98.19 344 ALA A C 1
ATOM 2655 O O . ALA A 1 344 ? 11.461 4.528 -18.440 1.00 98.19 344 ALA A O 1
ATOM 2656 N N . ALA A 1 345 ? 10.284 4.340 -16.550 1.00 98.00 345 ALA A N 1
ATOM 2657 C CA . ALA A 1 345 ? 11.141 5.227 -15.772 1.00 98.00 345 ALA A CA 1
ATOM 2658 C C . ALA A 1 345 ? 11.464 4.609 -14.409 1.00 98.00 345 ALA A C 1
ATOM 2660 O O . ALA A 1 345 ? 10.562 4.232 -13.662 1.00 98.00 345 ALA A O 1
ATOM 2661 N N . LEU A 1 346 ? 12.757 4.512 -14.091 1.00 98.25 346 LEU A N 1
ATOM 2662 C CA . LEU A 1 346 ? 13.259 4.043 -12.800 1.00 98.25 346 LEU A CA 1
ATOM 2663 C C . LEU A 1 346 ? 13.498 5.242 -11.887 1.00 98.25 346 LEU A C 1
ATOM 2665 O O . LEU A 1 346 ? 14.211 6.180 -12.253 1.00 98.25 346 LEU A O 1
ATOM 2669 N N . TYR A 1 347 ? 12.942 5.200 -10.684 1.00 98.00 347 TYR A N 1
ATOM 2670 C CA . TYR A 1 347 ? 13.060 6.261 -9.692 1.00 98.00 347 TYR A CA 1
ATOM 2671 C C . TYR A 1 347 ? 13.593 5.724 -8.370 1.00 98.00 347 TYR A C 1
ATOM 2673 O O . TYR A 1 347 ? 13.397 4.556 -8.039 1.00 98.00 347 TYR A O 1
ATOM 2681 N N . THR A 1 348 ? 14.224 6.604 -7.592 1.00 98.00 348 THR A N 1
ATOM 2682 C CA . THR A 1 348 ? 14.786 6.253 -6.286 1.00 98.00 348 THR A CA 1
ATOM 2683 C C . THR A 1 348 ? 14.776 7.400 -5.287 1.00 98.00 348 THR A C 1
ATOM 2685 O O . THR A 1 348 ? 14.790 8.576 -5.665 1.00 98.00 348 THR A O 1
ATOM 2688 N N . THR A 1 349 ? 14.797 7.053 -4.001 1.00 97.00 349 THR A N 1
ATOM 2689 C CA . THR A 1 349 ? 15.118 7.956 -2.887 1.00 97.00 349 THR A CA 1
ATOM 2690 C C . THR A 1 349 ? 16.541 7.755 -2.350 1.00 97.00 349 THR A C 1
ATOM 2692 O O . THR A 1 349 ? 16.883 8.328 -1.313 1.00 97.00 349 THR A O 1
ATOM 2695 N N . GLU A 1 350 ? 17.359 6.914 -2.990 1.00 97.56 350 GLU A N 1
ATOM 2696 C CA . GLU A 1 350 ? 18.783 6.771 -2.675 1.00 97.56 350 GLU A CA 1
ATOM 2697 C C . GLU A 1 350 ? 19.475 8.139 -2.764 1.00 97.56 350 GLU A C 1
ATOM 2699 O O . GLU A 1 350 ? 19.201 8.952 -3.653 1.00 97.56 350 GLU A O 1
ATOM 2704 N N . ARG A 1 351 ? 20.375 8.425 -1.819 1.00 96.94 351 ARG A N 1
ATOM 2705 C CA . ARG A 1 351 ? 21.137 9.676 -1.857 1.00 96.94 351 ARG A CA 1
ATOM 2706 C C . ARG A 1 351 ? 22.149 9.614 -3.004 1.00 96.94 351 ARG A C 1
ATOM 2708 O O . ARG A 1 351 ? 22.907 8.652 -3.058 1.00 96.94 351 ARG A O 1
ATOM 2715 N N . PRO A 1 352 ? 22.219 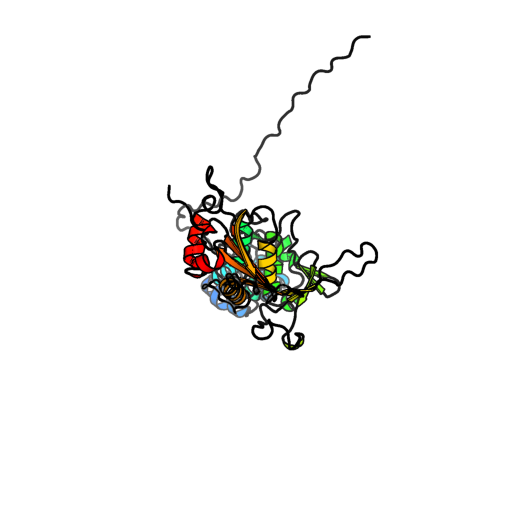10.637 -3.874 1.00 97.12 352 PRO A N 1
ATOM 2716 C CA . PRO A 1 352 ? 23.153 10.618 -4.987 1.00 97.12 352 PRO A CA 1
ATOM 2717 C C . PRO A 1 352 ? 24.606 10.635 -4.497 1.00 97.12 352 PRO A C 1
ATOM 2719 O O . PRO A 1 352 ? 24.959 11.434 -3.626 1.00 97.12 352 PRO A O 1
ATOM 2722 N N . VAL A 1 353 ? 25.457 9.815 -5.109 1.00 97.06 353 VAL A N 1
ATOM 2723 C CA . VAL A 1 353 ? 26.910 9.830 -4.896 1.00 97.06 353 VAL A CA 1
ATOM 2724 C C . VAL A 1 353 ? 27.514 11.070 -5.560 1.00 97.06 353 VAL A C 1
ATOM 2726 O O . VAL A 1 353 ? 27.272 11.348 -6.738 1.00 97.06 353 VAL A O 1
ATOM 2729 N N . ALA A 1 354 ? 28.296 11.841 -4.799 1.00 96.56 354 ALA A N 1
ATOM 2730 C CA . ALA A 1 354 ? 28.952 13.046 -5.297 1.00 96.56 354 ALA A CA 1
ATOM 2731 C C . ALA A 1 354 ? 29.963 12.714 -6.410 1.00 96.56 354 ALA A C 1
ATOM 2733 O O . ALA A 1 354 ? 30.667 11.712 -6.345 1.00 96.56 354 ALA A O 1
ATOM 2734 N N . GLY A 1 355 ? 30.032 13.559 -7.441 1.00 95.44 355 GLY A N 1
ATOM 2735 C CA . GLY A 1 355 ? 30.968 13.402 -8.562 1.00 95.44 355 GLY A CA 1
ATOM 2736 C C . GLY A 1 355 ? 30.549 12.394 -9.640 1.00 95.44 355 GLY A C 1
ATOM 2737 O O . GLY A 1 355 ? 31.052 12.479 -10.756 1.00 95.44 355 GLY A O 1
ATOM 2738 N N . LYS A 1 356 ? 29.594 11.495 -9.369 1.00 95.94 356 LYS A N 1
ATOM 2739 C CA . LYS A 1 356 ? 29.055 10.559 -10.370 1.00 95.94 356 LYS A CA 1
ATOM 2740 C C . LYS A 1 356 ? 27.928 11.205 -11.196 1.00 95.94 356 LYS A C 1
ATOM 2742 O O . LYS A 1 356 ? 27.309 12.189 -10.780 1.00 95.94 356 LYS A O 1
ATOM 2747 N N . LYS A 1 357 ? 27.652 10.667 -12.390 1.00 94.50 357 LYS A N 1
ATOM 2748 C CA . LYS A 1 357 ? 26.618 11.151 -13.333 1.00 94.50 357 LYS A CA 1
ATOM 2749 C C . LYS A 1 357 ? 25.649 10.026 -13.714 1.00 94.50 357 LYS A C 1
ATOM 2751 O O . LYS A 1 357 ? 25.965 8.861 -13.524 1.00 94.50 357 LYS A O 1
ATOM 2756 N N . GLY A 1 358 ? 24.468 10.380 -14.228 1.00 94.56 358 GLY A N 1
ATOM 2757 C CA . GLY A 1 358 ? 23.469 9.400 -14.684 1.00 94.56 358 GLY A CA 1
ATOM 2758 C C . GLY A 1 358 ? 23.087 8.377 -13.607 1.00 94.56 358 GLY A C 1
ATOM 2759 O O . GLY A 1 358 ? 22.960 8.739 -12.433 1.00 94.56 358 GLY A O 1
ATOM 2760 N N . ALA A 1 359 ? 22.948 7.111 -14.010 1.00 96.81 359 ALA A N 1
ATOM 2761 C CA . ALA A 1 359 ? 22.635 5.993 -13.123 1.00 96.81 359 ALA A CA 1
ATOM 2762 C C . ALA A 1 359 ? 23.739 5.706 -12.089 1.00 96.81 359 ALA A C 1
ATOM 2764 O O . ALA A 1 359 ? 23.432 5.323 -10.962 1.00 96.81 359 ALA A O 1
ATOM 2765 N N . ALA A 1 360 ? 25.007 6.014 -12.398 1.00 96.31 360 ALA A N 1
ATOM 2766 C CA . ALA A 1 360 ? 26.137 5.854 -11.475 1.00 96.31 360 ALA A CA 1
ATOM 2767 C C . ALA A 1 360 ? 26.029 6.716 -10.202 1.00 96.31 360 ALA A C 1
ATOM 2769 O O . ALA A 1 360 ? 26.761 6.507 -9.236 1.00 96.31 360 ALA A O 1
ATOM 2770 N N . ARG A 1 361 ? 25.113 7.696 -10.173 1.00 97.12 361 ARG A N 1
ATOM 2771 C CA . ARG A 1 361 ? 24.772 8.450 -8.956 1.00 97.12 361 ARG A CA 1
ATOM 2772 C C . ARG A 1 361 ? 24.036 7.602 -7.922 1.00 97.12 361 ARG A C 1
ATOM 2774 O O . ARG A 1 361 ? 24.029 7.999 -6.763 1.00 97.12 361 ARG A O 1
ATOM 2781 N N . PHE A 1 362 ? 23.414 6.499 -8.330 1.00 97.69 362 PHE A N 1
ATOM 2782 C CA . PHE A 1 362 ? 22.515 5.682 -7.513 1.00 97.69 362 PHE A CA 1
ATOM 2783 C C . PHE A 1 362 ? 22.883 4.189 -7.622 1.00 97.69 362 PHE A C 1
ATOM 2785 O O . PHE A 1 362 ? 22.093 3.385 -8.128 1.00 97.69 362 PHE A O 1
ATOM 2792 N N . PRO A 1 363 ? 24.113 3.805 -7.230 1.00 97.38 363 PRO A N 1
ATOM 2793 C CA . PRO A 1 363 ? 24.626 2.456 -7.452 1.00 97.38 363 PRO A CA 1
ATOM 2794 C C . PRO A 1 363 ? 23.794 1.370 -6.758 1.00 97.38 363 PRO A C 1
ATOM 2796 O O . PRO A 1 363 ? 23.629 0.291 -7.325 1.00 97.38 363 PRO A O 1
ATOM 2799 N N . GLN A 1 364 ? 23.225 1.637 -5.574 1.00 98.12 364 GLN A N 1
ATOM 2800 C CA . GLN A 1 364 ? 22.400 0.638 -4.882 1.00 98.12 364 GLN A CA 1
ATOM 2801 C C . GLN A 1 364 ? 21.090 0.395 -5.634 1.00 98.12 364 GLN A C 1
ATOM 2803 O O . GLN A 1 364 ? 20.639 -0.743 -5.752 1.00 98.12 364 GLN A O 1
ATOM 2808 N N . THR A 1 365 ? 20.498 1.448 -6.196 1.00 98.38 365 THR A N 1
ATOM 2809 C CA . THR A 1 365 ? 19.296 1.347 -7.025 1.00 98.38 365 THR A CA 1
ATOM 2810 C C . THR A 1 365 ? 19.562 0.549 -8.293 1.00 98.38 365 THR A C 1
ATOM 2812 O O . THR A 1 365 ? 18.759 -0.313 -8.640 1.00 98.38 365 THR A O 1
ATOM 2815 N N . VAL A 1 366 ? 20.684 0.807 -8.973 1.00 98.19 366 VAL A N 1
ATOM 2816 C CA . VAL A 1 366 ? 21.078 0.045 -10.167 1.00 98.19 366 VAL A CA 1
ATOM 2817 C C . VAL A 1 366 ? 21.255 -1.431 -9.822 1.00 98.19 366 VAL A C 1
ATOM 2819 O O . VAL A 1 366 ? 20.691 -2.287 -10.500 1.00 98.19 366 VAL A O 1
ATOM 2822 N N . GLN A 1 367 ? 21.962 -1.737 -8.732 1.00 97.94 367 GLN A N 1
ATOM 2823 C CA . GLN A 1 367 ? 22.155 -3.113 -8.277 1.00 97.94 367 GLN A CA 1
ATOM 2824 C C . GLN A 1 367 ? 20.820 -3.812 -7.980 1.00 97.94 367 GLN A C 1
ATOM 2826 O O . GLN A 1 367 ? 20.616 -4.947 -8.407 1.00 97.94 367 GLN A O 1
ATOM 2831 N N . VAL A 1 368 ? 19.899 -3.137 -7.285 1.00 98.25 368 VAL A N 1
ATOM 2832 C CA . VAL A 1 368 ? 18.543 -3.646 -7.027 1.00 98.25 368 VAL A CA 1
ATOM 2833 C C . VAL A 1 368 ? 17.799 -3.909 -8.333 1.00 98.25 368 VAL A C 1
ATOM 2835 O O . VAL A 1 368 ? 17.191 -4.966 -8.474 1.00 98.25 368 VAL A O 1
ATOM 2838 N N . ALA A 1 369 ? 17.836 -2.974 -9.285 1.00 98.19 369 ALA A N 1
ATOM 2839 C CA . ALA A 1 369 ? 17.143 -3.123 -10.560 1.00 98.19 369 ALA A CA 1
ATOM 2840 C C . ALA A 1 369 ? 17.675 -4.328 -11.347 1.00 98.19 369 ALA A C 1
ATOM 2842 O O . ALA A 1 369 ? 16.883 -5.169 -11.762 1.00 98.19 369 ALA A O 1
ATOM 2843 N N . LEU A 1 370 ? 18.999 -4.470 -11.471 1.00 97.69 370 LEU A N 1
ATOM 2844 C CA . LEU A 1 370 ? 19.630 -5.611 -12.142 1.00 97.69 370 LEU A CA 1
ATOM 2845 C C . LEU A 1 370 ? 19.286 -6.941 -11.458 1.00 97.69 370 LEU A C 1
ATOM 2847 O O . LEU A 1 370 ? 18.954 -7.913 -12.132 1.00 97.69 370 LEU A O 1
ATOM 2851 N N . LEU A 1 371 ? 19.316 -6.981 -10.122 1.00 97.94 371 LEU A N 1
ATOM 2852 C CA . LEU A 1 371 ? 19.017 -8.190 -9.355 1.00 97.94 371 LEU A CA 1
ATOM 2853 C C . LEU A 1 371 ? 17.544 -8.606 -9.463 1.00 97.94 371 LEU A C 1
ATOM 2855 O O . LEU A 1 371 ? 17.252 -9.786 -9.631 1.00 97.94 371 LEU A O 1
ATOM 2859 N N . VAL A 1 372 ? 16.616 -7.655 -9.326 1.00 97.88 372 VAL A N 1
ATOM 2860 C CA . VAL A 1 372 ? 15.172 -7.940 -9.287 1.00 97.88 372 VAL A CA 1
ATOM 2861 C C . VAL A 1 372 ? 14.617 -8.176 -10.689 1.00 97.88 372 VAL A C 1
ATOM 2863 O O . VAL A 1 372 ? 13.837 -9.103 -10.883 1.00 97.88 372 VAL A O 1
ATOM 2866 N N . MET A 1 373 ? 15.005 -7.356 -11.668 1.00 97.81 373 MET A N 1
ATOM 2867 C CA . MET A 1 373 ? 14.468 -7.436 -13.030 1.00 97.81 373 MET A CA 1
ATOM 2868 C C . MET A 1 373 ? 15.192 -8.487 -13.886 1.00 97.81 373 MET A C 1
ATOM 2870 O O . MET A 1 373 ? 14.624 -8.984 -14.859 1.00 97.81 373 MET A O 1
ATOM 2874 N N . GLY A 1 374 ? 16.440 -8.839 -13.553 1.00 97.50 374 GLY A N 1
ATOM 2875 C CA . GLY A 1 374 ? 17.248 -9.765 -14.344 1.00 97.50 374 GLY A CA 1
ATOM 2876 C C . GLY A 1 374 ? 17.406 -9.283 -15.789 1.00 97.50 374 GLY A C 1
ATOM 2877 O O . GLY A 1 374 ? 17.698 -8.113 -16.031 1.00 97.50 374 GLY A O 1
ATOM 2878 N N . ALA A 1 375 ? 17.155 -10.171 -16.755 1.00 97.44 375 ALA A N 1
ATOM 2879 C CA . ALA A 1 375 ? 17.239 -9.855 -18.184 1.00 97.44 375 ALA A CA 1
ATOM 2880 C C . ALA A 1 375 ? 16.306 -8.706 -18.620 1.00 97.44 375 ALA A C 1
ATOM 2882 O O . ALA A 1 375 ? 16.600 -8.005 -19.587 1.00 97.44 375 ALA A O 1
ATOM 2883 N N . ASP A 1 376 ? 15.211 -8.454 -17.891 1.00 98.25 376 ASP A N 1
ATOM 2884 C CA . ASP A 1 376 ? 14.315 -7.343 -18.220 1.00 98.25 376 ASP A CA 1
ATOM 2885 C C . ASP A 1 376 ? 14.972 -5.977 -18.013 1.00 98.25 376 ASP A C 1
ATOM 2887 O O . ASP A 1 376 ? 14.572 -5.020 -18.669 1.00 98.25 376 ASP A O 1
ATOM 2891 N N . ALA A 1 377 ? 15.980 -5.861 -17.140 1.00 97.88 377 ALA A N 1
ATOM 2892 C CA . ALA A 1 377 ? 16.702 -4.603 -16.952 1.00 97.88 377 ALA A CA 1
ATOM 2893 C C . ALA A 1 377 ? 17.370 -4.141 -18.255 1.00 97.88 377 ALA A C 1
ATOM 2895 O O . ALA A 1 377 ? 17.217 -2.982 -18.643 1.00 97.88 377 ALA A O 1
ATOM 2896 N N . GLU A 1 378 ? 18.050 -5.056 -18.949 1.00 97.31 378 GLU A N 1
ATOM 2897 C CA . GLU A 1 378 ? 18.730 -4.789 -20.218 1.00 97.31 378 GLU A CA 1
ATOM 2898 C C . GLU A 1 378 ? 17.724 -4.546 -21.349 1.00 97.31 378 GLU A C 1
ATOM 2900 O O . GLU A 1 378 ? 17.849 -3.576 -22.094 1.00 97.31 378 GLU A O 1
ATOM 2905 N N . VAL A 1 379 ? 16.664 -5.357 -21.444 1.00 97.56 379 VAL A N 1
ATOM 2906 C CA . VAL A 1 379 ? 15.634 -5.159 -22.478 1.00 97.56 379 VAL A CA 1
ATOM 2907 C C . VAL A 1 379 ? 14.962 -3.791 -22.330 1.00 97.56 379 VAL A C 1
ATOM 2909 O O . VAL A 1 379 ? 14.798 -3.068 -23.318 1.00 97.56 379 VAL A O 1
ATOM 2912 N N . VAL A 1 380 ? 14.592 -3.418 -21.099 1.00 97.81 380 VAL A N 1
ATOM 2913 C CA . VAL A 1 380 ? 13.863 -2.179 -20.805 1.00 97.81 380 VAL A CA 1
ATOM 2914 C C . VAL A 1 380 ? 14.770 -0.956 -20.931 1.00 97.81 380 VAL A C 1
ATOM 2916 O O . VAL A 1 380 ? 14.389 -0.007 -21.610 1.00 97.81 380 VAL A O 1
ATOM 2919 N N . PHE A 1 381 ? 15.953 -0.958 -20.310 1.00 97.94 381 PHE A N 1
ATOM 2920 C CA . PHE A 1 381 ? 16.795 0.240 -20.191 1.00 97.94 381 PHE A CA 1
ATOM 2921 C C . PHE A 1 381 ? 18.039 0.252 -21.091 1.00 97.94 381 PHE A C 1
ATOM 2923 O O . PHE A 1 381 ? 18.670 1.304 -21.218 1.00 97.94 381 PHE A O 1
ATOM 2930 N N . GLY A 1 382 ? 18.386 -0.863 -21.740 1.00 95.44 382 GLY A N 1
ATOM 2931 C CA . GLY A 1 382 ? 19.646 -1.013 -22.472 1.00 95.44 382 GLY A CA 1
ATOM 2932 C C . GLY A 1 382 ? 20.846 -0.669 -21.587 1.00 95.44 382 GLY A C 1
ATOM 2933 O O . GLY A 1 382 ? 20.866 -0.979 -20.396 1.00 95.44 382 GLY A O 1
ATOM 2934 N N . ASP A 1 383 ? 21.793 0.081 -22.145 1.00 95.75 383 ASP A N 1
ATOM 2935 C CA . ASP A 1 383 ? 23.026 0.474 -21.453 1.00 95.75 383 ASP A CA 1
ATOM 2936 C C . ASP A 1 383 ? 22.840 1.609 -20.429 1.00 95.75 383 ASP A C 1
ATOM 2938 O O . ASP A 1 383 ? 23.798 2.027 -19.787 1.00 95.75 383 ASP A O 1
ATOM 2942 N N . GLN A 1 384 ? 21.624 2.134 -20.221 1.00 96.19 384 GLN A N 1
ATOM 2943 C CA . GLN A 1 384 ? 21.418 3.248 -19.278 1.00 96.19 384 GLN A CA 1
ATOM 2944 C C . GLN A 1 384 ? 21.716 2.884 -17.819 1.00 96.19 384 GLN A C 1
ATOM 2946 O O . GLN A 1 384 ? 21.942 3.776 -16.999 1.00 96.19 384 GLN A O 1
ATOM 2951 N N . LEU A 1 385 ? 21.676 1.592 -17.485 1.00 96.31 385 LEU A N 1
ATOM 2952 C CA . LEU A 1 385 ? 22.033 1.077 -16.164 1.00 96.31 385 LEU A CA 1
ATOM 2953 C C . LEU A 1 385 ? 23.503 0.649 -16.073 1.00 96.31 385 LEU A C 1
ATOM 2955 O O . LEU A 1 385 ? 23.934 0.239 -14.996 1.00 96.31 385 LEU A O 1
ATOM 2959 N N . ALA A 1 386 ? 24.278 0.752 -17.157 1.00 92.50 386 ALA A N 1
ATOM 2960 C CA . ALA A 1 386 ? 25.710 0.510 -17.108 1.00 92.50 386 ALA A CA 1
ATOM 2961 C C . ALA A 1 386 ? 26.368 1.580 -16.225 1.00 92.50 386 ALA A C 1
ATOM 2963 O O . ALA A 1 386 ? 26.232 2.786 -16.444 1.00 92.50 386 ALA A O 1
ATOM 2964 N N . VAL A 1 387 ? 27.048 1.127 -15.177 1.00 85.00 387 VAL A N 1
ATOM 2965 C CA . VAL A 1 387 ? 27.863 1.975 -14.310 1.00 85.00 387 VAL A CA 1
ATOM 2966 C C . VAL A 1 387 ? 29.305 1.642 -14.639 1.00 85.00 387 VAL A C 1
ATOM 2968 O O . VAL A 1 387 ? 29.729 0.516 -14.386 1.00 85.00 387 VAL A O 1
ATOM 2971 N N . ASP A 1 388 ? 30.038 2.598 -15.209 1.00 76.00 388 ASP A N 1
ATOM 2972 C CA . ASP A 1 388 ? 31.475 2.442 -15.427 1.00 76.00 388 ASP A CA 1
ATOM 2973 C C . ASP A 1 388 ? 32.141 2.117 -14.084 1.00 76.00 388 ASP A C 1
ATOM 2975 O O . ASP A 1 388 ? 32.046 2.878 -13.109 1.00 76.00 388 ASP A O 1
ATOM 2979 N N . VAL A 1 389 ? 32.753 0.935 -14.019 1.00 60.47 389 VAL A N 1
ATOM 2980 C CA . VAL A 1 389 ? 33.563 0.510 -12.880 1.00 60.47 389 VAL A CA 1
ATOM 2981 C C . VAL A 1 389 ? 34.912 1.201 -13.041 1.00 60.47 389 VAL A C 1
ATOM 2983 O O . VAL A 1 389 ? 35.797 0.674 -13.708 1.00 60.47 389 VAL A O 1
ATOM 2986 N N . ASP A 1 390 ? 35.012 2.419 -12.506 1.00 54.03 390 ASP A N 1
ATOM 2987 C CA . ASP A 1 390 ? 36.295 3.122 -12.347 1.00 54.03 390 ASP A CA 1
ATOM 2988 C C . ASP A 1 390 ? 37.248 2.345 -11.426 1.00 54.03 390 ASP A C 1
ATOM 2990 O O . ASP A 1 390 ? 36.784 1.898 -10.344 1.00 54.03 390 ASP A O 1
#

pLDDT: mean 87.37, std 16.86, range [33.16, 98.38]

Foldseek 3Di:
DDDDDDDDDDDDDDDDDDPDPDDPPDPDDDDPPPPPQQALVPDPPCCCVVPVCVVLDPLSLVSLVVQCPPDPSSVVRLDPRVLQVLLCVLCVVLVNNFAEDEDEPDSVLSSLSSRLSVLLPNCPLFVLLLSLLLCQQVALNVDPRDYFYNCLSVQLDDPVSLNPDANNSSNLSNCQNSSHHVPKFAQHWDADPNFIDRGQWTKDFDDLVRDDPPDLLNVVADRNFGKIKTQHPPPPPDPDCPPRWIKIKSGPSLVSLVSSVPIDDQKDWQFKDKAWCPDPVRVQLQVLLVCQLSPDDDDLPASNKIWMDTPFWTKIKTWLFRSHPPTPKTKIKIWIDGPTMIMIIIMINAQFDPPDDHNLRRLVSLVSCCVSNPPNSCSNGNCSSPHPPD

Sequence (390 aa):
GAPDARPARPSAAPPSSQIMAKRKKGLAASSLAATQQPRLFGLPDEVERDSILTLLGPDLAISLGRLRRTCSHGRKHVDADLLELQIDNHLADKGIQHLIAYDIGNAGLELRLLYIIPQGGDWAGWAAPLICIAKHRGREVRDLPIRLSRRDVSGVGSRALFDERCEALRQLSLICRHLNRRGEGDMTVKRAYGNEHVGRDKVTIHTEESMEEGNPFRAAFDASDPVCEITRGLHEYAGWSLHARCECYASLRTLAVQKLCFGGGRTAKVAEAFASADSPTEAARYDRMRALATQQPLVWNRHSVGTSRKADPFERIIVLHGDQAGHTFEAHILFSTTPSTAQAALYTTERPVAGKKGAARFPQTVQVALLVMGADAEVVFGDQLAVDVD

Secondary structure (DSSP, 8-state):
-----PPPPP--PPPP-----S-----------------SSS--HHHIIIIIHHHT-S-HHHHHHHHHHH-HHHHHHS-HHHHHHHHHHHHHHTT-TTTEEEE---HHHHHHHHHHHHHT--HHHHHHHHHHHHHHTTSS--SSSEEEEHHHHHHT--HHHHHHS-HHHHHHHHHHHHH-BTTB----EEEETTEEEETTEEEEEPPTTTS-TT-TTGGG--SSS--EEEE------SS------EEEES-HHHHHHHHHHHS-TTPEEEEEEEEETT-TTTHHHHHHHHHHHHSPSPBTTB--EEEEE-SS-EEEEEEEESSSTT--S-EEEEEEE-SSEEEEEEEE-SPPPTT--GGGG-HHHHHHHHHHHTHHHHHHHGGGG-----

Organism: NCBI:txid1169539